Protein AF-0000000077786193 (afdb_homodimer)

Structure (mmCIF, N/CA/C/O backbone):
data_AF-0000000077786193-model_v1
#
loop_
_entity.id
_entity.type
_entity.pdbx_description
1 polymer 'glyceraldehyde-3-phosphate dehydrogenase (NADP(+)) (phosphorylating)'
#
loop_
_atom_site.group_PDB
_atom_site.id
_atom_site.type_symbol
_atom_site.label_atom_id
_atom_site.label_alt_id
_atom_site.label_comp_id
_atom_site.label_asym_id
_atom_site.label_entity_id
_atom_site.label_seq_id
_atom_site.pdbx_PDB_ins_code
_atom_site.Cartn_x
_atom_site.Cartn_y
_atom_site.Cartn_z
_atom_site.occupancy
_atom_site.B_iso_or_equiv
_atom_site.auth_seq_id
_atom_site.auth_comp_id
_atom_site.auth_asym_id
_atom_site.auth_atom_id
_atom_site.pdbx_PDB_model_num
ATOM 1 N N . MET A 1 1 ? -7.762 42.438 14.891 1 61.34 1 MET A N 1
ATOM 2 C CA . MET A 1 1 ? -6.582 42.688 14.055 1 61.34 1 MET A CA 1
ATOM 3 C C . MET A 1 1 ? -6.527 41.688 12.906 1 61.34 1 MET A C 1
ATOM 5 O O . MET A 1 1 ? -6.766 40.5 13.094 1 61.34 1 MET A O 1
ATOM 9 N N . VAL A 1 2 ? -6.52 42.219 11.656 1 67.75 2 VAL A N 1
ATOM 10 C CA . VAL A 1 2 ? -6.324 41.375 10.477 1 67.75 2 VAL A CA 1
ATOM 11 C C . VAL A 1 2 ? -4.836 41.094 10.297 1 67.75 2 VAL A C 1
ATOM 13 O O . VAL A 1 2 ? -4.004 42 10.344 1 67.75 2 VAL A O 1
ATOM 16 N N . VAL A 1 3 ? -4.496 39.75 10.344 1 61.44 3 VAL A N 1
ATOM 17 C CA . VAL A 1 3 ? -3.111 39.312 10.211 1 61.44 3 VAL A CA 1
ATOM 18 C C . VAL A 1 3 ? -2.709 39.312 8.742 1 61.44 3 VAL A C 1
ATOM 20 O O . VAL A 1 3 ? -3.314 38.594 7.926 1 61.44 3 VAL A O 1
ATOM 23 N N . LYS A 1 4 ? -1.713 40.156 8.414 1 70.25 4 LYS A N 1
ATOM 24 C CA . LYS A 1 4 ? -1.199 40.219 7.051 1 70.25 4 LYS A CA 1
ATOM 25 C C . LYS A 1 4 ? -0.324 39 6.758 1 70.25 4 LYS A C 1
ATOM 27 O O . LYS A 1 4 ? 0.705 38.781 7.406 1 70.25 4 LYS A O 1
ATOM 32 N N . THR A 1 5 ? -0.752 38.188 5.84 1 58.91 5 THR A N 1
ATOM 33 C CA . THR A 1 5 ? -0.134 36.875 5.598 1 58.91 5 THR A CA 1
ATOM 34 C C . THR A 1 5 ? 0.539 36.844 4.227 1 58.91 5 THR A C 1
ATOM 36 O O . THR A 1 5 ? -0.023 37.312 3.242 1 58.91 5 THR A O 1
ATOM 39 N N . LEU A 1 6 ? 1.821 36.375 4.191 1 56.53 6 LEU A N 1
ATOM 40 C CA . LEU A 1 6 ? 2.564 36.188 2.951 1 56.53 6 LEU A CA 1
ATOM 41 C C . LEU A 1 6 ? 2.729 34.719 2.646 1 56.53 6 LEU A C 1
ATOM 43 O O . LEU A 1 6 ? 3.168 33.938 3.504 1 56.53 6 LEU A O 1
ATOM 47 N N . LEU A 1 7 ? 2.256 34.312 1.458 1 56.75 7 LEU A N 1
ATOM 48 C CA . LEU A 1 7 ? 2.439 32.969 0.981 1 56.75 7 LEU A CA 1
ATOM 49 C C . LEU A 1 7 ? 3.688 32.844 0.111 1 56.75 7 LEU A C 1
ATOM 51 O O . LEU A 1 7 ? 3.812 33.562 -0.893 1 56.75 7 LEU A O 1
ATOM 55 N N . LEU A 1 8 ? 4.695 32.094 0.519 1 52.78 8 LEU A N 1
ATOM 56 C CA . LEU A 1 8 ? 5.91 31.844 -0.251 1 52.78 8 LEU A CA 1
ATOM 57 C C . LEU A 1 8 ? 5.879 30.453 -0.895 1 52.78 8 LEU A C 1
ATOM 59 O O . LEU A 1 8 ? 5.738 29.453 -0.2 1 52.78 8 LEU A O 1
ATOM 63 N N . MET A 1 9 ? 5.766 30.391 -2.193 1 52.62 9 MET A N 1
ATOM 64 C CA . MET A 1 9 ? 5.797 29.125 -2.914 1 52.62 9 MET A CA 1
ATOM 65 C C . MET A 1 9 ? 6.988 29.062 -3.861 1 52.62 9 MET A C 1
ATOM 67 O O . MET A 1 9 ? 7.52 30.094 -4.262 1 52.62 9 MET A O 1
ATOM 71 N N . SER A 1 10 ? 7.668 27.844 -3.941 1 47.09 10 SER A N 1
ATOM 72 C CA . SER A 1 10 ? 8.711 27.734 -4.961 1 47.09 10 SER A CA 1
ATOM 73 C C . SER A 1 10 ? 8.148 28.016 -6.352 1 47.09 10 SER A C 1
ATOM 75 O O . SER A 1 10 ? 6.988 27.703 -6.633 1 47.09 10 SER A O 1
ATOM 77 N N . LEU A 1 11 ? 8.727 28.906 -7.082 1 42.03 11 LEU A N 1
ATOM 78 C CA . LEU A 1 11 ? 8.312 29.312 -8.422 1 42.03 11 LEU A CA 1
ATOM 79 C C . LEU A 1 11 ? 8.078 28.094 -9.305 1 42.03 11 LEU A C 1
ATOM 81 O O . LEU A 1 11 ? 8.992 27.297 -9.523 1 42.03 11 LEU A O 1
ATOM 85 N N . PRO A 1 12 ? 6.957 27.406 -9.297 1 40.5 12 PRO A N 1
ATOM 86 C CA . PRO A 1 12 ? 6.922 26.688 -10.57 1 40.5 12 PRO A CA 1
ATOM 87 C C . PRO A 1 12 ? 6.938 27.625 -11.773 1 40.5 12 PRO A C 1
ATOM 89 O O . PRO A 1 12 ? 6.477 28.766 -11.68 1 40.5 12 PRO A O 1
ATOM 92 N N . LEU A 1 13 ? 7.91 27.531 -12.555 1 32.41 13 LEU A N 1
ATOM 93 C CA . LEU A 1 13 ? 7.891 28.234 -13.828 1 32.41 13 LEU A CA 1
ATOM 94 C C . LEU A 1 13 ? 6.5 28.188 -14.461 1 32.41 13 LEU A C 1
ATOM 96 O O . LEU A 1 13 ? 6.242 28.859 -15.461 1 32.41 13 LEU A O 1
ATOM 100 N N . THR A 1 14 ? 5.777 27 -14.445 1 29.75 14 THR A N 1
ATOM 101 C CA . THR A 1 14 ? 4.832 26.828 -15.547 1 29.75 14 THR A CA 1
ATOM 102 C C . THR A 1 14 ? 3.467 27.391 -15.172 1 29.75 14 THR A C 1
ATOM 104 O O . THR A 1 14 ? 3.027 27.266 -14.023 1 29.75 14 THR A O 1
ATOM 107 N N . THR A 1 15 ? 2.979 28.25 -15.906 1 28.58 15 THR A N 1
ATOM 108 C CA . THR A 1 15 ? 1.612 28.75 -16.047 1 28.58 15 THR A CA 1
ATOM 109 C C . THR A 1 15 ? 0.626 27.578 -16.125 1 28.58 15 THR A C 1
ATOM 111 O O . THR A 1 15 ? 0.711 26.75 -17.031 1 28.58 15 THR A O 1
ATOM 114 N N . LEU A 1 16 ? 0.224 27.078 -15.086 1 30.89 16 LEU A N 1
ATOM 115 C CA . LEU A 1 16 ? -0.858 26.109 -15.18 1 30.89 16 LEU A CA 1
ATOM 116 C C . LEU A 1 16 ? -2.162 26.781 -15.594 1 30.89 16 LEU A C 1
ATOM 118 O O . LEU A 1 16 ? -2.572 27.766 -14.977 1 30.89 16 LEU A O 1
ATOM 122 N N . ALA A 1 17 ? -2.662 26.578 -16.844 1 28.27 17 ALA A N 1
ATOM 123 C CA . ALA A 1 17 ? -3.979 26.938 -17.344 1 28.27 17 ALA A CA 1
ATOM 124 C C . ALA A 1 17 ? -5.062 26.016 -16.797 1 28.27 17 ALA A C 1
ATOM 126 O O . ALA A 1 17 ? -4.996 24.797 -16.984 1 28.27 17 ALA A O 1
ATOM 127 N N . VAL A 1 18 ? -5.582 26.109 -15.648 1 28.95 18 VAL A N 1
ATOM 128 C CA . VAL A 1 18 ? -6.699 25.297 -15.172 1 28.95 18 VAL A CA 1
ATOM 129 C C . VAL A 1 18 ? -8.016 25.875 -15.688 1 28.95 18 VAL A C 1
ATOM 131 O O . VAL A 1 18 ? -8.289 27.062 -15.492 1 28.95 18 VAL A O 1
ATOM 134 N N . SER A 1 19 ? -8.648 25.219 -16.766 1 29.12 19 SER A N 1
ATOM 135 C CA . SER A 1 19 ? -9.984 25.594 -17.234 1 29.12 19 SER A CA 1
ATOM 136 C C . SER A 1 19 ? -11.055 25.141 -16.25 1 29.12 19 SER A C 1
ATOM 138 O O . SER A 1 19 ? -11.18 23.953 -15.961 1 29.12 19 SER A O 1
ATOM 140 N N . ASN A 1 20 ? -11.336 25.672 -15.086 1 28.95 20 ASN A N 1
ATOM 141 C CA . ASN A 1 20 ? -12.438 25.453 -14.156 1 28.95 20 ASN A CA 1
ATOM 142 C C . ASN A 1 20 ? -13.789 25.734 -14.805 1 28.95 20 ASN A C 1
ATOM 144 O O . ASN A 1 20 ? -14.188 26.906 -14.922 1 28.95 20 ASN A O 1
ATOM 148 N N . LYS A 1 21 ? -14.32 25.078 -15.734 1 30.77 21 LYS A N 1
ATOM 149 C CA . LYS A 1 21 ? -15.695 25.438 -16.094 1 30.77 21 LYS A CA 1
ATOM 150 C C . LYS A 1 21 ? -16.672 25.047 -14.977 1 30.77 21 LYS A C 1
ATOM 152 O O . LYS A 1 21 ? -17.875 25.016 -15.195 1 30.77 21 LYS A O 1
ATOM 157 N N . ARG A 1 22 ? -16.625 24.266 -13.875 1 31.78 22 ARG A N 1
ATOM 158 C CA . ARG A 1 22 ? -17.953 24.078 -13.281 1 31.78 22 ARG A CA 1
ATOM 159 C C . ARG A 1 22 ? -18.5 25.391 -12.75 1 31.78 22 ARG A C 1
ATOM 161 O O . ARG A 1 22 ? -17.734 26.297 -12.398 1 31.78 22 ARG A O 1
ATOM 168 N N . ARG A 1 23 ? -19.938 25.562 -12.695 1 29.33 23 ARG A N 1
ATOM 169 C CA . ARG A 1 23 ? -20.969 26.422 -12.133 1 29.33 23 ARG A CA 1
ATOM 170 C C . ARG A 1 23 ? -20.797 26.562 -10.625 1 29.33 23 ARG A C 1
ATOM 172 O O . ARG A 1 23 ? -21.016 25.609 -9.875 1 29.33 23 ARG A O 1
ATOM 179 N N . ILE A 1 24 ? -19.812 27.281 -10 1 29.08 24 ILE A N 1
ATOM 180 C CA . ILE A 1 24 ? -19.922 27.922 -8.695 1 29.08 24 ILE A CA 1
ATOM 181 C C . ILE A 1 24 ? -21.281 28.594 -8.555 1 29.08 24 ILE A C 1
ATOM 183 O O . ILE A 1 24 ? -21.797 29.156 -9.523 1 29.08 24 ILE A O 1
ATOM 187 N N . SER A 1 25 ? -22.172 28.359 -7.633 1 28.38 25 SER A N 1
ATOM 188 C CA . SER A 1 25 ? -23.234 29.359 -7.586 1 28.38 25 SER A CA 1
ATOM 189 C C . SER A 1 25 ? -22.734 30.734 -7.973 1 28.38 25 SER A C 1
ATOM 191 O O . SER A 1 25 ? -21.516 30.953 -8.047 1 28.38 25 SER A O 1
ATOM 193 N N . SER A 1 26 ? -23.562 32 -7.727 1 28.2 26 SER A N 1
ATOM 194 C CA . SER A 1 26 ? -23.375 33.344 -8.25 1 28.2 26 SER A CA 1
ATOM 195 C C . SER A 1 26 ? -21.906 33.75 -8.172 1 28.2 26 SER A C 1
ATOM 197 O O . SER A 1 26 ? -21.312 34.156 -9.18 1 28.2 26 SER A O 1
ATOM 199 N N . ASN A 1 27 ? -21.469 34.688 -7.016 1 26.52 27 ASN A N 1
ATOM 200 C CA . ASN A 1 27 ? -20.5 35.781 -7.074 1 26.52 27 ASN A CA 1
ATOM 201 C C . ASN A 1 27 ? -19.078 35.25 -7.27 1 26.52 27 ASN A C 1
ATOM 203 O O . ASN A 1 27 ? -18.234 35.969 -7.816 1 26.52 27 ASN A O 1
ATOM 207 N N . THR A 1 28 ? -18.531 34.406 -6.445 1 25.38 28 THR A N 1
ATOM 208 C CA . THR A 1 28 ? -17.062 34.344 -6.406 1 25.38 28 THR A CA 1
ATOM 209 C C . THR A 1 28 ? -16.531 33.531 -7.582 1 25.38 28 THR A C 1
ATOM 211 O O . THR A 1 28 ? -15.375 33.094 -7.574 1 25.38 28 THR A O 1
ATOM 214 N N . THR A 1 29 ? -17.328 33 -8.531 1 29.2 29 THR A N 1
ATOM 215 C CA . THR A 1 29 ? -16.969 32.25 -9.719 1 29.2 29 THR A CA 1
ATOM 216 C C . THR A 1 29 ? -15.969 33.031 -10.578 1 29.2 29 THR A C 1
ATOM 218 O O . THR A 1 29 ? -15.375 32.469 -11.5 1 29.2 29 THR A O 1
ATOM 221 N N . GLN A 1 30 ? -16.156 34.375 -10.68 1 28.8 30 GLN A N 1
ATOM 222 C CA . GLN A 1 30 ? -15.547 35.156 -11.758 1 28.8 30 GLN A CA 1
ATOM 223 C C . GLN A 1 30 ? -14.039 34.969 -11.797 1 28.8 30 GLN A C 1
ATOM 225 O O . GLN A 1 30 ? -13.375 35.375 -12.758 1 28.8 30 GLN A O 1
ATOM 230 N N . LEU A 1 31 ? -13.414 34.812 -10.625 1 28.05 31 LEU A N 1
ATOM 231 C CA . LEU A 1 31 ? -12.047 35.312 -10.625 1 28.05 31 LEU A CA 1
ATOM 232 C C . LEU A 1 31 ? -11.109 34.375 -11.367 1 28.05 31 LEU A C 1
ATOM 234 O O . LEU A 1 31 ? -9.898 34.594 -11.422 1 28.05 31 LEU A O 1
ATOM 238 N N . LEU A 1 32 ? -11.539 33.031 -11.617 1 31.41 32 LEU A N 1
ATOM 239 C CA . LEU A 1 32 ? -10.406 32.344 -12.227 1 31.41 32 LEU A CA 1
ATOM 240 C C . LEU A 1 32 ? -10.242 32.719 -13.688 1 31.41 32 LEU A C 1
ATOM 242 O O . LEU A 1 32 ? -10.969 32.219 -14.555 1 31.41 32 LEU A O 1
ATOM 246 N N . GLU A 1 33 ? -10.289 34 -14.039 1 27.81 33 GLU A N 1
ATOM 247 C CA . GLU A 1 33 ? -9.883 34.438 -15.367 1 27.81 33 GLU A CA 1
ATOM 248 C C . GLU A 1 33 ? -8.625 33.719 -15.836 1 27.81 33 GLU A C 1
ATOM 250 O O . GLU A 1 33 ? -7.848 33.219 -15.016 1 27.81 33 GLU A O 1
ATOM 255 N N . SER A 1 34 ? -8.375 33.594 -17.219 1 29.61 34 SER A N 1
ATOM 256 C CA . SER A 1 34 ? -7.277 33.156 -18.062 1 29.61 34 SER A CA 1
ATOM 257 C C . SER A 1 34 ? -5.922 33.5 -17.453 1 29.61 34 SER A C 1
ATOM 259 O O . SER A 1 34 ? -4.891 33.406 -18.125 1 29.61 34 SER A O 1
ATOM 261 N N . SER A 1 35 ? -5.828 34.156 -16.344 1 29.86 35 SER A N 1
ATOM 262 C CA . SER A 1 35 ? -4.48 34.656 -16.094 1 29.86 35 SER A CA 1
ATOM 263 C C . SER A 1 35 ? -3.488 33.5 -15.953 1 29.86 35 SER A C 1
ATOM 265 O O . SER A 1 35 ? -3.871 32.375 -15.609 1 29.86 35 SER A O 1
ATOM 267 N N . THR A 1 36 ? -2.342 33.562 -16.672 1 31.05 36 THR A N 1
ATOM 268 C CA . THR A 1 36 ? -1.097 32.812 -16.578 1 31.05 36 THR A CA 1
ATOM 269 C C . THR A 1 36 ? -0.877 32.344 -15.148 1 31.05 36 THR A C 1
ATOM 271 O O . THR A 1 36 ? -0.634 33.125 -14.242 1 31.05 36 THR A O 1
ATOM 274 N N . LEU A 1 37 ? -1.729 31.656 -14.664 1 35.41 37 LEU A N 1
ATOM 275 C CA . LEU A 1 37 ? -1.637 31.188 -13.281 1 35.41 37 LEU A CA 1
ATOM 276 C C . LEU A 1 37 ? -0.262 30.594 -13.008 1 35.41 37 LEU A C 1
ATOM 278 O O . LEU A 1 37 ? 0.05 29.5 -13.484 1 35.41 37 LEU A O 1
ATOM 282 N N . THR A 1 38 ? 0.75 31.469 -13.109 1 36.56 38 THR A N 1
ATOM 283 C CA . THR A 1 38 ? 2.1 31.172 -12.641 1 36.56 38 THR A CA 1
ATOM 284 C C . THR A 1 38 ? 2.068 30.641 -11.211 1 36.56 38 THR A C 1
ATOM 286 O O . THR A 1 38 ? 3.119 30.406 -10.609 1 36.56 38 THR A O 1
ATOM 289 N N . SER A 1 39 ? 0.924 30.641 -10.633 1 41.56 39 SER A N 1
ATOM 290 C CA . SER A 1 39 ? 0.949 30.219 -9.242 1 41.56 39 SER A CA 1
ATOM 291 C C . SER A 1 39 ? 0.804 28.703 -9.125 1 41.56 39 SER A C 1
ATOM 293 O O . SER A 1 39 ? 0.225 28.062 -10.008 1 41.56 39 SER A O 1
ATOM 295 N N . SER A 1 40 ? 1.7 28.219 -8.352 1 50.31 40 SER A N 1
ATOM 296 C CA . SER A 1 40 ? 1.528 26.797 -8.023 1 50.31 40 SER A CA 1
ATOM 297 C C . SER A 1 40 ? 0.102 26.516 -7.562 1 50.31 40 SER A C 1
ATOM 299 O O . SER A 1 40 ? -0.617 27.422 -7.141 1 50.31 40 SER A O 1
ATOM 301 N N . LEU A 1 41 ? -0.466 25.5 -8.047 1 50.88 41 LEU A N 1
ATOM 302 C CA . LEU A 1 41 ? -1.785 25.047 -7.625 1 50.88 41 LEU A CA 1
ATOM 303 C C . LEU A 1 41 ? -1.991 25.297 -6.133 1 50.88 41 LEU A C 1
ATOM 305 O O . LEU A 1 41 ? -3.068 25.734 -5.715 1 50.88 41 LEU A O 1
ATOM 309 N N . GLN A 1 42 ? -0.966 25.188 -5.465 1 58.72 42 GLN A N 1
ATOM 310 C CA . GLN A 1 42 ? -1.092 25.375 -4.02 1 58.72 42 GLN A CA 1
ATOM 311 C C . GLN A 1 42 ? -1.345 26.828 -3.67 1 58.72 42 GLN A C 1
ATOM 313 O O . GLN A 1 42 ? -2.123 27.141 -2.762 1 58.72 42 GLN A O 1
ATOM 318 N N . GLU A 1 43 ? -0.703 27.688 -4.363 1 58.06 43 GLU A N 1
ATOM 319 C CA . GLU A 1 43 ? -0.912 29.125 -4.137 1 58.06 43 GLU A CA 1
ATOM 320 C C . GLU A 1 43 ? -2.359 29.516 -4.414 1 58.06 43 GLU A C 1
ATOM 322 O O . GLU A 1 43 ? -2.961 30.266 -3.643 1 58.06 43 GLU A O 1
ATOM 327 N N . THR A 1 44 ? -2.775 28.938 -5.488 1 56.22 44 THR A N 1
ATOM 328 C CA . THR A 1 44 ? -4.152 29.234 -5.855 1 56.22 44 THR A CA 1
ATOM 329 C C . THR A 1 44 ? -5.125 28.688 -4.816 1 56.22 44 THR A C 1
ATOM 331 O O . THR A 1 44 ? -6.062 29.375 -4.41 1 56.22 44 THR A O 1
ATOM 334 N N . LEU A 1 45 ? -4.777 27.609 -4.324 1 61.84 45 LEU A N 1
ATOM 335 C CA . LEU A 1 45 ? -5.652 26.953 -3.354 1 61.84 45 LEU A CA 1
ATOM 336 C C . LEU A 1 45 ? -5.641 27.703 -2.025 1 61.84 45 LEU A C 1
ATOM 338 O O . LEU A 1 45 ? -6.699 27.984 -1.457 1 61.84 45 LEU A O 1
ATOM 342 N N . LEU A 1 46 ? -4.523 28.109 -1.666 1 66.81 46 LEU A N 1
ATOM 343 C CA . LEU A 1 46 ? -4.402 28.797 -0.382 1 66.81 46 LEU A CA 1
ATOM 344 C C . LEU A 1 46 ? -5.031 30.188 -0.44 1 66.81 46 LEU A C 1
ATOM 346 O O . LEU A 1 46 ? -5.664 30.625 0.521 1 66.81 46 LEU A O 1
ATOM 350 N N . SER A 1 47 ? -4.867 30.812 -1.583 1 62.78 47 SER A N 1
ATOM 351 C CA . SER A 1 47 ? -5.461 32.156 -1.745 1 62.78 47 SER A CA 1
ATOM 352 C C . SER A 1 47 ? -6.98 32.094 -1.651 1 62.78 47 SER A C 1
ATOM 354 O O . SER A 1 47 ? -7.602 32.906 -0.982 1 62.78 47 SER A O 1
ATOM 356 N N . LEU A 1 48 ? -7.477 31.031 -2.193 1 59.22 48 LEU A N 1
ATOM 357 C CA . LEU A 1 48 ? -8.922 30.859 -2.186 1 59.22 48 LEU A CA 1
ATOM 358 C C . LEU A 1 48 ? -9.422 30.531 -0.783 1 59.22 48 LEU A C 1
ATOM 360 O O . LEU A 1 48 ? -10.43 31.078 -0.332 1 59.22 48 LEU A O 1
ATOM 364 N N . LEU A 1 49 ? -8.664 29.828 -0.114 1 66.5 49 LEU A N 1
ATOM 365 C CA . LEU A 1 49 ? -9.086 29.359 1.201 1 66.5 49 LEU A CA 1
ATOM 366 C C . LEU A 1 49 ? -8.922 30.453 2.248 1 66.5 49 LEU A C 1
ATOM 368 O O . LEU A 1 49 ? -9.727 30.562 3.176 1 66.5 49 LEU A O 1
ATOM 372 N N . MET A 1 50 ? -7.969 31.266 2.004 1 68.19 50 MET A N 1
ATOM 373 C CA . MET A 1 50 ? -7.688 32.312 2.975 1 68.19 50 MET A CA 1
ATOM 374 C C . MET A 1 50 ? -8.758 33.406 2.918 1 68.19 50 MET A C 1
ATOM 376 O O . MET A 1 50 ? -8.984 34.094 3.904 1 68.19 50 MET A O 1
ATOM 380 N N . GLU A 1 51 ? -9.391 33.438 1.8 1 64.38 51 GLU A N 1
ATOM 381 C CA . GLU A 1 51 ? -10.477 34.406 1.671 1 64.38 51 GLU A CA 1
ATOM 382 C C . GLU A 1 51 ? -11.641 34.062 2.596 1 64.38 51 GLU A C 1
ATOM 384 O O . GLU A 1 51 ? -12.438 34.938 2.951 1 64.38 51 GLU A O 1
ATOM 389 N N . ARG A 1 52 ? -11.523 32.875 3.008 1 66.5 52 ARG A N 1
ATOM 390 C CA . ARG A 1 52 ? -12.609 32.438 3.879 1 66.5 52 ARG A CA 1
ATOM 391 C C . ARG A 1 52 ? -12.406 32.938 5.305 1 66.5 52 ARG A C 1
ATOM 393 O O . ARG A 1 52 ? -13.344 32.969 6.105 1 66.5 52 ARG A O 1
ATOM 400 N N . SER A 1 53 ? -11.219 33.406 5.496 1 70.81 53 SER A N 1
ATOM 401 C CA . SER A 1 53 ? -10.922 33.875 6.844 1 70.81 53 SER A CA 1
ATOM 402 C C . SER A 1 53 ? -11.07 35.375 6.941 1 70.81 53 SER A C 1
ATOM 404 O O . SER A 1 53 ? -10.633 36.125 6.047 1 70.81 53 SER A O 1
ATOM 406 N N . SER A 1 54 ? -11.766 35.875 7.965 1 70.19 54 SER A N 1
ATOM 407 C CA . SER A 1 54 ? -11.875 37.312 8.203 1 70.19 54 SER A CA 1
ATOM 408 C C . SER A 1 54 ? -10.656 37.844 8.938 1 70.19 54 SER A C 1
ATOM 410 O O . SER A 1 54 ? -10.492 39.062 9.078 1 70.19 54 SER A O 1
ATOM 412 N N . ARG A 1 55 ? -9.781 36.969 9.25 1 71.88 55 ARG A N 1
ATOM 413 C CA . ARG A 1 55 ? -8.664 37.406 10.086 1 71.88 55 ARG A CA 1
ATOM 414 C C . ARG A 1 55 ? -7.359 37.406 9.297 1 71.88 55 ARG A C 1
ATOM 416 O O . ARG A 1 55 ? -6.312 37.781 9.812 1 71.88 55 ARG A O 1
ATOM 423 N N . LEU A 1 56 ? -7.414 36.969 8.078 1 72.25 56 LEU A N 1
ATOM 424 C CA . LEU A 1 56 ? -6.195 36.844 7.289 1 72.25 56 LEU A CA 1
ATOM 425 C C . LEU A 1 56 ? -6.301 37.656 6 1 72.25 56 LEU A C 1
ATOM 427 O O . LEU A 1 56 ? -7.359 37.688 5.371 1 72.25 56 LEU A O 1
ATOM 431 N N . SER A 1 57 ? -5.293 38.344 5.723 1 70.12 57 SER A N 1
ATOM 432 C CA . SER A 1 57 ? -5.16 38.969 4.414 1 70.12 57 SER A CA 1
ATOM 433 C C . SER A 1 57 ? -3.949 38.438 3.66 1 70.12 57 SER A C 1
ATOM 435 O O . SER A 1 57 ? -2.875 38.281 4.242 1 70.12 57 SER A O 1
ATOM 437 N N . LEU A 1 58 ? -4.152 38.125 2.447 1 67.5 58 LEU A N 1
ATOM 438 C CA . LEU A 1 58 ? -3.115 37.375 1.748 1 67.5 58 LEU A CA 1
ATOM 439 C C . LEU A 1 58 ? -2.428 38.219 0.702 1 67.5 58 LEU A C 1
ATOM 441 O O . LEU A 1 58 ? -3.09 38.969 -0.019 1 67.5 58 LEU A O 1
ATOM 445 N N . THR A 1 59 ? -1.084 38.281 0.789 1 64.25 59 THR A N 1
ATOM 446 C CA . THR A 1 59 ? -0.234 38.688 -0.319 1 64.25 59 THR A CA 1
ATOM 447 C C . THR A 1 59 ? 0.679 37.562 -0.767 1 64.25 59 THR A C 1
ATOM 449 O O . THR A 1 59 ? 1.3 36.906 0.063 1 64.25 59 THR A O 1
ATOM 452 N N . ALA A 1 60 ? 0.6 37.094 -2.033 1 61.22 60 ALA A N 1
ATOM 453 C CA . ALA A 1 60 ? 1.437 36 -2.535 1 61.22 60 ALA A CA 1
ATOM 454 C C . ALA A 1 60 ? 2.67 36.562 -3.252 1 61.22 60 ALA A C 1
ATOM 456 O O . ALA A 1 60 ? 2.586 37.562 -3.977 1 61.22 60 ALA A O 1
ATOM 457 N N . THR A 1 61 ? 3.9 36.188 -2.814 1 59.75 61 THR A N 1
ATOM 458 C CA . THR A 1 61 ? 5.117 36.562 -3.527 1 59.75 61 THR A CA 1
ATOM 459 C C . THR A 1 61 ? 5.934 35.344 -3.885 1 59.75 61 THR A C 1
ATOM 461 O O . THR A 1 61 ? 5.672 34.25 -3.375 1 59.75 61 THR A O 1
ATOM 464 N N . HIS A 1 62 ? 6.707 35.344 -4.988 1 53.72 62 HIS A N 1
ATOM 465 C CA . HIS A 1 62 ? 7.578 34.25 -5.438 1 53.72 62 HIS A CA 1
ATOM 466 C C . HIS A 1 62 ? 9.047 34.625 -5.266 1 53.72 62 HIS A C 1
ATOM 468 O O . HIS A 1 62 ? 9.758 34.844 -6.25 1 53.72 62 HIS A O 1
ATOM 474 N N . PRO A 1 63 ? 9.43 34.844 -3.998 1 54.47 63 PRO A N 1
ATOM 475 C CA . PRO A 1 63 ? 10.859 35.156 -3.887 1 54.47 63 PRO A CA 1
ATOM 476 C C . PRO A 1 63 ? 11.727 33.906 -3.857 1 54.47 63 PRO A C 1
ATOM 478 O O . PRO A 1 63 ? 11.273 32.844 -3.414 1 54.47 63 PRO A O 1
ATOM 481 N N . THR A 1 64 ? 12.852 33.781 -4.617 1 52.44 64 THR A N 1
ATOM 482 C CA . THR A 1 64 ? 13.781 32.688 -4.625 1 52.44 64 THR A CA 1
ATOM 483 C C . THR A 1 64 ? 14.508 32.562 -3.287 1 52.44 64 THR A C 1
ATOM 485 O O . THR A 1 64 ? 15.086 31.531 -2.975 1 52.44 64 THR A O 1
ATOM 488 N N . SER A 1 65 ? 14.602 33.625 -2.555 1 57.53 65 SER A N 1
ATOM 489 C CA . SER A 1 65 ? 15.336 33.594 -1.297 1 57.53 65 SER A CA 1
ATOM 490 C C . SER A 1 65 ? 14.578 34.281 -0.182 1 57.53 65 SER A C 1
ATOM 492 O O . SER A 1 65 ? 13.875 35.281 -0.431 1 57.53 65 SER A O 1
ATOM 494 N N . PRO A 1 66 ? 14.656 33.688 0.959 1 60.31 66 PRO A N 1
ATOM 495 C CA . PRO A 1 66 ? 14.109 34.406 2.105 1 60.31 66 PRO A CA 1
ATOM 496 C C . PRO A 1 66 ? 14.766 35.781 2.314 1 60.31 66 PRO A C 1
ATOM 498 O O . PRO A 1 66 ? 15.969 35.906 2.076 1 60.31 66 PRO A O 1
ATOM 501 N N . GLY A 1 67 ? 14.078 36.844 2.482 1 55 67 GLY A N 1
ATOM 502 C CA . GLY A 1 67 ? 14.68 38.125 2.805 1 55 67 GLY A CA 1
ATOM 503 C C . GLY A 1 67 ? 14.656 39.125 1.646 1 55 67 GLY A C 1
ATOM 504 O O . GLY A 1 67 ? 15.188 40.219 1.751 1 55 67 GLY A O 1
ATOM 505 N N . GLY A 1 68 ? 14.43 38.562 0.479 1 51.84 68 GLY A N 1
ATOM 506 C CA . GLY A 1 68 ? 14.555 39.531 -0.61 1 51.84 68 GLY A CA 1
ATOM 507 C C . GLY A 1 68 ? 13.734 40.781 -0.4 1 51.84 68 GLY A C 1
ATOM 508 O O . GLY A 1 68 ? 14.281 41.844 -0.096 1 51.84 68 GLY A O 1
ATOM 509 N N . LYS A 1 69 ? 12.469 40.875 -0.934 1 56.31 69 LYS A N 1
ATOM 510 C CA . LYS A 1 69 ? 11.742 42.125 -0.699 1 56.31 69 LYS A CA 1
ATOM 511 C C . LYS A 1 69 ? 11.328 42.25 0.764 1 56.31 69 LYS A C 1
ATOM 513 O O . LYS A 1 69 ? 11 41.25 1.411 1 56.31 69 LYS A O 1
ATOM 518 N N . ASN A 1 70 ? 11.656 43.344 1.508 1 61.12 70 ASN A N 1
ATOM 519 C CA . ASN A 1 70 ? 11.633 43.656 2.934 1 61.12 70 ASN A CA 1
ATOM 520 C C . ASN A 1 70 ? 10.234 43.5 3.52 1 61.12 70 ASN A C 1
ATOM 522 O O . ASN A 1 70 ? 9.32 44.25 3.195 1 61.12 70 ASN A O 1
ATOM 526 N N . ASN A 1 71 ? 9.984 42.219 4.109 1 66.5 71 ASN A N 1
ATOM 527 C CA . ASN A 1 71 ? 8.758 41.906 4.855 1 66.5 71 ASN A CA 1
ATOM 528 C C . ASN A 1 71 ? 8.367 43.094 5.762 1 66.5 71 ASN A C 1
ATOM 530 O O . ASN A 1 71 ? 7.188 43.312 6.016 1 66.5 71 ASN A O 1
ATOM 534 N N . LEU A 1 72 ? 9.406 43.688 6.109 1 69 72 LEU A N 1
ATOM 535 C CA . LEU A 1 72 ? 9.164 44.844 6.977 1 69 72 LEU A CA 1
ATOM 536 C C . LEU A 1 72 ? 8.406 45.938 6.234 1 69 72 LEU A C 1
ATOM 538 O O . LEU A 1 72 ? 7.438 46.5 6.758 1 69 72 LEU A O 1
ATOM 542 N N . GLU A 1 73 ? 8.906 46.156 5.074 1 69.5 73 GLU A N 1
ATOM 543 C CA . GLU A 1 73 ? 8.273 47.188 4.281 1 69.5 73 GLU A CA 1
ATOM 544 C C . GLU A 1 73 ? 6.84 46.812 3.914 1 69.5 73 GLU A C 1
ATOM 546 O O . GLU A 1 73 ? 5.965 47.688 3.852 1 69.5 73 GLU A O 1
ATOM 551 N N . LEU A 1 74 ? 6.68 45.562 3.891 1 71.5 74 LEU A N 1
ATOM 552 C CA . LEU A 1 74 ? 5.359 45.062 3.488 1 71.5 74 LEU A CA 1
ATOM 553 C C . LEU A 1 74 ? 4.453 44.875 4.703 1 71.5 74 LEU A C 1
ATOM 555 O O . LEU A 1 74 ? 3.238 44.75 4.559 1 71.5 74 LEU A O 1
ATOM 559 N N . GLY A 1 75 ? 5.059 45.031 5.914 1 77.06 75 GLY A N 1
ATOM 560 C CA . GLY A 1 75 ? 4.285 44.844 7.133 1 77.06 75 GLY A CA 1
ATOM 561 C C . GLY A 1 75 ? 3.721 43.469 7.297 1 77.06 75 GLY A C 1
ATOM 562 O O . GLY A 1 75 ? 2.576 43.281 7.719 1 77.06 75 GLY A O 1
ATOM 563 N N . ILE A 1 76 ? 4.457 42.5 6.961 1 82 76 ILE A N 1
ATOM 564 C CA . ILE A 1 76 ? 3.996 41.094 6.988 1 82 76 ILE A CA 1
ATOM 565 C C . ILE A 1 76 ? 4.016 40.594 8.422 1 82 76 ILE A C 1
ATOM 567 O O . ILE A 1 76 ? 5.027 40.688 9.117 1 82 76 ILE A O 1
ATOM 571 N N . ASP A 1 77 ? 2.877 40.062 8.883 1 86.94 77 ASP A N 1
ATOM 572 C CA . ASP A 1 77 ? 2.773 39.469 10.219 1 86.94 77 ASP A CA 1
ATOM 573 C C . ASP A 1 77 ? 3.117 38 10.203 1 86.94 77 ASP A C 1
ATOM 575 O O . ASP A 1 77 ? 3.924 37.531 11.008 1 86.94 77 ASP A O 1
ATOM 579 N N . LEU A 1 78 ? 2.582 37.281 9.234 1 87.81 78 LEU A N 1
ATOM 580 C CA . LEU A 1 78 ? 2.709 35.844 9.164 1 87.81 78 LEU A CA 1
ATOM 581 C C . LEU A 1 78 ? 3.16 35.406 7.777 1 87.81 78 LEU A C 1
ATOM 583 O O . LEU A 1 78 ? 2.539 35.75 6.773 1 87.81 78 LEU A O 1
ATOM 587 N N . VAL A 1 79 ? 4.273 34.688 7.75 1 86.31 79 VAL A N 1
ATOM 588 C CA . VAL A 1 79 ? 4.73 34.094 6.496 1 86.31 79 VAL A CA 1
ATOM 589 C C . VAL A 1 79 ? 4.34 32.625 6.453 1 86.31 79 VAL A C 1
ATOM 591 O O . VAL A 1 79 ? 4.59 31.875 7.402 1 86.31 79 VAL A O 1
ATOM 594 N N . ILE A 1 80 ? 3.67 32.219 5.434 1 86.88 80 ILE A N 1
ATOM 595 C CA . ILE A 1 80 ? 3.451 30.797 5.148 1 86.88 80 ILE A CA 1
ATOM 596 C C . ILE A 1 80 ? 4.562 30.281 4.242 1 86.88 80 ILE A C 1
ATOM 598 O O . ILE A 1 80 ? 4.609 30.609 3.055 1 86.88 80 ILE A O 1
ATOM 602 N N . GLU A 1 81 ? 5.449 29.547 4.816 1 85.81 81 GLU A N 1
ATOM 603 C CA . GLU A 1 81 ? 6.605 29 4.113 1 85.81 81 GLU A CA 1
ATOM 604 C C . GLU A 1 81 ? 6.254 27.703 3.4 1 85.81 81 GLU A C 1
ATOM 606 O O . GLU A 1 81 ? 6.234 26.641 4.02 1 85.81 81 GLU A O 1
ATOM 611 N N . GLY A 1 82 ? 6.059 27.688 2.049 1 81.88 82 GLY A N 1
ATOM 612 C CA . GLY A 1 82 ? 5.602 26.547 1.275 1 81.88 82 GLY A CA 1
ATOM 613 C C . GLY A 1 82 ? 6.629 26.062 0.274 1 81.88 82 GLY A C 1
ATOM 614 O O . GLY A 1 82 ? 6.293 25.328 -0.664 1 81.88 82 GLY A O 1
ATOM 615 N N . THR A 1 83 ? 7.883 26.453 0.444 1 74.75 83 THR A N 1
ATOM 616 C CA . THR A 1 83 ? 8.906 26.062 -0.521 1 74.75 83 THR A CA 1
ATOM 617 C C . THR A 1 83 ? 9.422 24.656 -0.212 1 74.75 83 THR A C 1
ATOM 619 O O . THR A 1 83 ? 9.969 23.984 -1.09 1 74.75 83 THR A O 1
ATOM 622 N N . GLY A 1 84 ? 9.305 24.312 1.042 1 77.81 84 GLY A N 1
ATOM 623 C CA . GLY A 1 84 ? 9.859 23.031 1.464 1 77.81 84 GLY A CA 1
ATOM 624 C C . GLY A 1 84 ? 11.352 23.078 1.71 1 77.81 84 GLY A C 1
ATOM 625 O O . GLY A 1 84 ? 11.961 22.078 2.094 1 77.81 84 GLY A O 1
ATOM 626 N N . VAL A 1 85 ? 11.93 24.203 1.636 1 78.56 85 VAL A N 1
ATOM 627 C CA . VAL A 1 85 ? 13.383 24.344 1.729 1 78.56 85 VAL A CA 1
ATOM 628 C C . VAL A 1 85 ? 13.758 24.891 3.105 1 78.56 85 VAL A C 1
ATOM 630 O O . VAL A 1 85 ? 14.68 24.375 3.75 1 78.56 85 VAL A O 1
ATOM 633 N N . PHE A 1 86 ? 13.094 25.875 3.564 1 86 86 PHE A N 1
ATOM 634 C CA . PHE A 1 86 ? 13.422 26.562 4.812 1 86 86 PHE A CA 1
ATOM 635 C C . PHE A 1 86 ? 12.562 26.031 5.957 1 86 86 PHE A C 1
ATOM 637 O O . PHE A 1 86 ? 11.719 26.75 6.488 1 86 86 PHE A O 1
ATOM 644 N N . VAL A 1 87 ? 12.93 24.797 6.367 1 91 87 VAL A N 1
ATOM 645 C CA . VAL A 1 87 ? 11.984 24.109 7.234 1 91 87 VAL A CA 1
ATOM 646 C C . VAL A 1 87 ? 12.594 23.938 8.625 1 91 87 VAL A C 1
ATOM 648 O O . VAL A 1 87 ? 12.094 23.141 9.43 1 91 87 VAL A O 1
ATOM 651 N N . ASP A 1 88 ? 13.688 24.641 8.891 1 94.5 88 ASP A N 1
ATOM 652 C CA . ASP A 1 88 ? 14.281 24.656 10.227 1 94.5 88 ASP A CA 1
ATOM 653 C C . ASP A 1 88 ? 14.367 26.078 10.766 1 94.5 88 ASP A C 1
ATOM 655 O O . ASP A 1 88 ? 13.977 27.031 10.094 1 94.5 88 ASP A O 1
ATOM 659 N N . ARG A 1 89 ? 14.852 26.156 12.016 1 94.94 89 ARG A N 1
ATOM 660 C CA . ARG A 1 89 ? 14.883 27.469 12.672 1 94.94 89 ARG A CA 1
ATOM 661 C C . ARG A 1 89 ? 15.773 28.438 11.914 1 94.94 89 ARG A C 1
ATOM 663 O O . ARG A 1 89 ? 15.445 29.625 11.805 1 94.94 89 ARG A O 1
ATOM 670 N N . GLU A 1 90 ? 16.891 27.938 11.43 1 93.44 90 GLU A N 1
ATOM 671 C CA . GLU A 1 90 ? 17.812 28.797 10.695 1 93.44 90 GLU A CA 1
ATOM 672 C C . GLU A 1 90 ? 17.188 29.281 9.391 1 93.44 90 GLU A C 1
ATOM 674 O O . GLU A 1 90 ? 17.188 30.484 9.109 1 93.44 90 GLU A O 1
ATOM 679 N N . GLY A 1 91 ? 16.703 28.406 8.633 1 89.94 91 GLY A N 1
ATOM 680 C CA . GLY A 1 91 ? 16.109 28.766 7.355 1 89.94 91 GLY A CA 1
ATOM 681 C C . GLY A 1 91 ? 14.875 29.625 7.488 1 89.94 91 GLY A C 1
ATOM 682 O O . GLY A 1 91 ? 14.812 30.719 6.93 1 89.94 91 GLY A O 1
ATOM 683 N N . ALA A 1 92 ? 13.938 29.188 8.289 1 91 92 ALA A N 1
ATOM 684 C CA . ALA A 1 92 ? 12.68 29.922 8.477 1 91 92 ALA A CA 1
ATOM 685 C C . ALA A 1 92 ? 12.906 31.219 9.25 1 91 92 ALA A C 1
ATOM 687 O O . ALA A 1 92 ? 12.156 32.188 9.078 1 91 92 ALA A O 1
ATOM 688 N N . GLY A 1 93 ? 13.891 31.219 10.062 1 92.19 93 GLY A N 1
ATOM 689 C CA . GLY A 1 93 ? 14.227 32.406 10.836 1 92.19 93 GLY A CA 1
ATOM 690 C C . GLY A 1 93 ? 14.609 33.594 9.961 1 92.19 93 GLY A C 1
ATOM 691 O O . GLY A 1 93 ? 14.484 34.75 10.383 1 92.19 93 GLY A O 1
ATOM 692 N N . LYS A 1 94 ? 15.055 33.281 8.789 1 88.31 94 LYS A N 1
ATOM 693 C CA . LYS A 1 94 ? 15.414 34.375 7.852 1 88.31 94 LYS A CA 1
ATOM 694 C C . LYS A 1 94 ? 14.203 35.219 7.531 1 88.31 94 LYS A C 1
ATOM 696 O O . LYS A 1 94 ? 14.344 36.438 7.289 1 88.31 94 LYS A O 1
ATOM 701 N N . HIS A 1 95 ? 13.023 34.625 7.555 1 87.06 95 HIS A N 1
ATOM 702 C CA . HIS A 1 95 ? 11.805 35.406 7.348 1 87.06 95 HIS A CA 1
ATOM 703 C C . HIS A 1 95 ? 11.57 36.406 8.5 1 87.06 95 HIS A C 1
ATOM 705 O O . HIS A 1 95 ? 11.117 37.531 8.281 1 87.06 95 HIS A O 1
ATOM 711 N N . ILE A 1 96 ? 11.844 35.938 9.656 1 89.88 96 ILE A N 1
ATOM 712 C CA . ILE A 1 96 ? 11.703 36.781 10.844 1 89.88 96 ILE A CA 1
ATOM 713 C C . ILE A 1 96 ? 12.711 37.938 10.797 1 89.88 96 ILE A C 1
ATOM 715 O O . ILE A 1 96 ? 12.367 39.062 11.062 1 89.88 96 ILE A O 1
ATOM 719 N N . GLN A 1 97 ? 13.898 37.531 10.43 1 89.06 97 GLN A N 1
ATOM 720 C CA . GLN A 1 97 ? 14.938 38.531 10.305 1 89.06 97 GLN A CA 1
ATOM 721 C C . GLN A 1 97 ? 14.57 39.594 9.25 1 89.06 97 GLN A C 1
ATOM 723 O O . GLN A 1 97 ? 14.93 40.75 9.383 1 89.06 97 GLN A O 1
ATOM 728 N N . ALA A 1 98 ? 13.852 39.156 8.32 1 84 98 ALA A N 1
ATOM 729 C CA . ALA A 1 98 ? 13.461 40.031 7.227 1 84 98 ALA A CA 1
ATOM 730 C C . ALA A 1 98 ? 12.25 40.875 7.613 1 84 98 ALA A C 1
ATOM 732 O O . ALA A 1 98 ? 11.789 41.719 6.828 1 84 98 ALA A O 1
ATOM 733 N N . GLY A 1 99 ? 11.695 40.625 8.875 1 84.75 99 GLY A N 1
ATOM 734 C CA . GLY A 1 99 ? 10.68 41.562 9.359 1 84.75 99 GLY A CA 1
ATOM 735 C C . GLY A 1 99 ? 9.375 40.875 9.719 1 84.75 99 GLY A C 1
ATOM 736 O O . GLY A 1 99 ? 8.5 41.469 10.344 1 84.75 99 GLY A O 1
ATOM 737 N N . ALA A 1 100 ? 9.211 39.594 9.32 1 87.06 100 ALA A N 1
ATOM 738 C CA . ALA A 1 100 ? 7.984 38.906 9.664 1 87.06 100 ALA A CA 1
ATOM 739 C C . ALA A 1 100 ? 7.934 38.594 11.164 1 87.06 100 ALA A C 1
ATOM 741 O O . ALA A 1 100 ? 8.969 38.406 11.805 1 87.06 100 ALA A O 1
ATOM 742 N N . LYS A 1 101 ? 6.762 38.594 11.672 1 89.69 101 LYS A N 1
ATOM 743 C CA . LYS A 1 101 ? 6.625 38.312 13.102 1 89.69 101 LYS A CA 1
ATOM 744 C C . LYS A 1 101 ? 6.555 36.812 13.367 1 89.69 101 LYS A C 1
ATOM 746 O O . LYS A 1 101 ? 7.07 36.344 14.375 1 89.69 101 LYS A O 1
ATOM 751 N N . LYS A 1 102 ? 5.895 36.094 12.477 1 93.06 102 LYS A N 1
ATOM 752 C CA . LYS A 1 102 ? 5.738 34.656 12.641 1 93.06 102 LYS A CA 1
ATOM 753 C C . LYS A 1 102 ? 5.852 33.938 11.297 1 93.06 102 LYS A C 1
ATOM 755 O O . LYS A 1 102 ? 5.66 34.531 10.242 1 93.06 102 LYS A O 1
ATOM 760 N N . VAL A 1 103 ? 6.199 32.594 11.422 1 92.75 103 VAL A N 1
ATOM 761 C CA . VAL A 1 103 ? 6.336 31.75 10.234 1 92.75 103 VAL A CA 1
ATOM 762 C C . VAL A 1 103 ? 5.582 30.438 10.438 1 92.75 103 VAL A C 1
ATOM 764 O O . VAL A 1 103 ? 5.695 29.812 11.492 1 92.75 103 VAL A O 1
ATOM 767 N N . LEU A 1 104 ? 4.773 30.078 9.453 1 92.62 104 LEU A N 1
ATOM 768 C CA . LEU A 1 104 ? 4.105 28.781 9.383 1 92.62 104 LEU A CA 1
ATOM 769 C C . LEU A 1 104 ? 4.672 27.938 8.25 1 92.62 104 LEU A C 1
ATOM 771 O O . LEU A 1 104 ? 4.465 28.25 7.074 1 92.62 104 LEU A O 1
ATOM 775 N N . ILE A 1 105 ? 5.359 26.906 8.633 1 91.81 105 ILE A N 1
ATOM 776 C CA . ILE A 1 105 ? 5.984 26 7.664 1 91.81 105 ILE A CA 1
ATOM 777 C C . ILE A 1 105 ? 4.969 24.969 7.188 1 91.81 105 ILE A C 1
ATOM 779 O O . ILE A 1 105 ? 4.285 24.344 8 1 91.81 105 ILE A O 1
ATOM 783 N N . THR A 1 106 ? 4.832 24.75 5.844 1 90.12 106 THR A N 1
ATOM 784 C CA . THR A 1 106 ? 3.873 23.797 5.289 1 90.12 106 THR A CA 1
ATOM 785 C C . THR A 1 106 ? 4.543 22.469 4.977 1 90.12 106 THR A C 1
ATOM 787 O O . THR A 1 106 ? 4.355 21.906 3.895 1 90.12 106 THR A O 1
ATOM 790 N N . ALA A 1 107 ? 5.391 21.953 5.812 1 89.5 107 ALA A N 1
ATOM 791 C CA . ALA A 1 107 ? 6.121 20.688 5.777 1 89.5 107 ALA A CA 1
ATOM 792 C C . ALA A 1 107 ? 6.547 20.266 7.18 1 89.5 107 ALA A C 1
ATOM 794 O O . ALA A 1 107 ? 6.414 21.031 8.133 1 89.5 107 ALA A O 1
ATOM 795 N N . PRO A 1 108 ? 6.934 19.016 7.238 1 92.44 108 PRO A N 1
ATOM 796 C CA . PRO A 1 108 ? 7.5 18.656 8.539 1 92.44 108 PRO A CA 1
ATOM 797 C C . PRO A 1 108 ? 8.672 19.562 8.945 1 92.44 108 PRO A C 1
ATOM 799 O O . PRO A 1 108 ? 9.625 19.719 8.172 1 92.44 108 PRO A O 1
ATOM 802 N N . GLY A 1 109 ? 8.562 20.125 10.125 1 93.44 109 GLY A N 1
ATOM 803 C CA . GLY A 1 109 ? 9.656 20.922 10.641 1 93.44 109 GLY A CA 1
ATOM 804 C C . GLY A 1 109 ? 10.875 20.109 11.031 1 93.44 109 GLY A C 1
ATOM 805 O O . GLY A 1 109 ? 10.742 18.953 11.43 1 93.44 109 GLY A O 1
ATOM 806 N N . LYS A 1 110 ? 11.992 20.688 10.906 1 92.94 110 LYS A N 1
ATOM 807 C CA . LYS A 1 110 ? 13.227 20.031 11.336 1 92.94 110 LYS A CA 1
ATOM 808 C C . LYS A 1 110 ? 13.711 20.609 12.664 1 92.94 110 LYS A C 1
ATOM 810 O O . LYS A 1 110 ? 13.609 21.812 12.906 1 92.94 110 LYS A O 1
ATOM 815 N N . GLY A 1 111 ? 14.219 19.688 13.453 1 91.5 111 GLY A N 1
ATOM 816 C CA . GLY A 1 111 ? 14.703 20.125 14.75 1 91.5 111 GLY A CA 1
ATOM 817 C C . GLY A 1 111 ? 13.602 20.281 15.781 1 91.5 111 GLY A C 1
ATOM 818 O O . GLY A 1 111 ? 12.75 19.391 15.93 1 91.5 111 GLY A O 1
ATOM 819 N N . ASP A 1 112 ? 13.633 21.438 16.484 1 92.38 112 ASP A N 1
ATOM 820 C CA . ASP A 1 112 ? 12.719 21.625 17.609 1 92.38 112 ASP A CA 1
ATOM 821 C C . ASP A 1 112 ? 11.547 22.516 17.219 1 92.38 112 ASP A C 1
ATOM 823 O O . ASP A 1 112 ? 10.984 23.219 18.062 1 92.38 112 ASP A O 1
ATOM 827 N N . ILE A 1 113 ? 11.156 22.516 16.031 1 95.69 113 ILE A N 1
ATOM 828 C CA . ILE A 1 113 ? 10.039 23.344 15.57 1 95.69 113 ILE A CA 1
ATOM 829 C C . ILE A 1 113 ? 8.727 22.75 16.078 1 95.69 113 ILE A C 1
ATOM 831 O O . ILE A 1 113 ? 8.383 21.609 15.734 1 95.69 113 ILE A O 1
ATOM 835 N N . PRO A 1 114 ? 7.992 23.531 16.922 1 97.25 114 PRO A N 1
ATOM 836 C CA . PRO A 1 114 ? 6.688 23.031 17.359 1 97.25 114 PRO A CA 1
ATOM 837 C C . PRO A 1 114 ? 5.77 22.688 16.172 1 97.25 114 PRO A C 1
ATOM 839 O O . PRO A 1 114 ? 5.684 23.453 15.211 1 97.25 114 PRO A O 1
ATOM 842 N N . THR A 1 115 ? 5.141 21.562 16.266 1 97.69 115 THR A N 1
ATOM 843 C CA . THR A 1 115 ? 4.277 21.047 15.211 1 97.69 115 THR A CA 1
ATOM 844 C C . THR A 1 115 ? 2.844 20.891 15.719 1 97.69 115 THR A C 1
ATOM 846 O O . THR A 1 115 ? 2.617 20.375 16.812 1 97.69 115 THR A O 1
ATOM 849 N N . TYR A 1 116 ? 1.933 21.375 14.898 1 98 116 TYR A N 1
ATOM 850 C CA . TYR A 1 116 ? 0.525 21.312 15.266 1 98 116 TYR A CA 1
ATOM 851 C C . TYR A 1 116 ? -0.309 20.703 14.141 1 98 116 TYR A C 1
ATOM 853 O O . TYR A 1 116 ? -0.085 21.016 12.969 1 98 116 TYR A O 1
ATOM 861 N N . VAL A 1 117 ? -1.208 19.844 14.492 1 98.31 117 VAL A N 1
ATOM 862 C CA . VAL A 1 117 ? -2.215 19.281 13.594 1 98.31 117 VAL A CA 1
ATOM 863 C C . VAL A 1 117 ? -3.611 19.641 14.102 1 98.31 117 VAL A C 1
ATOM 865 O O . VAL A 1 117 ? -3.971 19.297 15.227 1 98.31 117 VAL A O 1
ATOM 868 N N . VAL A 1 118 ? -4.383 20.328 13.25 1 97.56 118 VAL A N 1
ATOM 869 C CA . VAL A 1 118 ? -5.73 20.75 13.625 1 97.56 118 VAL A CA 1
ATOM 870 C C . VAL A 1 118 ? -6.598 19.516 13.883 1 97.56 118 VAL A C 1
ATOM 872 O O . VAL A 1 118 ? -6.613 18.578 13.086 1 97.56 118 VAL A O 1
ATOM 875 N N . GLY A 1 119 ? -7.32 19.469 14.992 1 97.62 119 GLY A N 1
ATOM 876 C CA . GLY A 1 119 ? -8.133 18.344 15.398 1 97.62 119 GLY A CA 1
ATOM 877 C C . GLY A 1 119 ? -7.391 17.375 16.312 1 97.62 119 GLY A C 1
ATOM 878 O O . GLY A 1 119 ? -7.996 16.469 16.891 1 97.62 119 GLY A O 1
ATOM 879 N N . VAL A 1 120 ? -6.098 17.609 16.5 1 98.38 120 VAL A N 1
ATOM 880 C CA . VAL A 1 120 ? -5.301 16.672 17.281 1 98.38 120 VAL A CA 1
ATOM 881 C C . VAL A 1 120 ? -4.652 17.391 18.453 1 98.38 120 VAL A C 1
ATOM 883 O O . VAL A 1 120 ? -4.992 17.141 19.609 1 98.38 120 VAL A O 1
ATOM 886 N N . ASN A 1 121 ? -3.826 18.453 18.125 1 98.06 121 ASN A N 1
ATOM 887 C CA . ASN A 1 121 ? -3.146 19.125 19.219 1 98.06 121 ASN A CA 1
ATOM 888 C C . ASN A 1 121 ? -3.088 20.625 19 1 98.06 121 ASN A C 1
ATOM 890 O O . ASN A 1 121 ? -2.408 21.344 19.75 1 98.06 121 ASN A O 1
ATOM 894 N N . ALA A 1 122 ? -3.766 21.141 18.047 1 96.81 122 ALA A N 1
ATOM 895 C CA . ALA A 1 122 ? -3.65 22.562 17.703 1 96.81 122 ALA A CA 1
ATOM 896 C C . ALA A 1 122 ? -4.16 23.438 18.844 1 96.81 122 ALA A C 1
ATOM 898 O O . ALA A 1 122 ? -3.824 24.625 18.906 1 96.81 122 ALA A O 1
ATOM 899 N N . GLU A 1 123 ? -4.969 22.922 19.719 1 95.12 123 GLU A N 1
ATOM 900 C CA . GLU A 1 123 ? -5.453 23.672 20.875 1 95.12 123 GLU A CA 1
ATOM 901 C C . GLU A 1 123 ? -4.309 24.031 21.812 1 95.12 123 GLU A C 1
ATOM 903 O O . GLU A 1 123 ? -4.445 24.922 22.656 1 95.12 123 GLU A O 1
ATOM 908 N N . LEU A 1 124 ? -3.209 23.406 21.641 1 95.94 124 LEU A N 1
ATOM 909 C CA . LEU A 1 124 ? -2.057 23.641 22.5 1 95.94 124 LEU A CA 1
ATOM 910 C C . LEU A 1 124 ? -1.179 24.766 21.953 1 95.94 124 LEU A C 1
ATOM 912 O O . LEU A 1 124 ? -0.168 25.109 22.562 1 95.94 124 LEU A O 1
ATOM 916 N N . TYR A 1 125 ? -1.549 25.375 20.844 1 96.81 125 TYR A N 1
ATOM 917 C CA . TYR A 1 125 ? -0.765 26.453 20.25 1 96.81 125 TYR A CA 1
ATOM 918 C C . TYR A 1 125 ? -0.606 27.609 21.234 1 96.81 125 TYR A C 1
ATOM 920 O O . TYR A 1 125 ? -1.561 27.984 21.922 1 96.81 125 TYR A O 1
ATOM 928 N N . SER A 1 126 ? 0.64 28.109 21.234 1 94.75 126 SER A N 1
ATOM 929 C CA . SER A 1 126 ? 0.951 29.281 22.031 1 94.75 126 SER A CA 1
ATOM 930 C C . SER A 1 126 ? 1.451 30.422 21.156 1 94.75 126 SER A C 1
ATOM 932 O O . SER A 1 126 ? 2.268 30.219 20.25 1 94.75 126 SER A O 1
ATOM 934 N N . HIS A 1 127 ? 1.033 31.656 21.484 1 93.94 127 HIS A N 1
ATOM 935 C CA . HIS A 1 127 ? 1.457 32.844 20.734 1 93.94 127 HIS A CA 1
ATOM 936 C C . HIS A 1 127 ? 2.969 33.031 20.797 1 93.94 127 HIS A C 1
ATOM 938 O O . HIS A 1 127 ? 3.559 33.688 19.938 1 93.94 127 HIS A O 1
ATOM 944 N N . GLU A 1 128 ? 3.574 32.438 21.766 1 94.38 128 GLU A N 1
ATOM 945 C CA . GLU A 1 128 ? 5.02 32.562 21.953 1 94.38 128 GLU A CA 1
ATOM 946 C C . GLU A 1 128 ? 5.77 31.797 20.875 1 94.38 128 GLU A C 1
ATOM 948 O O . GLU A 1 128 ? 6.949 32.031 20.625 1 94.38 128 GLU A O 1
ATOM 953 N N . ASP A 1 129 ? 5.098 30.859 20.25 1 94.38 129 ASP A N 1
ATOM 954 C CA . ASP A 1 129 ? 5.711 30.109 19.156 1 94.38 129 ASP A CA 1
ATOM 955 C C . ASP A 1 129 ? 5.773 30.969 17.891 1 94.38 129 ASP A C 1
ATOM 957 O O . ASP A 1 129 ? 4.746 31.25 17.281 1 94.38 129 ASP A O 1
ATOM 961 N N . THR A 1 130 ? 6.961 31.312 17.5 1 95.12 130 THR A N 1
ATOM 962 C CA . THR A 1 130 ? 7.113 32.219 16.375 1 95.12 130 THR A CA 1
ATOM 963 C C . THR A 1 130 ? 7.258 31.469 15.062 1 95.12 130 THR A C 1
ATOM 965 O O . THR A 1 130 ? 6.906 31.984 14 1 95.12 130 THR A O 1
ATOM 968 N N . ILE A 1 131 ? 7.875 30.297 15.117 1 96.44 131 ILE A N 1
ATOM 969 C CA . ILE A 1 131 ? 8.008 29.406 13.969 1 96.44 131 ILE A CA 1
ATOM 970 C C . ILE A 1 131 ? 7.348 28.062 14.273 1 96.44 131 ILE A C 1
ATOM 972 O O . ILE A 1 131 ? 7.723 27.375 15.234 1 96.44 131 ILE A O 1
ATOM 976 N N . ILE A 1 132 ? 6.316 27.719 13.477 1 97.38 132 ILE A N 1
ATOM 977 C CA . ILE A 1 132 ? 5.59 26.484 13.727 1 97.38 132 ILE A CA 1
ATOM 978 C C . ILE A 1 132 ? 5.441 25.703 12.43 1 97.38 132 ILE A C 1
ATOM 980 O O . ILE A 1 132 ? 5.684 26.234 11.344 1 97.38 132 ILE A O 1
ATOM 984 N N . SER A 1 133 ? 5.125 24.422 12.555 1 97 133 SER A N 1
ATOM 985 C CA . SER A 1 133 ? 4.941 23.547 11.398 1 97 133 SER A CA 1
ATOM 986 C C . SER A 1 133 ? 3.531 22.953 11.367 1 97 133 SER A C 1
ATOM 988 O O . SER A 1 133 ? 2.98 22.594 12.406 1 97 133 SER A O 1
ATOM 990 N N . ASN A 1 134 ? 2.98 22.922 10.164 1 95.56 134 ASN A N 1
ATOM 991 C CA . ASN A 1 134 ? 1.714 22.234 9.914 1 95.56 134 ASN A CA 1
ATOM 992 C C . ASN A 1 134 ? 1.925 20.766 9.555 1 95.56 134 ASN A C 1
ATOM 994 O O . ASN A 1 134 ? 1.061 20.141 8.938 1 95.56 134 ASN A O 1
ATOM 998 N N . ALA A 1 135 ? 3.035 20.203 9.922 1 95.69 135 ALA A N 1
ATOM 999 C CA . ALA A 1 135 ? 3.363 18.812 9.602 1 95.69 135 ALA A CA 1
ATOM 1000 C C . ALA A 1 135 ? 3.154 18.516 8.117 1 95.69 135 ALA A C 1
ATOM 1002 O O . ALA A 1 135 ? 3.082 19.453 7.305 1 95.69 135 ALA A O 1
ATOM 1003 N N . SER A 1 136 ? 3.193 17.25 7.711 1 94 136 SER A N 1
ATOM 1004 C CA . SER A 1 136 ? 3 16.844 6.324 1 94 136 SER A CA 1
ATOM 1005 C C . SER A 1 136 ? 1.534 16.516 6.043 1 94 136 SER A C 1
ATOM 1007 O O . SER A 1 136 ? 0.736 16.375 6.969 1 94 136 SER A O 1
ATOM 1009 N N . CYS A 1 137 ? 1.246 16.469 4.746 1 93.12 137 CYS A N 1
ATOM 1010 C CA . CYS A 1 137 ? -0.095 16.047 4.344 1 93.12 137 CYS A CA 1
ATOM 1011 C C . CYS A 1 137 ? -0.431 14.672 4.883 1 93.12 137 CYS A C 1
ATOM 1013 O O . CYS A 1 137 ? -1.557 14.422 5.32 1 93.12 137 CYS A O 1
ATOM 1015 N N . THR A 1 138 ? 0.483 13.719 4.871 1 96.62 138 THR A N 1
ATOM 1016 C CA . THR A 1 138 ? 0.263 12.367 5.375 1 96.62 138 THR A CA 1
ATOM 1017 C C . THR A 1 138 ? 0.032 12.391 6.883 1 96.62 138 THR A C 1
ATOM 1019 O O . THR A 1 138 ? -0.818 11.656 7.395 1 96.62 138 THR A O 1
ATOM 1022 N N . THR A 1 139 ? 0.812 13.203 7.578 1 97.31 139 THR A N 1
ATOM 1023 C CA . THR A 1 139 ? 0.631 13.305 9.023 1 97.31 139 THR A CA 1
ATOM 1024 C C . THR A 1 139 ? -0.751 13.859 9.359 1 97.31 139 THR A C 1
ATOM 1026 O O . THR A 1 139 ? -1.398 13.398 10.297 1 97.31 139 THR A O 1
ATOM 1029 N N . ASN A 1 140 ? -1.187 14.836 8.578 1 97.31 140 ASN A N 1
ATOM 1030 C CA . ASN A 1 140 ? -2.51 15.414 8.805 1 97.31 140 ASN A CA 1
ATOM 1031 C C . ASN A 1 140 ? -3.613 14.391 8.539 1 97.31 140 ASN A C 1
ATOM 1033 O O . ASN A 1 140 ? -4.684 14.453 9.148 1 97.31 140 ASN A O 1
ATOM 1037 N N . CYS A 1 141 ? -3.367 13.492 7.656 1 97.81 141 CYS A N 1
ATOM 1038 C CA . CYS A 1 141 ? -4.312 12.406 7.418 1 97.81 141 CYS A CA 1
ATOM 1039 C C . CYS A 1 141 ? -4.285 11.398 8.562 1 97.81 141 CYS A C 1
ATOM 1041 O O . CYS A 1 141 ? -5.336 10.992 9.062 1 97.81 141 CYS A O 1
ATOM 1043 N N . LEU A 1 142 ? -3.139 10.977 8.984 1 98.44 142 LEU A N 1
ATOM 1044 C CA . LEU A 1 142 ? -2.904 9.852 9.883 1 98.44 142 LEU A CA 1
ATOM 1045 C C . LEU A 1 142 ? -3.283 10.203 11.312 1 98.44 142 LEU A C 1
ATOM 1047 O O . LEU A 1 142 ? -3.953 9.422 11.992 1 98.44 142 LEU A O 1
ATOM 1051 N N . ALA A 1 143 ? -2.902 11.359 11.812 1 98.56 143 ALA A N 1
ATOM 1052 C CA . ALA A 1 143 ? -2.941 11.719 13.227 1 98.56 143 ALA A CA 1
ATOM 1053 C C . ALA A 1 143 ? -4.375 11.719 13.758 1 98.56 143 ALA A C 1
ATOM 1055 O O . ALA A 1 143 ? -4.645 11.188 14.836 1 98.56 143 ALA A O 1
ATOM 1056 N N . PRO A 1 144 ? -5.328 12.281 13 1 98.56 144 PRO A N 1
ATOM 1057 C CA . PRO A 1 144 ? -6.684 12.336 13.547 1 98.56 144 PRO A CA 1
ATOM 1058 C C . PRO A 1 144 ? -7.258 10.953 13.852 1 98.56 144 PRO A C 1
ATOM 1060 O O . PRO A 1 144 ? -7.766 10.719 14.953 1 98.56 144 PRO A O 1
ATOM 1063 N N . PHE A 1 145 ? -7.145 10 12.914 1 98.5 145 PHE A N 1
ATOM 1064 C CA . PHE A 1 145 ? -7.809 8.734 13.18 1 98.5 145 PHE A CA 1
ATOM 1065 C C . PHE A 1 145 ? -6.934 7.844 14.062 1 98.5 145 PHE A C 1
ATOM 1067 O O . PHE A 1 145 ? -7.438 6.949 14.742 1 98.5 145 PHE A O 1
ATOM 1074 N N . VAL A 1 146 ? -5.695 8.047 14.086 1 98.75 146 VAL A N 1
ATOM 1075 C CA . VAL A 1 146 ? -4.832 7.363 15.047 1 98.75 146 VAL A CA 1
ATOM 1076 C C . VAL A 1 146 ? -5.191 7.797 16.469 1 98.75 146 VAL A C 1
ATOM 1078 O O . VAL A 1 146 ? -5.199 6.98 17.391 1 98.75 146 VAL A O 1
ATOM 1081 N N . LYS A 1 147 ? -5.41 9.086 16.641 1 98.69 147 LYS A N 1
ATOM 1082 C CA . LYS A 1 147 ? -5.871 9.586 17.938 1 98.69 147 LYS A CA 1
ATOM 1083 C C . LYS A 1 147 ? -7.117 8.844 18.406 1 98.69 147 LYS A C 1
ATOM 1085 O O . LYS A 1 147 ? -7.191 8.414 19.562 1 98.69 147 LYS A O 1
ATOM 1090 N N . VAL A 1 148 ? -8.07 8.648 17.547 1 98.81 148 VAL A N 1
ATOM 1091 C CA . VAL A 1 148 ? -9.312 7.953 17.859 1 98.81 148 VAL A CA 1
ATOM 1092 C C . VAL A 1 148 ? -9.016 6.508 18.25 1 98.81 148 VAL A C 1
ATOM 1094 O O . VAL A 1 148 ? -9.516 6.016 19.266 1 98.81 148 VAL A O 1
ATOM 1097 N N . LEU A 1 149 ? -8.195 5.789 17.453 1 98.81 149 LEU A N 1
ATOM 1098 C CA . LEU A 1 149 ? -7.84 4.398 17.703 1 98.81 149 LEU A CA 1
ATOM 1099 C C . LEU A 1 149 ? -7.168 4.258 19.062 1 98.81 149 LEU A C 1
ATOM 1101 O O . LEU A 1 149 ? -7.469 3.326 19.828 1 98.81 149 LEU A O 1
ATOM 1105 N N . ASP A 1 150 ? -6.262 5.156 19.328 1 98.69 150 ASP A N 1
ATOM 1106 C 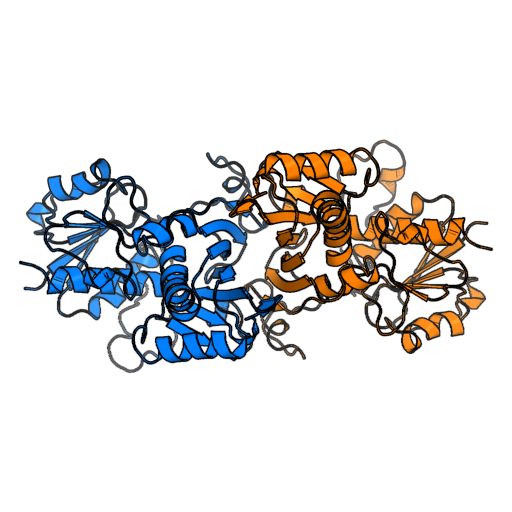CA . ASP A 1 150 ? -5.512 5.062 20.578 1 98.69 150 ASP A CA 1
ATOM 1107 C C . ASP A 1 150 ? -6.414 5.316 21.781 1 98.69 150 ASP A C 1
ATOM 1109 O O . ASP A 1 150 ? -6.336 4.605 22.781 1 98.69 150 ASP A O 1
ATOM 1113 N N . GLN A 1 151 ? -7.215 6.332 21.703 1 98.38 151 GLN A N 1
ATOM 1114 C CA . GLN A 1 151 ? -8.102 6.699 22.812 1 98.38 151 GLN A CA 1
ATOM 1115 C C . GLN A 1 151 ? -9.125 5.602 23.078 1 98.38 151 GLN A C 1
ATOM 1117 O O . GLN A 1 151 ? -9.445 5.32 24.234 1 98.38 151 GLN A O 1
ATOM 1122 N N . LYS A 1 152 ? -9.633 4.977 22.031 1 98.69 152 LYS A N 1
ATOM 1123 C CA . LYS A 1 152 ? -10.75 4.043 22.188 1 98.69 152 LYS A CA 1
ATOM 1124 C C . LYS A 1 152 ? -10.242 2.619 22.406 1 98.69 152 LYS A C 1
ATOM 1126 O O . LYS A 1 152 ? -10.875 1.832 23.125 1 98.69 152 LYS A O 1
ATOM 1131 N N . PHE A 1 153 ? -9.086 2.283 21.781 1 98.69 153 PHE A N 1
ATOM 1132 C CA . PHE A 1 153 ? -8.703 0.876 21.781 1 98.69 153 PHE A CA 1
ATOM 1133 C C . PHE A 1 153 ? -7.285 0.698 22.312 1 98.69 153 PHE A C 1
ATOM 1135 O O . PHE A 1 153 ? -6.879 -0.415 22.656 1 98.69 153 PHE A O 1
ATOM 1142 N N . GLY A 1 154 ? -6.492 1.709 22.438 1 98.69 154 GLY A N 1
ATOM 1143 C CA . GLY A 1 154 ? -5.129 1.629 22.938 1 98.69 154 GLY A CA 1
ATOM 1144 C C . GLY A 1 154 ? -4.16 1.025 21.938 1 98.69 154 GLY A C 1
ATOM 1145 O O . GLY A 1 154 ? -4.09 -0.197 21.797 1 98.69 154 GLY A O 1
ATOM 1146 N N . ILE A 1 155 ? -3.299 1.807 21.344 1 98.62 155 ILE A N 1
ATOM 1147 C CA . ILE A 1 155 ? -2.334 1.321 20.359 1 98.62 155 ILE A CA 1
ATOM 1148 C C . ILE A 1 155 ? -1.077 0.828 21.078 1 98.62 155 ILE A C 1
ATOM 1150 O O . ILE A 1 155 ? -0.498 1.546 21.891 1 98.62 155 ILE A O 1
ATOM 1154 N N . ILE A 1 156 ? -0.665 -0.373 20.766 1 98.56 156 ILE A N 1
ATOM 1155 C CA . ILE A 1 156 ? 0.563 -0.944 21.312 1 98.56 156 ILE A CA 1
ATOM 1156 C C . ILE A 1 156 ? 1.72 -0.69 20.344 1 98.56 156 ILE A C 1
ATOM 1158 O O . ILE A 1 156 ? 2.783 -0.217 20.75 1 98.56 156 ILE A O 1
ATOM 1162 N N . LYS A 1 157 ? 1.568 -0.995 19.141 1 98.44 157 LYS A N 1
ATOM 1163 C CA . LYS A 1 157 ? 2.523 -0.826 18.047 1 98.44 157 LYS A CA 1
ATOM 1164 C C . LYS A 1 157 ? 1.829 -0.902 16.688 1 98.44 157 LYS A C 1
ATOM 1166 O O . LYS A 1 157 ? 0.706 -1.398 16.594 1 98.44 157 LYS A O 1
ATOM 1171 N N . GLY A 1 158 ? 2.457 -0.396 15.703 1 98.12 158 GLY A N 1
ATOM 1172 C CA . GLY A 1 158 ? 1.868 -0.471 14.375 1 98.12 158 GLY A CA 1
ATOM 1173 C C . GLY A 1 158 ? 2.779 0.063 13.289 1 98.12 158 GLY A C 1
ATOM 1174 O O . GLY A 1 158 ? 3.855 0.593 13.578 1 98.12 158 GLY A O 1
ATOM 1175 N N . THR A 1 159 ? 2.4 -0.122 12.07 1 98.12 159 THR A N 1
ATOM 1176 C CA . THR A 1 159 ? 3.107 0.369 10.891 1 98.12 159 THR A CA 1
ATOM 1177 C C . THR A 1 159 ? 2.123 0.79 9.805 1 98.12 159 THR A C 1
ATOM 1179 O O . THR A 1 159 ? 0.976 0.336 9.789 1 98.12 159 THR A O 1
ATOM 1182 N N . MET A 1 160 ? 2.6 1.728 9.023 1 97.44 160 MET A N 1
ATOM 1183 C CA . MET A 1 160 ? 1.711 2.189 7.965 1 97.44 160 MET A CA 1
ATOM 1184 C C . MET A 1 160 ? 2.449 2.27 6.633 1 97.44 160 MET A C 1
ATOM 1186 O O . MET A 1 160 ? 3.678 2.355 6.602 1 97.44 160 MET A O 1
ATOM 1190 N N . THR A 1 161 ? 1.751 2.127 5.555 1 98.25 161 THR A N 1
ATOM 1191 C CA . THR A 1 161 ? 2.203 2.404 4.195 1 98.25 161 THR A CA 1
ATOM 1192 C C . THR A 1 161 ? 1.247 3.361 3.49 1 98.25 161 THR A C 1
ATOM 1194 O O . THR A 1 161 ? 0.042 3.107 3.426 1 98.25 161 THR A O 1
ATOM 1197 N N . THR A 1 162 ? 1.744 4.43 3.074 1 97.94 162 THR A N 1
ATOM 1198 C CA . THR A 1 162 ? 0.918 5.289 2.232 1 97.94 162 THR A CA 1
ATOM 1199 C C . THR A 1 162 ? 1.219 5.051 0.756 1 97.94 162 THR A C 1
ATOM 1201 O O . THR A 1 162 ? 2.379 5.074 0.341 1 97.94 162 THR A O 1
ATOM 1204 N N . THR A 1 163 ? 0.234 4.574 0.066 1 98.12 163 THR A N 1
ATOM 1205 C CA . THR A 1 163 ? 0.298 4.684 -1.388 1 98.12 163 THR A CA 1
ATOM 1206 C C . THR A 1 163 ? -0.009 6.109 -1.839 1 98.12 163 THR A C 1
ATOM 1208 O O . THR A 1 163 ? -1.161 6.543 -1.798 1 98.12 163 THR A O 1
ATOM 1211 N N . HIS A 1 164 ? 1.027 6.762 -2.172 1 96.75 164 HIS A N 1
ATOM 1212 C CA . HIS A 1 164 ? 1.002 8.211 -2.326 1 96.75 164 HIS A CA 1
ATOM 1213 C C . HIS A 1 164 ? 1.116 8.609 -3.793 1 96.75 164 HIS A C 1
ATOM 1215 O O . HIS A 1 164 ? 1.929 8.055 -4.531 1 96.75 164 HIS A O 1
ATOM 1221 N N . SER A 1 165 ? 0.33 9.562 -4.184 1 94.25 165 SER A N 1
ATOM 1222 C CA . SER A 1 165 ? 0.504 10.156 -5.508 1 94.25 165 SER A CA 1
ATOM 1223 C C . SER A 1 165 ? 1.903 10.734 -5.672 1 94.25 165 SER A C 1
ATOM 1225 O O . SER A 1 165 ? 2.559 11.078 -4.688 1 94.25 165 SER A O 1
ATOM 1227 N N . TYR A 1 166 ? 2.377 10.734 -6.898 1 90.38 166 TYR A N 1
ATOM 1228 C CA . TYR A 1 166 ? 3.729 11.234 -7.109 1 90.38 166 TYR A CA 1
ATOM 1229 C C . TYR A 1 166 ? 3.824 12.711 -6.734 1 90.38 166 TYR A C 1
ATOM 1231 O O . TYR A 1 166 ? 2.807 13.398 -6.617 1 90.38 166 TYR A O 1
ATOM 1239 N N . THR A 1 167 ? 4.961 13.172 -6.453 1 84 167 THR A N 1
ATOM 1240 C CA . THR A 1 167 ? 5.207 14.547 -6.016 1 84 167 THR A CA 1
ATOM 1241 C C . THR A 1 167 ? 6.109 15.273 -7.008 1 84 167 THR A C 1
ATOM 1243 O O . THR A 1 167 ? 6.734 14.648 -7.863 1 84 167 THR A O 1
ATOM 1246 N N . GLY A 1 168 ? 6.168 16.547 -6.809 1 80.06 168 GLY A N 1
ATOM 1247 C CA . GLY A 1 168 ? 6.984 17.375 -7.68 1 80.06 168 GLY A CA 1
ATOM 1248 C C . GLY A 1 168 ? 8.469 17.125 -7.523 1 80.06 168 GLY A C 1
ATOM 1249 O O . GLY A 1 168 ? 9.266 17.5 -8.391 1 80.06 168 GLY A O 1
ATOM 1250 N N . ASP A 1 169 ? 8.836 16.422 -6.453 1 83.06 169 ASP A N 1
ATOM 1251 C CA . ASP A 1 169 ? 10.242 16.141 -6.184 1 83.06 169 ASP A CA 1
ATOM 1252 C C . ASP A 1 169 ? 10.688 14.867 -6.891 1 83.06 169 ASP A C 1
ATOM 1254 O O . ASP A 1 169 ? 11.82 14.414 -6.703 1 83.06 169 ASP A O 1
ATOM 1258 N N . GLN A 1 170 ? 9.898 14.234 -7.637 1 90.38 170 GLN A N 1
ATOM 1259 C CA . GLN A 1 170 ? 10.258 13.055 -8.422 1 90.38 170 GLN A CA 1
ATOM 1260 C C . GLN A 1 170 ? 10.531 13.43 -9.875 1 90.38 170 GLN A C 1
ATOM 1262 O O . GLN A 1 170 ? 10.391 14.586 -10.266 1 90.38 170 GLN A O 1
ATOM 1267 N N . ARG A 1 171 ? 11.07 12.438 -10.648 1 84.31 171 ARG A N 1
ATOM 1268 C CA . ARG A 1 171 ? 11.469 12.703 -12.023 1 84.31 171 ARG A CA 1
ATOM 1269 C C . ARG A 1 171 ? 10.492 12.078 -13.008 1 84.31 171 ARG A C 1
ATOM 1271 O O . ARG A 1 171 ? 10.023 10.953 -12.797 1 84.31 171 ARG A O 1
ATOM 1278 N N . LEU A 1 172 ? 10.234 12.773 -14.086 1 82.88 172 LEU A N 1
ATOM 1279 C CA . LEU A 1 172 ? 9.375 12.234 -15.133 1 82.88 172 LEU A CA 1
ATOM 1280 C C . LEU A 1 172 ? 10.086 11.133 -15.914 1 82.88 172 LEU A C 1
ATOM 1282 O O . LEU A 1 172 ? 9.477 10.133 -16.281 1 82.88 172 LEU A O 1
ATOM 1286 N N . LEU A 1 173 ? 11.375 11.391 -16.219 1 85.12 173 LEU A N 1
ATOM 1287 C CA . LEU A 1 173 ? 12.273 10.414 -16.812 1 85.12 173 LEU A CA 1
ATOM 1288 C C . LEU A 1 173 ? 13.43 10.094 -15.867 1 85.12 173 LEU A C 1
ATOM 1290 O O . LEU A 1 173 ? 13.695 10.836 -14.922 1 85.12 173 LEU A O 1
ATOM 1294 N N . ASP A 1 174 ? 13.992 8.945 -16.047 1 86.81 174 ASP A N 1
ATOM 1295 C CA . ASP A 1 174 ? 15.172 8.672 -15.242 1 86.81 174 ASP A CA 1
ATOM 1296 C C . ASP A 1 174 ? 16.172 9.82 -15.312 1 86.81 174 ASP A C 1
ATOM 1298 O O . ASP A 1 174 ? 16.547 10.266 -16.406 1 86.81 174 ASP A O 1
ATOM 1302 N N . ALA A 1 175 ? 16.5 10.367 -14.195 1 88.38 175 ALA A N 1
ATOM 1303 C CA . ALA A 1 175 ? 17.391 11.531 -14.109 1 88.38 175 ALA A CA 1
ATOM 1304 C C . ALA A 1 175 ? 18.078 11.594 -12.75 1 88.38 175 ALA A C 1
ATOM 1306 O O . ALA A 1 175 ? 17.828 10.75 -11.883 1 88.38 175 ALA A O 1
ATOM 1307 N N . SER A 1 176 ? 18.984 12.461 -12.617 1 86.25 176 SER A N 1
ATOM 1308 C CA . SER A 1 176 ? 19.781 12.562 -11.406 1 86.25 176 SER A CA 1
ATOM 1309 C C . SER A 1 176 ? 18.922 13 -10.219 1 86.25 176 SER A C 1
ATOM 1311 O O . SER A 1 176 ? 18.016 13.812 -10.367 1 86.25 176 SER A O 1
ATOM 1313 N N . HIS A 1 177 ? 19.203 12.391 -9.062 1 88 177 HIS A N 1
ATOM 1314 C CA . HIS A 1 177 ? 18.578 12.688 -7.773 1 88 177 HIS A CA 1
ATOM 1315 C C . HIS A 1 177 ? 19.391 12.094 -6.625 1 88 177 HIS A C 1
ATOM 1317 O O . HIS A 1 177 ? 20.047 11.062 -6.789 1 88 177 HIS A O 1
ATOM 1323 N N . ARG A 1 178 ? 19.359 12.828 -5.547 1 86.5 178 ARG A N 1
ATOM 1324 C CA . ARG A 1 178 ? 20.078 12.312 -4.391 1 86.5 178 ARG A CA 1
ATOM 1325 C C . ARG A 1 178 ? 19.5 10.984 -3.93 1 86.5 178 ARG A C 1
ATOM 1327 O O . ARG A 1 178 ? 20.234 10.102 -3.475 1 86.5 178 ARG A O 1
ATOM 1334 N N . ASP A 1 179 ? 18.266 10.906 -4.004 1 88.81 179 ASP A N 1
ATOM 1335 C CA . ASP A 1 179 ? 17.578 9.641 -3.748 1 88.81 179 ASP A CA 1
ATOM 1336 C C . ASP A 1 179 ? 17.469 8.812 -5.027 1 88.81 179 ASP A C 1
ATOM 1338 O O . ASP A 1 179 ? 16.734 9.172 -5.945 1 88.81 179 ASP A O 1
ATOM 1342 N N . LEU A 1 180 ? 18.109 7.676 -5.027 1 88.88 180 LEU A N 1
ATOM 1343 C CA . LEU A 1 180 ? 18.234 6.891 -6.254 1 88.88 180 LEU A CA 1
ATOM 1344 C C . LEU A 1 180 ? 16.875 6.375 -6.707 1 88.88 180 LEU A C 1
ATOM 1346 O O . LEU A 1 180 ? 16.641 6.191 -7.902 1 88.88 180 LEU A O 1
ATOM 1350 N N . ARG A 1 181 ? 15.992 6.102 -5.848 1 91.12 181 ARG A N 1
ATOM 1351 C CA . ARG A 1 181 ? 14.664 5.637 -6.234 1 91.12 181 ARG A CA 1
ATOM 1352 C C . ARG A 1 181 ? 13.836 6.777 -6.816 1 91.12 181 ARG A C 1
ATOM 1354 O O . ARG A 1 181 ? 13.125 6.59 -7.809 1 91.12 181 ARG A O 1
ATOM 1361 N N . ARG A 1 182 ? 13.977 7.949 -6.207 1 88.56 182 ARG A N 1
ATOM 1362 C CA . ARG A 1 182 ? 13.227 9.109 -6.688 1 88.56 182 ARG A CA 1
ATOM 1363 C C . ARG A 1 182 ? 13.773 9.594 -8.031 1 88.56 182 ARG A C 1
ATOM 1365 O O . ARG A 1 182 ? 13.133 10.391 -8.719 1 88.56 182 ARG A O 1
ATOM 1372 N N . ALA A 1 183 ? 14.961 9.094 -8.32 1 88.56 183 ALA A N 1
ATOM 1373 C CA . ALA A 1 183 ? 15.602 9.445 -9.586 1 88.56 183 ALA 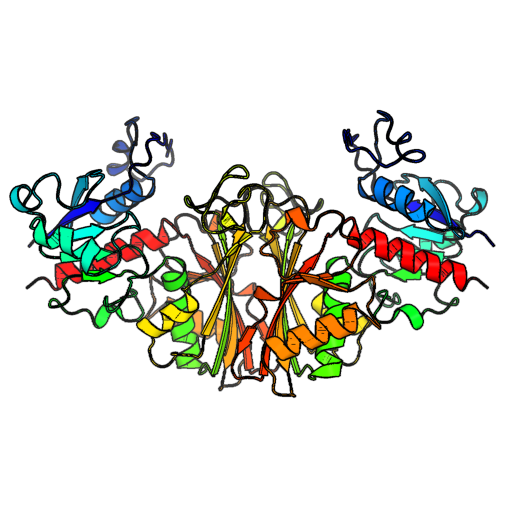A CA 1
ATOM 1374 C C . ALA A 1 183 ? 14.906 8.75 -10.758 1 88.56 183 ALA A C 1
ATOM 1376 O O . ALA A 1 183 ? 15.117 9.117 -11.922 1 88.56 183 ALA A O 1
ATOM 1377 N N . ARG A 1 184 ? 14.094 7.793 -10.445 1 88.81 184 ARG A N 1
ATOM 1378 C CA . ARG A 1 184 ? 13.516 6.961 -11.5 1 88.81 184 ARG A CA 1
ATOM 1379 C C . ARG A 1 184 ? 12.188 7.531 -11.984 1 88.81 184 ARG A C 1
ATOM 1381 O O . ARG A 1 184 ? 11.523 8.273 -11.258 1 88.81 184 ARG A O 1
ATOM 1388 N N . ALA A 1 185 ? 11.766 7.168 -13.188 1 89.81 185 ALA A N 1
ATOM 1389 C CA . ALA A 1 185 ? 10.594 7.727 -13.859 1 89.81 185 ALA A CA 1
ATOM 1390 C C . ALA A 1 185 ? 9.336 7.527 -13.016 1 89.81 185 ALA A C 1
ATOM 1392 O O . ALA A 1 185 ? 8.836 6.406 -12.898 1 89.81 185 ALA A O 1
ATOM 1393 N N . ALA A 1 186 ? 8.742 8.602 -12.555 1 91.5 186 ALA A N 1
ATOM 1394 C CA . ALA A 1 186 ? 7.625 8.586 -11.609 1 91.5 186 ALA A CA 1
ATOM 1395 C C . ALA A 1 186 ? 6.355 8.062 -12.281 1 91.5 186 ALA A C 1
ATOM 1397 O O . ALA A 1 186 ? 5.535 7.395 -11.648 1 91.5 186 ALA A O 1
ATOM 1398 N N . ALA A 1 187 ? 6.234 8.281 -13.547 1 91.81 187 ALA A N 1
ATOM 1399 C CA . ALA A 1 187 ? 4.973 7.992 -14.227 1 91.81 187 ALA A CA 1
ATOM 1400 C C . ALA A 1 187 ? 4.906 6.531 -14.664 1 91.81 187 ALA A C 1
ATOM 1402 O O . ALA A 1 187 ? 3.891 6.082 -15.195 1 91.81 187 ALA A O 1
ATOM 1403 N N . LEU A 1 188 ? 5.961 5.781 -14.312 1 91.25 188 LEU A N 1
ATOM 1404 C CA . LEU A 1 188 ? 5.988 4.41 -14.812 1 91.25 188 LEU A CA 1
ATOM 1405 C C . LEU A 1 188 ? 6.203 3.424 -13.672 1 91.25 188 LEU A C 1
ATOM 1407 O O . LEU A 1 188 ? 6.195 2.209 -13.891 1 91.25 188 LEU A O 1
ATOM 1411 N N . ASN A 1 189 ? 6.418 4.016 -12.445 1 95.19 189 ASN A N 1
ATOM 1412 C CA . ASN A 1 189 ? 6.922 3.119 -11.414 1 95.19 189 ASN A CA 1
ATOM 1413 C C . ASN A 1 189 ? 6.141 3.271 -10.109 1 95.19 189 ASN A C 1
ATOM 1415 O O . ASN A 1 189 ? 5.566 4.328 -9.844 1 95.19 189 ASN A O 1
ATOM 1419 N N . ILE A 1 190 ? 6.039 2.18 -9.391 1 97.44 190 ILE A N 1
ATOM 1420 C CA . ILE A 1 190 ? 5.875 2.244 -7.945 1 97.44 190 ILE A CA 1
ATOM 1421 C C . ILE A 1 190 ? 7.223 2.518 -7.285 1 97.44 190 ILE A C 1
ATOM 1423 O O . ILE A 1 190 ? 8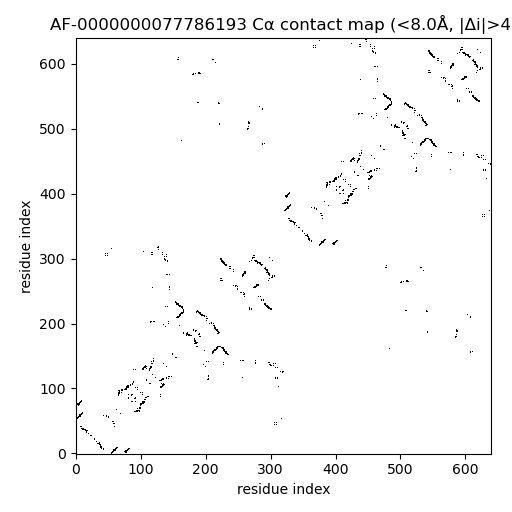.164 1.735 -7.43 1 97.44 190 ILE A O 1
ATOM 1427 N N . VAL A 1 191 ? 7.336 3.588 -6.562 1 96.44 191 VAL A N 1
ATOM 1428 C CA . VAL A 1 191 ? 8.617 4.047 -6.039 1 96.44 191 VAL A CA 1
ATOM 1429 C C . VAL A 1 191 ? 8.57 4.078 -4.512 1 96.44 191 VAL A C 1
ATOM 1431 O O . VAL A 1 191 ? 7.93 4.949 -3.922 1 96.44 191 VAL A O 1
ATOM 1434 N N . PRO A 1 192 ? 9.289 3.119 -3.887 1 96.62 192 PRO A N 1
ATOM 1435 C CA . PRO A 1 192 ? 9.383 3.207 -2.426 1 96.62 192 PRO A CA 1
ATOM 1436 C C . PRO A 1 192 ? 10.156 4.434 -1.955 1 96.62 192 PRO A C 1
ATOM 1438 O O . PRO A 1 192 ? 11.188 4.777 -2.541 1 96.62 192 PRO A O 1
ATOM 1441 N N . THR A 1 193 ? 9.633 5.09 -1.02 1 92.44 193 THR A N 1
ATOM 1442 C CA . THR A 1 193 ? 10.32 6.211 -0.386 1 92.44 193 THR A CA 1
ATOM 1443 C C . THR A 1 193 ? 10.078 6.211 1.121 1 92.44 193 THR A C 1
ATOM 1445 O O . THR A 1 193 ? 9.195 5.508 1.613 1 92.44 193 THR A O 1
ATOM 1448 N N . SER A 1 194 ? 10.961 6.879 1.736 1 88.31 194 SER A N 1
ATOM 1449 C CA . SER A 1 194 ? 10.781 7.051 3.174 1 88.31 194 SER A CA 1
ATOM 1450 C C . SER A 1 194 ? 9.742 8.125 3.473 1 88.31 194 SER A C 1
ATOM 1452 O O . SER A 1 194 ? 9.539 9.047 2.674 1 88.31 194 SER A O 1
ATOM 1454 N N . THR A 1 195 ? 9.055 7.805 4.516 1 86.69 195 THR A N 1
ATOM 1455 C CA . THR A 1 195 ? 8.164 8.828 5.047 1 86.69 195 THR A CA 1
ATOM 1456 C C . THR A 1 195 ? 8.406 9.031 6.539 1 86.69 195 THR A C 1
ATOM 1458 O O . THR A 1 195 ? 8.688 8.078 7.266 1 86.69 195 THR A O 1
ATOM 1461 N N . GLY A 1 196 ? 8.422 10.359 6.934 1 87.31 196 GLY A N 1
ATOM 1462 C CA . GLY A 1 196 ? 8.531 10.664 8.352 1 87.31 196 GLY A CA 1
ATOM 1463 C C . GLY A 1 196 ? 7.184 10.812 9.031 1 87.31 196 GLY A C 1
ATOM 1464 O O . GLY A 1 196 ? 7.117 11.102 10.234 1 87.31 196 GLY A O 1
ATOM 1465 N N . ALA A 1 197 ? 6.141 10.477 8.359 1 87.12 197 ALA A N 1
ATOM 1466 C CA . ALA A 1 197 ? 4.797 10.797 8.836 1 87.12 197 ALA A CA 1
ATOM 1467 C C . ALA A 1 197 ? 4.453 9.992 10.086 1 87.12 197 ALA A C 1
ATOM 1469 O O . ALA A 1 197 ? 3.891 10.531 11.039 1 87.12 197 ALA A O 1
ATOM 1470 N N . ALA A 1 198 ? 4.77 8.711 10.055 1 87.88 198 ALA A N 1
ATOM 1471 C CA . ALA A 1 198 ? 4.434 7.859 11.188 1 87.88 198 ALA A CA 1
ATOM 1472 C C . ALA A 1 198 ? 5.172 8.297 12.445 1 87.88 198 ALA A C 1
ATOM 1474 O O . ALA A 1 198 ? 4.578 8.391 13.523 1 87.88 198 ALA A O 1
ATOM 1475 N N . LYS A 1 199 ? 6.363 8.648 12.273 1 88.19 199 LYS A N 1
ATOM 1476 C CA . LYS A 1 199 ? 7.145 9.125 13.406 1 88.19 199 LYS A CA 1
ATOM 1477 C C . LYS A 1 199 ? 6.688 10.523 13.836 1 88.19 199 LYS A C 1
ATOM 1479 O O . LYS A 1 199 ? 6.711 10.852 15.023 1 88.19 199 LYS A O 1
ATOM 1484 N N . ALA A 1 200 ? 6.285 11.273 12.891 1 91.69 200 ALA A N 1
ATOM 1485 C CA . ALA A 1 200 ? 5.852 12.641 13.148 1 91.69 200 ALA A CA 1
ATOM 1486 C C . ALA A 1 200 ? 4.574 12.664 13.984 1 91.69 200 ALA A C 1
ATOM 1488 O O . ALA A 1 200 ? 4.273 13.656 14.648 1 91.69 200 ALA A O 1
ATOM 1489 N N . VAL A 1 201 ? 3.85 11.547 13.898 1 95 201 VAL A N 1
ATOM 1490 C CA . VAL A 1 201 ? 2.639 11.461 14.703 1 95 201 VAL A CA 1
ATOM 1491 C C . VAL A 1 201 ? 2.99 11.617 16.188 1 95 201 VAL A C 1
ATOM 1493 O O . VAL A 1 201 ? 2.211 12.172 16.953 1 95 201 VAL A O 1
ATOM 1496 N N . ALA A 1 202 ? 4.168 11.227 16.578 1 94.5 202 ALA A N 1
ATOM 1497 C CA . ALA A 1 202 ? 4.605 11.305 17.969 1 94.5 202 ALA A CA 1
ATOM 1498 C C . ALA A 1 202 ? 4.781 12.75 18.422 1 94.5 202 ALA A C 1
ATOM 1500 O O . ALA A 1 202 ? 4.691 13.055 19.609 1 94.5 202 ALA A O 1
ATOM 1501 N N . LEU A 1 203 ? 5.051 13.648 17.469 1 94.81 203 LEU A N 1
ATOM 1502 C CA . LEU A 1 203 ? 5.207 15.062 17.797 1 94.81 203 LEU A CA 1
ATOM 1503 C C . LEU A 1 203 ? 3.887 15.664 18.266 1 94.81 203 LEU A C 1
ATOM 1505 O O . LEU A 1 203 ? 3.877 16.594 19.078 1 94.81 203 LEU A O 1
ATOM 1509 N N . VAL A 1 204 ? 2.793 15.078 17.797 1 97.06 204 VAL A N 1
ATOM 1510 C CA . VAL A 1 204 ? 1.496 15.664 18.109 1 97.06 204 VAL A CA 1
ATOM 1511 C C . VAL A 1 204 ? 0.716 14.742 19.047 1 97.06 204 VAL A C 1
ATOM 1513 O O . VAL A 1 204 ? -0.251 15.164 19.688 1 97.06 204 VAL A O 1
ATOM 1516 N N . LEU A 1 205 ? 1.046 13.508 19.078 1 97.75 205 LEU A N 1
ATOM 1517 C CA . LEU A 1 205 ? 0.575 12.516 20.047 1 97.75 205 LEU A CA 1
ATOM 1518 C C . LEU A 1 205 ? 1.748 11.844 20.75 1 97.75 205 LEU A C 1
ATOM 1520 O O . LEU A 1 205 ? 2.061 10.68 20.469 1 97.75 205 LEU A O 1
ATOM 1524 N N . PRO A 1 206 ? 2.291 12.469 21.734 1 96.75 206 PRO A N 1
ATOM 1525 C CA . PRO A 1 206 ? 3.561 12.039 22.328 1 96.75 206 PRO A CA 1
ATOM 1526 C C . PRO A 1 206 ? 3.469 10.648 22.969 1 96.75 206 PRO A C 1
ATOM 1528 O O . PRO A 1 206 ? 4.48 9.953 23.094 1 96.75 206 PRO A O 1
ATOM 1531 N N . ASN A 1 207 ? 2.328 10.258 23.453 1 96.56 207 ASN A N 1
ATOM 1532 C CA . ASN A 1 207 ? 2.164 8.945 24.047 1 96.56 207 ASN A CA 1
ATOM 1533 C C . ASN A 1 207 ? 2.424 7.824 23.047 1 96.56 207 ASN A C 1
ATOM 1535 O O . ASN A 1 207 ? 2.576 6.664 23.422 1 96.56 207 ASN A O 1
ATOM 1539 N N . LEU A 1 208 ? 2.52 8.125 21.75 1 97.56 208 LEU A N 1
ATOM 1540 C CA . LEU A 1 208 ? 2.729 7.121 20.719 1 97.56 208 LEU A CA 1
ATOM 1541 C C . LEU A 1 208 ? 4.18 7.121 20.25 1 97.56 208 LEU A C 1
ATOM 1543 O O . LEU A 1 208 ? 4.512 6.488 19.234 1 97.56 208 LEU A O 1
ATOM 1547 N N . LYS A 1 209 ? 5.039 7.84 20.953 1 96.56 209 LYS A N 1
ATOM 1548 C CA . LYS A 1 209 ? 6.457 7.859 20.609 1 96.56 209 LYS A CA 1
ATOM 1549 C C . LYS A 1 209 ? 7.031 6.445 20.547 1 96.56 209 LYS A C 1
ATOM 1551 O O . LYS A 1 209 ? 6.906 5.688 21.516 1 96.56 209 LYS A O 1
ATOM 1556 N N . GLY A 1 210 ? 7.594 6.113 19.406 1 95.31 210 GLY A N 1
ATOM 1557 C CA . GLY A 1 210 ? 8.258 4.828 19.25 1 95.31 210 GLY A CA 1
ATOM 1558 C C . GLY A 1 210 ? 7.301 3.709 18.875 1 95.31 210 GLY A C 1
ATOM 1559 O O . GLY A 1 210 ? 7.727 2.57 18.672 1 95.31 210 GLY A O 1
ATOM 1560 N N . LYS A 1 211 ? 6.059 3.975 18.688 1 97.38 211 LYS A N 1
ATOM 1561 C CA . LYS A 1 211 ? 5.07 2.918 18.5 1 97.38 211 LYS A CA 1
ATOM 1562 C C . LYS A 1 211 ? 4.688 2.773 17.031 1 97.38 211 LYS A C 1
ATOM 1564 O O . LYS A 1 211 ? 4.156 1.739 16.625 1 97.38 211 LYS A O 1
ATOM 1569 N N . LEU A 1 212 ? 4.941 3.785 16.266 1 97.62 212 LEU A N 1
ATOM 1570 C CA . LEU A 1 212 ? 4.52 3.752 14.875 1 97.62 212 LEU A CA 1
ATOM 1571 C C . LEU A 1 212 ? 5.691 4.039 13.945 1 97.62 212 LEU A C 1
ATOM 1573 O O . LEU A 1 212 ? 6.555 4.859 14.266 1 97.62 212 LEU A O 1
ATOM 1577 N N . ASN A 1 213 ? 5.766 3.385 12.844 1 96.88 213 ASN A N 1
ATOM 1578 C CA . ASN A 1 213 ? 6.676 3.605 11.727 1 96.88 213 ASN A CA 1
ATOM 1579 C C . ASN A 1 213 ? 6.016 3.277 10.391 1 96.88 213 ASN A C 1
ATOM 1581 O O . ASN A 1 213 ? 4.875 2.814 10.359 1 96.88 213 ASN A O 1
ATOM 1585 N N . GLY A 1 214 ? 6.672 3.676 9.344 1 95.81 214 GLY A N 1
ATOM 1586 C CA . GLY A 1 214 ? 6.023 3.375 8.078 1 95.81 214 GLY A CA 1
ATOM 1587 C C . GLY A 1 214 ? 6.848 3.783 6.871 1 95.81 214 GLY A C 1
ATOM 1588 O O . GLY A 1 214 ? 7.965 4.285 7.02 1 95.81 214 GLY A O 1
ATOM 1589 N N . ILE A 1 215 ? 6.281 3.473 5.691 1 96.44 215 ILE A N 1
ATOM 1590 C CA . ILE A 1 215 ? 6.926 3.787 4.422 1 96.44 215 ILE A CA 1
ATOM 1591 C C . ILE A 1 215 ? 5.902 4.383 3.459 1 96.44 215 ILE A C 1
ATOM 1593 O O . ILE A 1 215 ? 4.711 4.438 3.766 1 96.44 215 ILE A O 1
ATOM 1597 N N . ALA A 1 216 ? 6.434 4.871 2.383 1 96.88 216 ALA A N 1
ATOM 1598 C CA . ALA A 1 216 ? 5.586 5.383 1.311 1 96.88 216 ALA A CA 1
ATOM 1599 C C . ALA A 1 216 ? 5.887 4.68 -0.01 1 96.88 216 ALA A C 1
ATOM 1601 O O . ALA A 1 216 ? 7.047 4.383 -0.311 1 96.88 216 ALA A O 1
ATOM 1602 N N . LEU A 1 217 ? 4.859 4.363 -0.73 1 97.94 217 LEU A N 1
ATOM 1603 C CA . LEU A 1 217 ? 4.934 3.93 -2.121 1 97.94 217 LEU A CA 1
ATOM 1604 C C . LEU A 1 217 ? 4.328 4.977 -3.049 1 97.94 217 LEU A C 1
ATOM 1606 O O . LEU A 1 217 ? 3.107 5.152 -3.082 1 97.94 217 LEU A O 1
ATOM 1610 N N . ARG A 1 218 ? 5.219 5.629 -3.785 1 97.25 218 ARG A N 1
ATOM 1611 C CA . ARG A 1 218 ? 4.715 6.625 -4.727 1 97.25 218 ARG A CA 1
ATOM 1612 C C . ARG A 1 218 ? 4.254 5.965 -6.023 1 97.25 218 ARG A C 1
ATOM 1614 O O . ARG A 1 218 ? 4.922 5.066 -6.539 1 97.25 218 ARG A O 1
ATOM 1621 N N . VAL A 1 219 ? 3.09 6.371 -6.473 1 97.62 219 VAL A N 1
ATOM 1622 C CA . VAL A 1 219 ? 2.5 5.742 -7.648 1 97.62 219 VAL A CA 1
ATOM 1623 C C . VAL A 1 219 ? 2.078 6.816 -8.648 1 97.62 219 VAL A C 1
ATOM 1625 O O . VAL A 1 219 ? 1.979 7.996 -8.305 1 97.62 219 VAL A O 1
ATOM 1628 N N . PRO A 1 220 ? 1.789 6.418 -9.914 1 95.62 220 PRO A N 1
ATOM 1629 C CA . PRO A 1 220 ? 1.545 7.398 -10.977 1 95.62 220 PRO A CA 1
ATOM 1630 C C . PRO A 1 220 ? 0.113 7.926 -10.977 1 95.62 220 PRO A C 1
ATOM 1632 O O . PRO A 1 220 ? -0.582 7.848 -11.992 1 95.62 220 PRO A O 1
ATOM 1635 N N . THR A 1 221 ? -0.361 8.445 -9.93 1 94.31 221 THR A N 1
ATOM 1636 C CA . THR A 1 221 ? -1.6 9.211 -9.867 1 94.31 221 THR A CA 1
ATOM 1637 C C . THR A 1 221 ? -1.315 10.664 -9.508 1 94.31 221 THR A C 1
ATOM 1639 O O . THR A 1 221 ? -0.339 10.969 -8.82 1 94.31 221 THR A O 1
ATOM 1642 N N . PRO A 1 222 ? -2.189 11.562 -9.961 1 88.38 222 PRO A N 1
ATOM 1643 C CA . PRO A 1 222 ? -1.855 12.977 -9.805 1 88.38 222 PRO A CA 1
ATOM 1644 C C . PRO A 1 222 ? -2.166 13.516 -8.414 1 88.38 222 PRO A C 1
ATOM 1646 O O . PRO A 1 222 ? -1.541 14.477 -7.961 1 88.38 222 PRO A O 1
ATOM 1649 N N . ASN A 1 223 ? -3.242 12.984 -7.867 1 90 223 ASN A N 1
ATOM 1650 C CA . ASN A 1 223 ? -3.668 13.469 -6.559 1 90 223 ASN A CA 1
ATOM 1651 C C . ASN A 1 223 ? -4.449 12.406 -5.793 1 90 223 ASN A C 1
ATOM 1653 O O . ASN A 1 223 ? -4.859 11.398 -6.371 1 90 223 ASN A O 1
ATOM 1657 N N . VAL A 1 224 ? -4.605 12.672 -4.48 1 94.69 224 VAL A N 1
ATOM 1658 C CA . VAL A 1 224 ? -5.289 11.805 -3.52 1 94.69 224 VAL A CA 1
ATOM 1659 C C . VAL A 1 224 ? -4.434 10.578 -3.23 1 94.69 224 VAL A C 1
ATOM 1661 O O . VAL A 1 224 ? -3.998 9.883 -4.152 1 94.69 224 VAL A O 1
ATOM 1664 N N . SER A 1 225 ? -4.129 10.438 -2.104 1 97.19 225 SER A N 1
ATOM 1665 C CA . SER A 1 225 ? -3.34 9.32 -1.598 1 97.19 225 SER A CA 1
ATOM 1666 C C . SER A 1 225 ? -4.109 8.531 -0.544 1 97.19 225 SER A C 1
ATOM 1668 O O . SER A 1 225 ? -5.188 8.945 -0.118 1 97.19 225 SER A O 1
ATOM 1670 N N . VAL A 1 226 ? -3.549 7.367 -0.25 1 98.31 226 VAL A N 1
ATOM 1671 C CA . VAL A 1 226 ? -4.234 6.496 0.698 1 98.31 226 VAL A CA 1
ATOM 1672 C C . VAL A 1 226 ? -3.238 5.961 1.726 1 98.31 226 VAL A C 1
ATOM 1674 O O . VAL A 1 226 ? -2.105 5.621 1.381 1 98.31 226 VAL A O 1
ATOM 1677 N N . VAL A 1 227 ? -3.645 6.051 3.031 1 98.38 227 VAL A N 1
ATOM 1678 C CA . VAL A 1 227 ? -2.854 5.473 4.113 1 98.38 227 VAL A CA 1
ATOM 1679 C C . VAL A 1 227 ? -3.424 4.109 4.496 1 98.38 227 VAL A C 1
ATOM 1681 O O . VAL A 1 227 ? -4.637 3.959 4.656 1 98.38 227 VAL A O 1
ATOM 1684 N N . ASP A 1 228 ? -2.596 3.137 4.512 1 98.56 228 ASP A N 1
ATOM 1685 C CA . ASP A 1 228 ? -2.857 1.799 5.035 1 98.56 228 ASP A CA 1
ATOM 1686 C C . ASP A 1 228 ? -2.156 1.588 6.375 1 98.56 228 ASP A C 1
ATOM 1688 O O . ASP A 1 228 ? -0.94 1.383 6.422 1 98.56 228 ASP A O 1
ATOM 1692 N N . LEU A 1 229 ? -2.934 1.655 7.445 1 98.75 229 LEU A N 1
ATOM 1693 C CA . LEU A 1 229 ? -2.385 1.505 8.789 1 98.75 229 LEU A CA 1
ATOM 1694 C C . LEU A 1 229 ? -2.73 0.137 9.367 1 98.75 229 LEU A C 1
ATOM 1696 O O . LEU A 1 229 ? -3.873 -0.318 9.258 1 98.75 229 LEU A O 1
ATOM 1700 N N . VAL A 1 230 ? -1.772 -0.524 9.938 1 98.75 230 VAL A N 1
ATOM 1701 C CA . VAL A 1 230 ? -1.975 -1.753 10.695 1 98.75 230 VAL A CA 1
ATOM 1702 C C . VAL A 1 230 ? -1.431 -1.578 12.117 1 98.75 230 VAL A C 1
ATOM 1704 O O . VAL A 1 230 ? -0.25 -1.275 12.297 1 98.75 230 VAL A O 1
ATOM 1707 N N . VAL A 1 231 ? -2.283 -1.789 13.141 1 98.75 231 VAL A N 1
ATOM 1708 C CA . VAL A 1 231 ? -1.846 -1.596 14.516 1 98.75 231 VAL A CA 1
ATOM 1709 C C . VAL A 1 231 ? -2.312 -2.768 15.383 1 98.75 231 VAL A C 1
ATOM 1711 O O . VAL A 1 231 ? -3.344 -3.383 15.094 1 98.75 231 VAL A O 1
ATOM 1714 N N . GLN A 1 232 ? -1.532 -3.08 16.344 1 98.69 232 GLN A N 1
ATOM 1715 C CA . GLN A 1 232 ? -1.977 -3.902 17.469 1 98.69 232 GLN A CA 1
ATOM 1716 C C . GLN A 1 232 ? -2.582 -3.045 18.562 1 98.69 232 GLN A C 1
ATOM 1718 O O . GLN A 1 232 ? -2.004 -2.029 18.953 1 98.69 232 GLN A O 1
ATOM 1723 N N . VAL A 1 233 ? -3.723 -3.445 19.062 1 98.69 233 VAL A N 1
ATOM 1724 C CA . VAL A 1 233 ? -4.383 -2.658 20.094 1 98.69 233 VAL A CA 1
ATOM 1725 C C . VAL A 1 233 ? -4.547 -3.5 21.359 1 98.69 233 VAL A C 1
ATOM 1727 O O . VAL A 1 233 ? -4.516 -4.73 21.297 1 98.69 233 VAL A O 1
ATOM 1730 N N . SER A 1 234 ? -4.703 -2.855 22.469 1 98.62 234 SER A N 1
ATOM 1731 C CA . SER A 1 234 ? -4.82 -3.533 23.75 1 98.62 234 SER A CA 1
ATOM 1732 C C . SER A 1 234 ? -6.25 -3.998 24 1 98.62 234 SER A C 1
ATOM 1734 O O . SER A 1 234 ? -6.469 -5.055 24.594 1 98.62 234 SER A O 1
ATOM 1736 N N . LYS A 1 235 ? -7.219 -3.236 23.562 1 98.56 235 LYS A N 1
ATOM 1737 C CA . LYS A 1 235 ? -8.625 -3.607 23.719 1 98.56 235 LYS A CA 1
ATOM 1738 C C . LYS A 1 235 ? -9.125 -4.383 22.5 1 98.56 235 LYS A C 1
ATOM 1740 O O . LYS A 1 235 ? -9.086 -3.885 21.375 1 98.56 235 LYS A O 1
ATOM 1745 N N . LYS A 1 236 ? -9.625 -5.586 22.812 1 98.5 236 LYS A N 1
ATOM 1746 C CA . LYS A 1 236 ? -10.195 -6.391 21.734 1 98.5 236 LYS A CA 1
ATOM 1747 C C . LYS A 1 236 ? -11.359 -5.668 21.078 1 98.5 236 LYS A C 1
ATOM 1749 O O . LYS A 1 236 ? -12.125 -4.969 21.734 1 98.5 236 LYS A O 1
ATOM 1754 N N . THR A 1 237 ? -11.414 -5.922 19.734 1 98.5 237 THR A N 1
ATOM 1755 C CA . THR A 1 237 ? -12.438 -5.207 18.969 1 98.5 237 THR A CA 1
ATOM 1756 C C . THR A 1 237 ? -12.781 -5.949 17.688 1 98.5 237 THR A C 1
ATOM 1758 O O . THR A 1 237 ? -12.359 -7.094 17.5 1 98.5 237 THR A O 1
ATOM 1761 N N . PHE A 1 238 ? -13.695 -5.445 16.922 1 98.19 238 PHE A N 1
ATOM 1762 C CA . PHE A 1 238 ? -14.07 -5.926 15.602 1 98.19 238 PHE A CA 1
ATOM 1763 C C . PHE A 1 238 ? -14.344 -4.758 14.664 1 98.19 238 PHE A C 1
ATOM 1765 O O . PHE A 1 238 ? -14.43 -3.607 15.094 1 98.19 238 PHE A O 1
ATOM 1772 N N . ALA A 1 239 ? -14.422 -4.969 13.461 1 98.44 239 ALA A N 1
ATOM 1773 C CA . ALA A 1 239 ? -14.414 -3.945 12.414 1 98.44 239 ALA A CA 1
ATOM 1774 C C . ALA A 1 239 ? -15.555 -2.953 12.609 1 98.44 239 ALA A C 1
ATOM 1776 O O . ALA A 1 239 ? -15.359 -1.741 12.484 1 98.44 239 ALA A O 1
ATOM 1777 N N . GLU A 1 240 ? -16.719 -3.432 12.875 1 98.38 240 GLU A N 1
ATOM 1778 C CA . GLU A 1 240 ? -17.875 -2.572 13.047 1 98.38 240 GLU A CA 1
ATOM 1779 C C . GLU A 1 240 ? -17.688 -1.612 14.219 1 98.38 240 GLU A C 1
ATOM 1781 O O . GLU A 1 240 ? -18.078 -0.445 14.141 1 98.38 240 GLU A O 1
ATOM 1786 N N . GLU A 1 241 ? -17.094 -2.084 15.242 1 98.69 241 GLU A N 1
ATOM 1787 C CA . GLU A 1 241 ? -16.828 -1.237 16.406 1 98.69 241 GLU A CA 1
ATOM 1788 C C . GLU A 1 241 ? -15.812 -0.151 16.078 1 98.69 241 GLU A C 1
ATOM 1790 O O . GLU A 1 241 ? -15.953 0.993 16.516 1 98.69 241 GLU A O 1
ATOM 1795 N N . VAL A 1 242 ? -14.82 -0.478 15.352 1 98.88 242 VAL A N 1
ATOM 1796 C CA . VAL A 1 242 ? -13.797 0.473 14.93 1 98.88 242 VAL A CA 1
ATOM 1797 C C . VAL A 1 242 ? -14.43 1.567 14.07 1 98.88 242 VAL A C 1
ATOM 1799 O O . VAL A 1 242 ? -14.219 2.758 14.312 1 98.88 242 VAL A O 1
ATOM 1802 N N . ASN A 1 243 ? -15.266 1.153 13.141 1 98.81 243 ASN A N 1
ATOM 1803 C CA . ASN A 1 243 ? -15.922 2.119 12.266 1 98.81 243 ASN A CA 1
ATOM 1804 C C . ASN A 1 243 ? -16.891 3.014 13.047 1 98.81 243 ASN A C 1
ATOM 1806 O O . ASN A 1 243 ? -17.016 4.203 12.75 1 98.81 243 ASN A O 1
ATOM 1810 N N . ALA A 1 244 ? -17.516 2.41 13.969 1 98.81 244 ALA A N 1
ATOM 1811 C CA . ALA A 1 244 ? -18.422 3.191 14.805 1 98.81 244 ALA A CA 1
ATOM 1812 C C . ALA A 1 244 ? -17.672 4.27 15.578 1 98.81 244 ALA A C 1
ATOM 1814 O O . ALA A 1 244 ? -18.172 5.387 15.75 1 98.81 244 ALA A O 1
ATOM 1815 N N . ALA A 1 245 ? -16.531 3.941 16.078 1 98.81 245 ALA A N 1
ATOM 1816 C CA . ALA A 1 245 ? -15.711 4.914 16.781 1 98.81 245 ALA A CA 1
ATOM 1817 C C . ALA A 1 245 ? -15.328 6.078 15.883 1 98.81 245 ALA A C 1
ATOM 1819 O O . ALA A 1 245 ? -15.344 7.234 16.312 1 98.81 245 ALA A O 1
ATOM 1820 N N . PHE A 1 246 ? -14.977 5.766 14.656 1 98.88 246 PHE A N 1
ATOM 1821 C CA . PHE A 1 246 ? -14.609 6.816 13.711 1 98.88 246 PHE A CA 1
ATOM 1822 C C . PHE A 1 246 ? -15.812 7.699 13.398 1 98.88 246 PHE A C 1
ATOM 1824 O O . PHE A 1 246 ? -15.688 8.922 13.297 1 98.88 246 PHE A O 1
ATOM 1831 N N . ARG A 1 247 ? -16.984 7.078 13.211 1 98.75 247 ARG A N 1
ATOM 1832 C CA . ARG A 1 247 ? -18.188 7.836 12.922 1 98.75 247 ARG A CA 1
ATOM 1833 C C . ARG A 1 247 ? -18.547 8.773 14.07 1 98.75 247 ARG A C 1
ATOM 1835 O O . ARG A 1 247 ? -18.906 9.93 13.844 1 98.75 247 ARG A O 1
ATOM 1842 N N . ASP A 1 248 ? -18.422 8.25 15.211 1 98.75 248 ASP A N 1
ATOM 1843 C CA . ASP A 1 248 ? -18.703 9.062 16.391 1 98.75 248 ASP A CA 1
ATOM 1844 C C . ASP A 1 248 ? -17.766 10.266 16.469 1 98.75 248 ASP A C 1
ATOM 1846 O O . ASP A 1 248 ? -18.203 11.391 16.703 1 98.75 248 ASP A O 1
ATOM 1850 N N . ALA A 1 249 ? -16.484 10.094 16.266 1 98.69 249 ALA A N 1
ATOM 1851 C CA . ALA A 1 249 ? -15.5 11.172 16.312 1 98.69 249 ALA A CA 1
ATOM 1852 C C . ALA A 1 249 ? -15.734 12.172 15.18 1 98.69 249 ALA A C 1
ATOM 1854 O O . ALA A 1 249 ? -15.594 13.383 15.383 1 98.69 249 ALA A O 1
ATOM 1855 N N . ALA A 1 250 ? -16.109 11.68 14.016 1 98.62 250 ALA A N 1
ATOM 1856 C CA . ALA A 1 250 ? -16.328 12.516 12.836 1 98.62 250 ALA A CA 1
ATOM 1857 C C . ALA A 1 250 ? -17.516 13.453 13.039 1 98.62 250 ALA A C 1
ATOM 1859 O O . ALA A 1 250 ? -17.578 14.531 12.445 1 98.62 250 ALA A O 1
ATOM 1860 N N . GLU A 1 251 ? -18.453 13.016 13.883 1 98 251 GLU A N 1
ATOM 1861 C CA . GLU A 1 251 ? -19.641 13.812 14.148 1 98 251 GLU A CA 1
ATOM 1862 C C . GLU A 1 251 ? -19.438 14.758 15.328 1 98 251 GLU A C 1
ATOM 1864 O O . GLU A 1 251 ? -20.219 15.695 15.523 1 98 251 GLU A O 1
ATOM 1869 N N . LYS A 1 252 ? -18.391 14.531 16.078 1 97.81 252 LYS A N 1
ATOM 1870 C CA . LYS A 1 252 ? -18.172 15.289 17.312 1 97.81 252 LYS A CA 1
ATOM 1871 C C . LYS A 1 252 ? -16.828 16 17.281 1 97.81 252 LYS A C 1
ATOM 1873 O O . LYS A 1 252 ? -16.641 16.969 16.531 1 97.81 252 LYS A O 1
ATOM 1878 N N . GLU A 1 253 ? -15.852 15.484 17.922 1 97.06 253 GLU A N 1
ATOM 1879 C CA . GLU A 1 253 ? -14.609 16.219 18.188 1 97.06 253 GLU A CA 1
ATOM 1880 C C . GLU A 1 253 ? -13.797 16.406 16.922 1 97.06 253 GLU A C 1
ATOM 1882 O O . GLU A 1 253 ? -12.953 17.297 16.844 1 97.06 253 GLU A O 1
ATOM 1887 N N . LEU A 1 254 ? -14.047 15.586 15.883 1 98.5 254 LEU A N 1
ATOM 1888 C CA . LEU A 1 254 ? -13.266 15.695 14.656 1 98.5 254 LEU A CA 1
ATOM 1889 C C . LEU A 1 254 ? -14.148 16.078 13.484 1 98.5 254 LEU A C 1
ATOM 1891 O O . LEU A 1 254 ? -13.844 15.75 12.336 1 98.5 254 LEU A O 1
ATOM 1895 N N . LYS A 1 255 ? -15.305 16.703 13.812 1 97.81 255 LYS A N 1
ATOM 1896 C CA . LYS A 1 255 ? -16.172 17.219 12.758 1 97.81 255 LYS A CA 1
ATOM 1897 C C . LYS A 1 255 ? -15.406 18.188 11.852 1 97.81 255 LYS A C 1
ATOM 1899 O O . LYS A 1 255 ? -14.727 19.094 12.336 1 97.81 255 LYS A O 1
ATOM 1904 N N . GLY A 1 256 ? -15.484 17.953 10.531 1 96.75 256 GLY A N 1
ATOM 1905 C CA . GLY A 1 256 ? -14.797 18.797 9.57 1 96.75 256 GLY A CA 1
ATOM 1906 C C . GLY A 1 256 ? -13.359 18.375 9.328 1 96.75 256 GLY A C 1
ATOM 1907 O O . GLY A 1 256 ? -12.68 18.938 8.461 1 96.75 256 GLY A O 1
ATOM 1908 N N . ILE A 1 257 ? -12.844 17.391 10.094 1 98.19 257 ILE A N 1
ATOM 1909 C CA . ILE A 1 257 ? -11.469 16.938 9.992 1 98.19 257 ILE A CA 1
ATOM 1910 C C . ILE A 1 257 ? -11.438 15.484 9.508 1 98.19 257 ILE A C 1
ATOM 1912 O O . ILE A 1 257 ? -10.609 15.125 8.672 1 98.19 257 ILE A O 1
ATOM 1916 N N . LEU A 1 258 ? -12.32 14.688 10.07 1 98.69 258 LEU A N 1
ATOM 1917 C CA . LEU A 1 258 ? -12.414 13.258 9.773 1 98.69 258 LEU A CA 1
ATOM 1918 C C . LEU A 1 258 ? -13.766 12.922 9.164 1 98.69 258 LEU A C 1
ATOM 1920 O O . LEU A 1 258 ? -14.789 13.484 9.555 1 98.69 258 LEU A O 1
ATOM 1924 N N . ASP A 1 259 ? -13.734 12.07 8.156 1 98.5 259 ASP A N 1
ATOM 1925 C CA . ASP A 1 259 ? -14.969 11.555 7.562 1 98.5 259 ASP A CA 1
ATOM 1926 C C . ASP A 1 259 ? -14.891 10.039 7.383 1 98.5 259 ASP A C 1
ATOM 1928 O O . ASP A 1 259 ? -13.82 9.445 7.504 1 98.5 259 ASP A O 1
ATOM 1932 N N . VAL A 1 260 ? -16.094 9.406 7.27 1 98.69 260 VAL A N 1
ATOM 1933 C CA . VAL A 1 260 ? -16.203 7.977 7.008 1 98.69 260 VAL A CA 1
ATOM 1934 C C . VAL A 1 260 ? -17 7.738 5.734 1 98.69 260 VAL A C 1
ATOM 1936 O O . VAL A 1 260 ? -18.109 8.281 5.578 1 98.69 260 VAL A O 1
ATOM 1939 N N . CYS A 1 261 ? -16.406 7.016 4.809 1 97.94 261 CYS A N 1
ATOM 1940 C CA . CYS A 1 261 ? -17.047 6.719 3.533 1 97.94 261 CYS A CA 1
ATOM 1941 C C . CYS A 1 261 ? -17.453 5.254 3.451 1 97.94 261 CYS A C 1
ATOM 1943 O O . CYS A 1 261 ? -16.625 4.367 3.662 1 97.94 261 CYS A O 1
ATOM 1945 N N . ASP A 1 262 ? -18.719 5 3.041 1 95.75 262 ASP A N 1
ATOM 1946 C CA . ASP A 1 262 ? -19.234 3.639 2.889 1 95.75 262 ASP A CA 1
ATOM 1947 C C . ASP A 1 262 ? -19.312 3.242 1.416 1 95.75 262 ASP A C 1
ATOM 1949 O O . ASP A 1 262 ? -19.438 2.061 1.092 1 95.75 262 ASP A O 1
ATOM 1953 N N . GLU A 1 263 ? -19.25 4.195 0.525 1 93.69 263 GLU A N 1
ATOM 1954 C CA . GLU A 1 263 ? -19.391 3.943 -0.906 1 93.69 263 GLU A CA 1
ATOM 1955 C C . GLU A 1 263 ? -18.078 3.412 -1.501 1 93.69 263 GLU A C 1
ATOM 1957 O O . GLU A 1 263 ? -17 3.797 -1.069 1 93.69 263 GLU A O 1
ATOM 1962 N N . PRO A 1 264 ? -18.203 2.561 -2.482 1 94.12 264 PRO A N 1
ATOM 1963 C CA . PRO A 1 264 ? -17 2.012 -3.135 1 94.12 264 PRO A CA 1
ATOM 1964 C C . PRO A 1 264 ? -16.344 3.006 -4.086 1 94.12 264 PRO A C 1
ATOM 1966 O O . PRO A 1 264 ? -16.297 2.771 -5.293 1 94.12 264 PRO A O 1
ATOM 1969 N N . LEU A 1 265 ? -15.695 4.016 -3.531 1 95.25 265 LEU A N 1
ATOM 1970 C CA . LEU A 1 265 ? -15.078 5.086 -4.309 1 95.25 265 LEU A CA 1
ATOM 1971 C C . LEU A 1 265 ? -13.602 4.793 -4.555 1 95.25 265 LEU A C 1
ATOM 1973 O O . LEU A 1 265 ? -13.062 3.811 -4.035 1 95.25 265 LEU A O 1
ATOM 1977 N N . VAL A 1 266 ? -13.07 5.523 -5.465 1 96.12 266 VAL A N 1
ATOM 1978 C CA . VAL A 1 266 ? -11.656 5.426 -5.809 1 96.12 266 VAL A CA 1
ATOM 1979 C C . VAL A 1 266 ? -10.969 6.766 -5.562 1 96.12 266 VAL A C 1
ATOM 1981 O O . VAL A 1 266 ? -11.602 7.715 -5.094 1 96.12 266 VAL A O 1
ATOM 1984 N N . SER A 1 267 ? -9.672 6.855 -5.773 1 96.19 267 SER A N 1
ATOM 1985 C CA . SER A 1 267 ? -8.844 7.977 -5.332 1 96.19 267 SER A CA 1
ATOM 1986 C C . SER A 1 267 ? -9.398 9.305 -5.84 1 96.19 267 SER A C 1
ATOM 1988 O O . SER A 1 267 ? -9.586 10.242 -5.062 1 96.19 267 SER A O 1
ATOM 1990 N N . VAL A 1 268 ? -9.781 9.383 -7.094 1 91.75 268 VAL A N 1
ATOM 1991 C CA . VAL A 1 268 ? -10.133 10.656 -7.711 1 91.75 268 VAL A CA 1
ATOM 1992 C C . VAL A 1 268 ? -11.406 11.203 -7.066 1 91.75 268 VAL A C 1
ATOM 1994 O O . VAL A 1 268 ? -11.633 12.414 -7.062 1 91.75 268 VAL A O 1
ATOM 1997 N N . ASP A 1 269 ? -12.219 10.391 -6.512 1 94.38 269 ASP A N 1
ATOM 1998 C CA . ASP A 1 269 ? -13.484 10.805 -5.922 1 94.38 269 ASP A CA 1
ATOM 1999 C C . ASP A 1 269 ? -13.258 11.625 -4.66 1 94.38 269 ASP A C 1
ATOM 2001 O O . ASP A 1 269 ? -14.18 12.305 -4.18 1 94.38 269 ASP A O 1
ATOM 2005 N N . PHE A 1 270 ? -12.102 11.594 -4.129 1 94.5 270 PHE A N 1
ATOM 2006 C CA . PHE A 1 270 ? -11.828 12.281 -2.871 1 94.5 270 PHE A CA 1
ATOM 2007 C C . PHE A 1 270 ? -11.07 13.586 -3.119 1 94.5 270 PHE A C 1
ATOM 2009 O O . PHE A 1 270 ? -10.656 14.25 -2.172 1 94.5 270 PHE A O 1
ATOM 2016 N N . ARG A 1 271 ? -10.867 13.898 -4.32 1 89.94 271 ARG A N 1
ATOM 2017 C CA . ARG A 1 271 ? -10.25 15.18 -4.656 1 89.94 271 ARG A CA 1
ATOM 2018 C C . ARG A 1 271 ? -11.094 16.344 -4.133 1 89.94 271 ARG A C 1
ATOM 2020 O O . ARG A 1 271 ? -12.32 16.312 -4.203 1 89.94 271 ARG A O 1
ATOM 2027 N N . CYS A 1 272 ? -10.445 17.312 -3.6 1 86.06 272 CYS A N 1
ATOM 2028 C CA . CYS A 1 272 ? -11.055 18.547 -3.109 1 86.06 272 CYS A CA 1
ATOM 2029 C C . CYS A 1 272 ? -11.922 18.281 -1.889 1 86.06 272 CYS A C 1
ATOM 2031 O O . CYS A 1 272 ? -12.891 19 -1.639 1 86.06 272 CYS A O 1
ATOM 2033 N N . SER A 1 273 ? -11.648 17.172 -1.249 1 90.44 273 SER A N 1
ATOM 2034 C CA . SER A 1 273 ? -12.266 16.969 0.052 1 90.44 273 SER A CA 1
ATOM 2035 C C . SER A 1 273 ? -11.719 17.938 1.095 1 90.44 273 SER A C 1
ATOM 2037 O O . SER A 1 273 ? -10.508 18.109 1.209 1 90.44 273 SER A O 1
ATOM 2039 N N . ASP A 1 274 ? -12.586 18.469 1.926 1 90.19 274 ASP A N 1
ATOM 2040 C CA . ASP A 1 274 ? -12.188 19.453 2.918 1 90.19 274 ASP A CA 1
ATOM 2041 C C . ASP A 1 274 ? -11.539 18.797 4.129 1 90.19 274 ASP A C 1
ATOM 2043 O O . ASP A 1 274 ? -10.742 19.422 4.836 1 90.19 274 ASP A O 1
ATOM 2047 N N . VAL A 1 275 ? -11.906 17.578 4.332 1 96.5 275 VAL A N 1
ATOM 2048 C CA . VAL A 1 275 ? -11.438 16.906 5.543 1 96.5 275 VAL A CA 1
ATOM 2049 C C . VAL A 1 275 ? -10.008 16.406 5.34 1 96.5 275 VAL A C 1
ATOM 2051 O O . VAL A 1 275 ? -9.555 16.266 4.203 1 96.5 275 VAL A O 1
ATOM 2054 N N . SER A 1 276 ? -9.305 16.188 6.453 1 97.31 276 SER A N 1
ATOM 2055 C CA . SER A 1 276 ? -7.93 15.703 6.422 1 97.31 276 SER A CA 1
ATOM 2056 C C . SER A 1 276 ? -7.871 14.219 6.066 1 97.31 276 SER A C 1
ATOM 2058 O O . SER A 1 276 ? -6.887 13.758 5.488 1 97.31 276 SER A O 1
ATOM 2060 N N . SER A 1 277 ? -8.875 13.523 6.488 1 97.75 277 SER A N 1
ATOM 2061 C CA . SER A 1 277 ? -8.867 12.078 6.32 1 97.75 277 SER A CA 1
ATOM 2062 C C . SER A 1 277 ? -10.281 11.539 6.125 1 97.75 277 SER A C 1
ATOM 2064 O O . SER A 1 277 ? -11.211 11.961 6.812 1 97.75 277 SER A O 1
ATOM 2066 N N . THR A 1 278 ? -10.484 10.656 5.184 1 98.69 278 THR A N 1
ATOM 2067 C CA . THR A 1 278 ? -11.727 9.914 4.996 1 98.69 278 THR A CA 1
ATOM 2068 C C . THR A 1 278 ? -11.484 8.414 5.125 1 98.69 278 THR A C 1
ATOM 2070 O O . THR A 1 278 ? -10.836 7.809 4.27 1 98.69 278 THR A O 1
ATOM 2073 N N . ILE A 1 279 ? -12.078 7.824 6.156 1 98.88 279 ILE A N 1
ATOM 2074 C CA . ILE A 1 279 ? -11.945 6.391 6.391 1 98.88 279 ILE A CA 1
ATOM 2075 C C . ILE A 1 279 ? -12.773 5.621 5.367 1 98.88 279 ILE A C 1
ATOM 2077 O O . ILE A 1 279 ? -13.945 5.934 5.145 1 98.88 279 ILE A O 1
ATOM 2081 N N . ASP A 1 280 ? -12.156 4.699 4.66 1 98.56 280 ASP A N 1
ATOM 2082 C CA . ASP A 1 280 ? -12.906 3.73 3.875 1 98.56 280 ASP A CA 1
ATOM 2083 C C . ASP A 1 280 ? -13.422 2.594 4.754 1 98.56 280 ASP A C 1
ATOM 2085 O O . ASP A 1 280 ? -12.703 1.628 5.016 1 98.56 280 ASP A O 1
ATOM 2089 N N . SER A 1 281 ? -14.656 2.652 5.145 1 98.19 281 SER A N 1
ATOM 2090 C CA . SER A 1 281 ? -15.188 1.753 6.164 1 98.19 281 SER A CA 1
ATOM 2091 C C . SER A 1 281 ? -15.266 0.32 5.648 1 98.19 281 SER A C 1
ATOM 2093 O O . SER A 1 281 ? -15.188 -0.631 6.426 1 98.19 281 SER A O 1
ATOM 2095 N N . SER A 1 282 ? -15.414 0.143 4.344 1 96.56 282 SER A N 1
ATOM 2096 C CA . SER A 1 282 ? -15.555 -1.188 3.764 1 96.56 282 SER A CA 1
ATOM 2097 C C . SER A 1 282 ? -14.242 -1.953 3.799 1 96.56 282 SER A C 1
ATOM 2099 O O . SER A 1 282 ? -14.219 -3.17 3.607 1 96.56 282 SER A O 1
ATOM 2101 N N . LEU A 1 283 ? -13.172 -1.273 4.102 1 97.62 283 LEU A N 1
ATOM 2102 C CA . LEU A 1 283 ? -11.867 -1.909 4.051 1 97.62 283 LEU A CA 1
ATOM 2103 C C . LEU A 1 283 ? -11.273 -2.062 5.449 1 97.62 283 LEU A C 1
ATOM 2105 O O . LEU A 1 283 ? -10.141 -2.521 5.602 1 97.62 283 LEU A O 1
ATOM 2109 N N . THR A 1 284 ? -11.992 -1.621 6.488 1 98.44 284 THR A N 1
ATOM 2110 C CA . THR A 1 284 ? -11.555 -1.854 7.859 1 98.44 284 THR A CA 1
ATOM 2111 C C . THR A 1 284 ? -11.531 -3.346 8.18 1 98.44 284 THR A C 1
ATOM 2113 O O . THR A 1 284 ? -12.492 -4.062 7.875 1 98.44 284 THR A O 1
ATOM 2116 N N . MET A 1 285 ? -10.414 -3.787 8.695 1 97.75 285 MET A N 1
ATOM 2117 C CA . MET A 1 285 ? -10.266 -5.195 9.047 1 97.75 285 MET A CA 1
ATOM 2118 C C . MET A 1 285 ? -9.719 -5.348 10.461 1 97.75 285 MET A C 1
ATOM 2120 O O . MET A 1 285 ? -8.945 -4.508 10.922 1 97.75 285 MET A O 1
ATOM 2124 N N . VAL A 1 286 ? -10.18 -6.41 11.109 1 98.38 286 VAL A N 1
ATOM 2125 C CA . VAL A 1 286 ? -9.617 -6.805 12.398 1 98.38 286 VAL A CA 1
ATOM 2126 C C . VAL A 1 286 ? -9.211 -8.281 12.352 1 98.38 286 VAL A C 1
ATOM 2128 O O . VAL A 1 286 ? -10.047 -9.148 12.086 1 98.38 286 VAL A O 1
ATOM 2131 N N . MET A 1 287 ? -7.902 -8.492 12.531 1 97.5 287 MET A N 1
ATOM 2132 C CA . MET A 1 287 ? -7.371 -9.852 12.602 1 97.5 287 MET A CA 1
ATOM 2133 C C . MET A 1 287 ? -7.184 -10.289 14.047 1 97.5 287 MET A C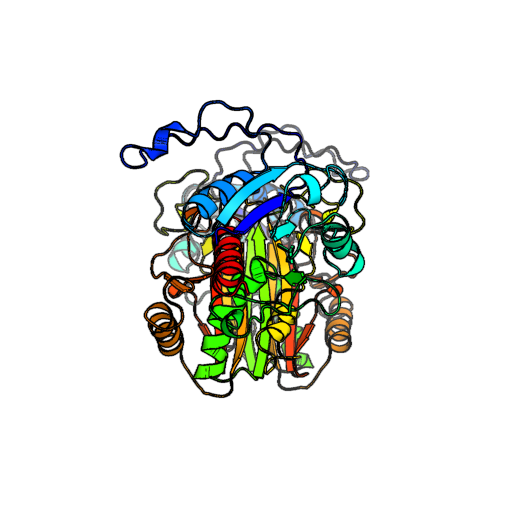 1
ATOM 2135 O O . MET A 1 287 ? -6.574 -9.578 14.844 1 97.5 287 MET A O 1
ATOM 2139 N N . GLY A 1 288 ? -7.602 -11.469 14.484 1 95.12 288 GLY A N 1
ATOM 2140 C CA . GLY A 1 288 ? -7.426 -11.984 15.828 1 95.12 288 GLY A CA 1
ATOM 2141 C C . GLY A 1 288 ? -7.977 -11.055 16.891 1 95.12 288 GLY A C 1
ATOM 2142 O O . GLY A 1 288 ? -7.387 -10.922 17.969 1 95.12 288 GLY A O 1
ATOM 2143 N N . ASP A 1 289 ? -8.836 -10.18 16.641 1 97.12 289 ASP A N 1
ATOM 2144 C CA . ASP A 1 289 ? -9.625 -9.297 17.5 1 97.12 289 ASP A CA 1
ATOM 2145 C C . ASP A 1 289 ? -8.781 -8.125 18 1 97.12 289 ASP A C 1
ATOM 2147 O O . ASP A 1 289 ? -9.266 -7.297 18.781 1 97.12 289 ASP A O 1
ATOM 2151 N N . ASP A 1 290 ? -7.457 -8.133 17.672 1 98.5 290 ASP A N 1
ATOM 2152 C CA . ASP A 1 290 ? -6.676 -7.043 18.266 1 98.5 290 ASP A CA 1
ATOM 2153 C C . ASP A 1 290 ? -5.691 -6.465 17.25 1 98.5 290 ASP A C 1
ATOM 2155 O O . ASP A 1 290 ? -4.828 -5.66 17.609 1 98.5 290 ASP A O 1
ATOM 2159 N N . MET A 1 291 ? -5.645 -6.949 16.062 1 98.69 291 MET A N 1
ATOM 2160 C CA . MET A 1 291 ? -4.898 -6.324 14.977 1 98.69 291 MET A CA 1
ATOM 2161 C C . MET A 1 291 ? -5.836 -5.598 14.023 1 98.69 291 MET A C 1
ATOM 2163 O O . MET A 1 291 ? -6.648 -6.23 13.344 1 98.69 291 MET A O 1
ATOM 2167 N N . VAL A 1 292 ? -5.695 -4.305 13.969 1 98.81 292 VAL A N 1
ATOM 2168 C CA . VAL A 1 292 ? -6.652 -3.473 13.25 1 98.81 292 VAL A CA 1
ATOM 2169 C C . VAL A 1 292 ? -5.992 -2.873 12.016 1 98.81 292 VAL A C 1
ATOM 2171 O O . VAL A 1 292 ? -4.895 -2.318 12.094 1 98.81 292 VAL A O 1
ATOM 2174 N N . LYS A 1 293 ? -6.605 -3.027 10.898 1 98.81 293 LYS A N 1
ATOM 2175 C CA . LYS A 1 293 ? -6.219 -2.383 9.648 1 98.81 293 LYS A CA 1
ATOM 2176 C C . LYS A 1 293 ? -7.215 -1.294 9.258 1 98.81 293 LYS A C 1
ATOM 2178 O O . LYS A 1 293 ? -8.422 -1.532 9.234 1 98.81 293 LYS A O 1
ATOM 2183 N N . VAL A 1 294 ? -6.723 -0.107 9 1 98.81 294 VAL A N 1
ATOM 2184 C CA . VAL A 1 294 ? -7.555 1.022 8.594 1 98.81 294 VAL A CA 1
ATOM 2185 C C . VAL A 1 294 ? -7.012 1.628 7.301 1 98.81 294 VAL A C 1
ATOM 2187 O O . VAL A 1 294 ? -5.805 1.836 7.164 1 98.81 294 VAL A O 1
ATOM 2190 N N . ILE A 1 295 ? -7.926 1.858 6.379 1 98.75 295 ILE A N 1
ATOM 2191 C CA . ILE A 1 295 ? -7.613 2.52 5.117 1 98.75 295 ILE A CA 1
ATOM 2192 C C . ILE A 1 295 ? -8.234 3.912 5.094 1 98.75 295 ILE A C 1
ATOM 2194 O O . ILE A 1 295 ? -9.453 4.055 5.254 1 98.75 295 ILE A O 1
ATOM 2198 N N . ALA A 1 296 ? -7.379 4.902 4.828 1 98.81 296 ALA A N 1
ATOM 2199 C CA . ALA A 1 296 ? -7.875 6.273 4.863 1 98.81 296 ALA A CA 1
ATOM 2200 C C . ALA A 1 296 ? -7.391 7.066 3.652 1 98.81 296 ALA A C 1
ATOM 2202 O O . ALA A 1 296 ? -6.195 7.082 3.352 1 98.81 296 ALA A O 1
ATOM 2203 N N . TRP A 1 297 ? -8.32 7.75 3.004 1 98.5 297 TRP A N 1
ATOM 2204 C CA . TRP A 1 297 ? -8.031 8.586 1.843 1 98.5 297 TRP A CA 1
ATOM 2205 C C . TRP A 1 297 ? -7.734 10.023 2.266 1 98.5 297 TRP A C 1
ATOM 2207 O O . TRP A 1 297 ? -8.297 10.516 3.246 1 98.5 297 TRP A O 1
ATOM 2217 N N . TYR A 1 298 ? -6.875 10.68 1.509 1 96.62 298 TYR A N 1
ATOM 2218 C CA . TYR A 1 298 ? -6.676 12.102 1.757 1 96.62 298 TYR A CA 1
ATOM 2219 C C . TYR A 1 298 ? -6.223 12.82 0.49 1 96.62 298 TYR A C 1
ATOM 2221 O O . TYR A 1 298 ? -5.441 12.273 -0.294 1 96.62 298 TYR A O 1
ATOM 2229 N N . ASP A 1 299 ? -6.793 13.953 0.244 1 91.31 299 ASP A N 1
ATOM 2230 C CA . ASP A 1 299 ? -6.277 14.883 -0.759 1 91.31 299 ASP A CA 1
ATOM 2231 C C . ASP A 1 299 ? -5.02 15.586 -0.26 1 91.31 299 ASP A C 1
ATOM 2233 O O . ASP A 1 299 ? -5.082 16.406 0.657 1 91.31 299 ASP A O 1
ATOM 2237 N N . ASN A 1 300 ? -3.992 15.266 -0.886 1 86.69 300 ASN A N 1
ATOM 2238 C CA . ASN A 1 300 ? -2.723 15.758 -0.36 1 86.69 300 ASN A CA 1
ATOM 2239 C C . ASN A 1 300 ? -2.469 17.203 -0.762 1 86.69 300 ASN A C 1
ATOM 2241 O O . ASN A 1 300 ? -1.416 17.766 -0.452 1 86.69 300 ASN A O 1
ATOM 2245 N N . GLU A 1 301 ? -3.418 17.844 -1.368 1 82.06 301 GLU A N 1
ATOM 2246 C CA . GLU A 1 301 ? -3.303 19.25 -1.741 1 82.06 301 GLU A CA 1
ATOM 2247 C C . GLU A 1 301 ? -4.414 20.094 -1.106 1 82.06 301 GLU A C 1
ATOM 2249 O O . GLU A 1 301 ? -4.16 20.875 -0.198 1 82.06 301 GLU A O 1
ATOM 2254 N N . TRP A 1 302 ? -5.617 19.766 -1.451 1 82.44 302 TRP A N 1
ATOM 2255 C CA . TRP A 1 302 ? -6.75 20.562 -1.014 1 82.44 302 TRP A CA 1
ATOM 2256 C C . TRP A 1 302 ? -6.98 20.422 0.486 1 82.44 302 TRP A C 1
ATOM 2258 O O . TRP A 1 302 ? -7.023 21.406 1.217 1 82.44 302 TRP A O 1
ATOM 2268 N N . GLY A 1 303 ? -7.168 19.172 0.887 1 86.75 303 GLY A N 1
ATOM 2269 C CA . GLY A 1 303 ? -7.367 18.922 2.307 1 86.75 303 GLY A CA 1
ATOM 2270 C C . GLY A 1 303 ? -6.238 19.469 3.168 1 86.75 303 GLY A C 1
ATOM 2271 O O . GLY A 1 303 ? -6.484 20.062 4.219 1 86.75 303 GLY A O 1
ATOM 2272 N N . TYR A 1 304 ? -5.09 19.344 2.652 1 90.38 304 TYR A N 1
ATOM 2273 C CA . TYR A 1 304 ? -3.922 19.844 3.363 1 90.38 304 TYR A CA 1
ATOM 2274 C C . TYR A 1 304 ? -3.947 21.375 3.439 1 90.38 304 TYR A C 1
ATOM 2276 O O . TYR A 1 304 ? -3.666 21.953 4.492 1 90.38 304 TYR A O 1
ATOM 2284 N N . SER A 1 305 ? -4.25 21.969 2.379 1 84.44 305 SER A N 1
ATOM 2285 C CA . SER A 1 305 ? -4.312 23.438 2.33 1 84.44 305 SER A CA 1
ATOM 2286 C C . SER A 1 305 ? -5.367 23.969 3.289 1 84.44 305 SER A C 1
ATOM 2288 O O . SER A 1 305 ? -5.188 25.047 3.879 1 84.44 305 SER A O 1
ATOM 2290 N N . GLN A 1 306 ? -6.434 23.203 3.43 1 86.62 306 GLN A N 1
ATOM 2291 C CA . GLN A 1 306 ? -7.441 23.594 4.402 1 86.62 306 GLN A CA 1
ATOM 2292 C C . GLN A 1 306 ? -6.852 23.688 5.809 1 86.62 306 GLN A C 1
ATOM 2294 O O . GLN A 1 306 ? -7.145 24.609 6.555 1 86.62 306 GLN A O 1
ATOM 2299 N N . ARG A 1 307 ? -6.008 22.766 6.109 1 92.88 307 ARG A N 1
ATOM 2300 C CA . ARG A 1 307 ? -5.418 22.703 7.445 1 92.88 307 ARG A CA 1
ATOM 2301 C C . ARG A 1 307 ? -4.398 23.828 7.641 1 92.88 307 ARG A C 1
ATOM 2303 O O . ARG A 1 307 ? -4.238 24.344 8.75 1 92.88 307 ARG A O 1
ATOM 2310 N N . VAL A 1 308 ? -3.684 24.172 6.594 1 88.62 308 VAL A N 1
ATOM 2311 C CA . VAL A 1 308 ? -2.756 25.281 6.676 1 88.62 308 VAL A CA 1
ATOM 2312 C C . VAL A 1 308 ? -3.516 26.562 7.031 1 88.62 308 VAL A C 1
ATOM 2314 O O . VAL A 1 308 ? -3.113 27.297 7.93 1 88.62 308 VAL A O 1
ATOM 2317 N N . VAL A 1 309 ? -4.633 26.766 6.379 1 86.06 309 VAL A N 1
ATOM 2318 C CA . VAL A 1 309 ? -5.441 27.953 6.613 1 86.06 309 VAL A CA 1
ATOM 2319 C C . VAL A 1 309 ? -6.043 27.906 8.016 1 86.06 309 VAL A C 1
ATOM 2321 O O . VAL A 1 309 ? -6.078 28.906 8.719 1 86.06 309 VAL A O 1
ATOM 2324 N N . ASP A 1 310 ? -6.531 26.75 8.398 1 91.25 310 ASP A N 1
ATOM 2325 C CA . ASP A 1 310 ? -7.09 26.594 9.734 1 91.25 310 ASP A CA 1
ATOM 2326 C C . ASP A 1 310 ? -6.062 26.953 10.805 1 91.25 310 ASP A C 1
ATOM 2328 O O . ASP A 1 310 ? -6.387 27.625 11.789 1 91.25 310 ASP A O 1
ATOM 2332 N N . LEU A 1 311 ? -4.848 26.469 10.617 1 93.19 311 LEU A N 1
ATOM 2333 C CA . LEU A 1 311 ? -3.803 26.75 11.602 1 93.19 311 LEU A CA 1
ATOM 2334 C C . LEU A 1 311 ? -3.43 28.219 11.586 1 93.19 311 LEU A C 1
ATOM 2336 O O . LEU A 1 311 ? -3.189 28.812 12.641 1 93.19 311 LEU A O 1
ATOM 2340 N N . ALA A 1 312 ? -3.367 28.797 10.414 1 88.44 312 ALA A N 1
ATOM 2341 C CA . ALA A 1 312 ? -3.125 30.219 10.312 1 88.44 3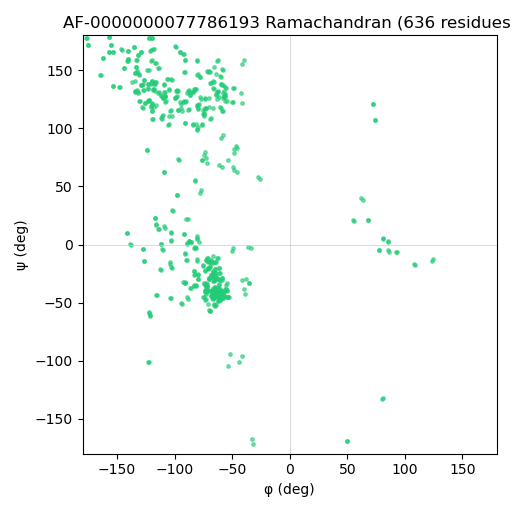12 ALA A CA 1
ATOM 2342 C C . ALA A 1 312 ? -4.199 31.016 11.055 1 88.44 312 ALA A C 1
ATOM 2344 O O . ALA A 1 312 ? -3.898 32.031 11.703 1 88.44 312 ALA A O 1
ATOM 2345 N N . ASP A 1 313 ? -5.426 30.562 10.914 1 88.31 313 ASP A N 1
ATOM 2346 C CA . ASP A 1 313 ? -6.535 31.203 11.609 1 88.31 313 ASP A CA 1
ATOM 2347 C C . ASP A 1 313 ? -6.367 31.078 13.125 1 88.31 313 ASP A C 1
ATOM 2349 O O . ASP A 1 313 ? -6.672 32.031 13.859 1 88.31 313 ASP A O 1
ATOM 2353 N N . ILE A 1 314 ? -5.941 29.969 13.555 1 92.19 314 ILE A N 1
ATOM 2354 C CA . ILE A 1 314 ? -5.691 29.766 14.984 1 92.19 314 ILE A CA 1
ATOM 2355 C C . ILE A 1 314 ? -4.602 30.719 15.453 1 92.19 314 ILE A C 1
ATOM 2357 O O . ILE A 1 314 ? -4.73 31.344 16.516 1 92.19 314 ILE A O 1
ATOM 2361 N N . VAL A 1 315 ? -3.562 30.875 14.695 1 90.81 315 VAL A N 1
ATOM 2362 C CA . VAL A 1 315 ? -2.48 31.797 15.008 1 90.81 315 VAL A CA 1
ATOM 2363 C C . VAL A 1 315 ? -3.027 33.219 15.086 1 90.81 315 VAL A C 1
ATOM 2365 O O . VAL A 1 315 ? -2.74 33.969 16.047 1 90.81 315 VAL A O 1
ATOM 2368 N N . ALA A 1 316 ? -3.838 33.594 14.125 1 87.25 316 ALA A N 1
ATOM 2369 C CA . ALA A 1 316 ? -4.402 34.938 14.055 1 87.25 316 ALA A CA 1
ATOM 2370 C C . ALA A 1 316 ? -5.324 35.219 15.234 1 87.25 316 ALA A C 1
ATOM 2372 O O . ALA A 1 316 ? -5.305 36.312 15.812 1 87.25 316 ALA A O 1
ATOM 2373 N N . ASN A 1 317 ? -6.129 34.25 15.547 1 89.62 317 ASN A N 1
ATOM 2374 C CA . ASN A 1 317 ? -7.109 34.406 16.625 1 89.62 317 ASN A CA 1
ATOM 2375 C C . ASN A 1 317 ? -6.434 34.469 17.984 1 89.62 317 ASN A C 1
ATOM 2377 O O . ASN A 1 317 ? -7.02 34.969 18.953 1 89.62 317 ASN A O 1
ATOM 2381 N N . ASN A 1 318 ? -5.242 34.031 18.078 1 90.94 318 ASN A N 1
ATOM 2382 C CA . ASN A 1 318 ? -4.508 34.031 19.344 1 90.94 318 ASN A CA 1
ATOM 2383 C C . ASN A 1 318 ? -3.396 35.062 19.328 1 90.94 318 ASN A C 1
ATOM 2385 O O . ASN A 1 318 ? -2.484 35.031 20.156 1 90.94 318 ASN A O 1
ATOM 2389 N N . TRP A 1 319 ? -3.516 36 18.312 1 89.44 319 TRP A N 1
ATOM 2390 C CA . TRP A 1 319 ? -2.484 37 18.156 1 89.44 319 TRP A CA 1
ATOM 2391 C C . TRP A 1 319 ? -2.527 38 19.312 1 89.44 319 TRP A C 1
ATOM 2393 O O . TRP A 1 319 ? -3.592 38.531 19.641 1 89.44 319 TRP A O 1
ATOM 2403 N N . LYS A 1 320 ? -1.508 38.125 20.094 1 84.94 320 LYS A N 1
ATOM 2404 C CA . LYS A 1 320 ? -1.416 39.094 21.203 1 84.94 320 LYS A CA 1
ATOM 2405 C C . LYS A 1 320 ? -0.528 40.25 20.828 1 84.94 320 LYS A C 1
ATOM 2407 O O . LYS A 1 320 ? 0.406 40.125 20.031 1 84.94 320 LYS A O 1
ATOM 2412 N N . MET B 1 1 ? 7.992 -39.5 -22.266 1 63.72 1 MET B N 1
ATOM 2413 C CA . MET B 1 1 ? 6.801 -39.062 -22.969 1 63.72 1 MET B CA 1
ATOM 2414 C C . MET B 1 1 ? 6.723 -37.531 -22.984 1 63.72 1 MET B C 1
ATOM 2416 O O . MET B 1 1 ? 6.977 -36.875 -21.969 1 63.72 1 MET B O 1
ATOM 2420 N N . VAL B 1 2 ? 6.688 -36.969 -24.219 1 70.12 2 VAL B N 1
ATOM 2421 C CA . VAL B 1 2 ? 6.473 -35.531 -24.375 1 70.12 2 VAL B CA 1
ATOM 2422 C C . VAL B 1 2 ? 4.984 -35.219 -24.25 1 70.12 2 VAL B C 1
ATOM 2424 O O . VAL B 1 2 ? 4.148 -35.844 -24.875 1 70.12 2 VAL B O 1
ATOM 2427 N N . VAL B 1 3 ? 4.637 -34.375 -23.219 1 63.75 3 VAL B N 1
ATOM 2428 C CA . VAL B 1 3 ? 3.252 -34 -22.953 1 63.75 3 VAL B CA 1
ATOM 2429 C C . VAL B 1 3 ? 2.822 -32.906 -23.922 1 63.75 3 VAL B C 1
ATOM 2431 O O . VAL B 1 3 ? 3.41 -31.812 -23.938 1 63.75 3 VAL B O 1
ATOM 2434 N N . LYS B 1 4 ? 1.826 -33.25 -24.766 1 73 4 LYS B N 1
ATOM 2435 C CA . LYS B 1 4 ? 1.286 -32.25 -25.688 1 73 4 LYS B CA 1
ATOM 2436 C C . LYS B 1 4 ? 0.414 -31.234 -24.953 1 73 4 LYS B C 1
ATOM 2438 O O . LYS B 1 4 ? -0.602 -31.594 -24.359 1 73 4 LYS B O 1
ATOM 2443 N N . THR B 1 5 ? 0.827 -30 -24.969 1 61.22 5 THR B N 1
ATOM 2444 C CA . THR B 1 5 ? 0.214 -28.969 -24.141 1 61.22 5 THR B CA 1
ATOM 2445 C C . THR B 1 5 ? -0.478 -27.922 -25 1 61.22 5 THR B C 1
ATOM 2447 O O . THR B 1 5 ? 0.067 -27.484 -26.031 1 61.22 5 THR B O 1
ATOM 2450 N N . LEU B 1 6 ? -1.755 -27.594 -24.672 1 58.09 6 LEU B N 1
ATOM 2451 C CA . LEU B 1 6 ? -2.516 -26.547 -25.328 1 58.09 6 LEU B CA 1
ATOM 2452 C C . LEU B 1 6 ? -2.672 -25.328 -24.422 1 58.09 6 LEU B C 1
ATOM 2454 O O . LEU B 1 6 ? -3.082 -25.469 -23.266 1 58.09 6 LEU B O 1
ATOM 2458 N N . LEU B 1 7 ? -2.227 -24.188 -24.922 1 58.81 7 LEU B N 1
ATOM 2459 C CA . LEU B 1 7 ? -2.404 -22.938 -24.219 1 58.81 7 LEU B CA 1
ATOM 2460 C C . LEU B 1 7 ? -3.664 -22.219 -24.688 1 58.81 7 LEU B C 1
ATOM 2462 O O . LEU B 1 7 ? -3.812 -21.922 -25.875 1 58.81 7 LEU B O 1
ATOM 2466 N N . LEU B 1 8 ? -4.652 -22 -23.812 1 54.88 8 LEU B N 1
ATOM 2467 C CA . LEU B 1 8 ? -5.879 -21.266 -24.125 1 54.88 8 LEU B CA 1
ATOM 2468 C C . LEU B 1 8 ? -5.844 -19.859 -23.516 1 54.88 8 LEU B C 1
ATOM 2470 O O . LEU B 1 8 ? -5.68 -19.719 -22.297 1 54.88 8 LEU B O 1
ATOM 2474 N N . MET B 1 9 ? -5.746 -18.844 -24.328 1 53.88 9 MET B N 1
ATOM 2475 C CA . MET B 1 9 ? -5.77 -17.453 -23.859 1 53.88 9 MET B CA 1
ATOM 2476 C C . MET B 1 9 ? -6.98 -16.719 -24.406 1 53.88 9 MET B C 1
ATOM 2478 O O . MET B 1 9 ? -7.535 -17.094 -25.438 1 53.88 9 MET B O 1
ATOM 2482 N N . SER B 1 10 ? -7.637 -15.844 -23.547 1 47.94 10 SER B N 1
ATOM 2483 C CA . SER B 1 10 ? -8.695 -15.008 -24.109 1 47.94 10 SER B CA 1
ATOM 2484 C C . SER B 1 10 ? -8.172 -14.141 -25.25 1 47.94 10 SER B C 1
ATOM 2486 O O . SER B 1 10 ? -7.004 -13.734 -25.234 1 47.94 10 SER B O 1
ATOM 2488 N N . LEU B 1 11 ? -8.758 -14.188 -26.375 1 42.62 11 LEU B N 1
ATOM 2489 C CA . LEU B 1 11 ? -8.383 -13.469 -27.594 1 42.62 11 LEU B CA 1
ATOM 2490 C C . LEU B 1 11 ? -8.141 -11.992 -27.297 1 42.62 11 LEU B C 1
ATOM 2492 O O . LEU B 1 11 ? -9.047 -11.289 -26.844 1 42.62 11 LEU B O 1
ATOM 2496 N N . PRO B 1 12 ? -7.023 -11.516 -26.75 1 40.81 12 PRO B N 1
ATOM 2497 C CA . PRO B 1 12 ? -7.012 -10.102 -27.125 1 40.81 12 PRO B CA 1
ATOM 2498 C C . PRO B 1 12 ? -7 -9.891 -28.641 1 40.81 12 PRO B C 1
ATOM 2500 O O . PRO B 1 12 ? -6.492 -10.734 -29.375 1 40.81 12 PRO B O 1
ATOM 2503 N N . LEU B 1 13 ? -7.98 -9.305 -29.156 1 32.72 13 LEU B N 1
ATOM 2504 C CA . LEU B 1 13 ? -7.957 -8.883 -30.547 1 32.72 13 LEU B CA 1
ATOM 2505 C C . LEU B 1 13 ? -6.586 -8.328 -30.922 1 32.72 13 LEU B C 1
ATOM 2507 O O . LEU B 1 13 ? -6.336 -8.023 -32.094 1 32.72 13 LEU B O 1
ATOM 2511 N N . THR B 1 14 ? -5.871 -7.559 -30.016 1 29.75 14 THR B N 1
ATOM 2512 C CA . THR B 1 14 ? -4.934 -6.617 -30.625 1 29.75 14 THR B CA 1
ATOM 2513 C C . THR B 1 14 ? -3.562 -7.258 -30.797 1 29.75 14 THR B C 1
ATOM 2515 O O . THR B 1 14 ? -3.115 -8.031 -29.953 1 29.75 14 THR B O 1
ATOM 2518 N N . THR B 1 15 ? -3.084 -7.297 -31.922 1 28.69 15 THR B N 1
ATOM 2519 C CA . THR B 1 15 ? -1.721 -7.527 -32.406 1 28.69 15 THR B CA 1
ATOM 2520 C C . THR B 1 15 ? -0.725 -6.699 -31.578 1 28.69 15 THR B C 1
ATOM 2522 O O . THR B 1 15 ? -0.798 -5.469 -31.562 1 28.69 15 THR B O 1
ATOM 2525 N N . LEU B 1 16 ? -0.34 -7.141 -30.516 1 31.34 16 LEU B N 1
ATOM 2526 C CA . LEU B 1 16 ? 0.748 -6.43 -29.859 1 31.34 16 LEU B CA 1
ATOM 2527 C C . LEU B 1 16 ? 2.049 -6.582 -30.641 1 31.34 16 LEU B C 1
ATOM 2529 O O . LEU B 1 16 ? 2.447 -7.699 -30.984 1 31.34 16 LEU B O 1
ATOM 2533 N N . ALA B 1 17 ? 2.572 -5.516 -31.312 1 28.3 17 ALA B N 1
ATOM 2534 C CA . ALA B 1 17 ? 3.891 -5.398 -31.938 1 28.3 17 ALA B CA 1
ATOM 2535 C C . ALA B 1 17 ? 4.98 -5.23 -30.875 1 28.3 17 ALA B C 1
ATOM 2537 O O . ALA B 1 17 ? 4.938 -4.297 -30.078 1 28.3 17 ALA B O 1
ATOM 2538 N N . VAL B 1 18 ? 5.449 -6.172 -30.156 1 28.94 18 VAL B N 1
ATOM 2539 C CA . VAL B 1 18 ? 6.566 -6.016 -29.234 1 28.94 18 VAL B CA 1
ATOM 2540 C C . VAL B 1 18 ? 7.883 -6.047 -30 1 28.94 18 VAL B C 1
ATOM 2542 O O . VAL B 1 18 ? 8.148 -6.984 -30.766 1 28.94 18 VAL B O 1
ATOM 2545 N N . SER B 1 19 ? 8.531 -4.836 -30.266 1 28.84 19 SER B N 1
ATOM 2546 C CA . SER B 1 19 ? 9.867 -4.762 -30.844 1 28.84 19 SER B CA 1
ATOM 2547 C C . SER B 1 19 ? 10.938 -5.195 -29.844 1 28.84 19 SER B C 1
ATOM 2549 O O . SER B 1 19 ? 11.07 -4.594 -28.781 1 28.84 19 SER B O 1
ATOM 2551 N N . ASN B 1 20 ? 11.141 -6.402 -29.406 1 28.97 20 ASN B N 1
ATOM 2552 C CA . ASN B 1 20 ? 12.242 -6.902 -28.578 1 28.97 20 ASN B CA 1
ATOM 2553 C C . ASN B 1 20 ? 13.586 -6.73 -29.281 1 28.97 20 ASN B C 1
ATOM 2555 O O . ASN B 1 20 ? 13.922 -7.5 -30.188 1 28.97 20 ASN B O 1
ATOM 2559 N N . LYS B 1 21 ? 14.156 -5.633 -29.531 1 31.17 21 LYS B N 1
ATOM 2560 C CA . LYS B 1 21 ? 15.523 -5.641 -30.047 1 31.17 21 LYS B CA 1
ATOM 2561 C C . LYS B 1 21 ? 16.5 -6.164 -29 1 31.17 21 LYS B C 1
ATOM 2563 O O . LYS B 1 21 ? 17.703 -5.984 -29.125 1 31.17 21 LYS B O 1
ATOM 2568 N N . ARG B 1 22 ? 16.438 -6.457 -27.688 1 31.61 22 ARG B N 1
ATOM 2569 C CA . ARG B 1 22 ? 17.75 -6.797 -27.172 1 31.61 22 ARG B CA 1
ATOM 2570 C C . ARG B 1 22 ? 18.297 -8.062 -27.812 1 31.61 22 ARG B C 1
ATOM 2572 O O . ARG B 1 22 ? 17.531 -8.922 -28.25 1 31.61 22 ARG B O 1
ATOM 2579 N N . ARG B 1 23 ? 19.703 -8.188 -28.016 1 29.53 23 ARG B N 1
ATOM 2580 C CA . ARG B 1 23 ? 20.734 -9.164 -28.328 1 29.53 23 ARG B CA 1
ATOM 2581 C C . ARG B 1 23 ? 20.625 -10.398 -27.438 1 29.53 23 ARG B C 1
ATOM 2583 O O . ARG B 1 23 ? 20.938 -10.336 -26.25 1 29.53 23 ARG B O 1
ATOM 2590 N N . ILE B 1 24 ? 19.609 -11.297 -27.453 1 29.34 24 ILE B N 1
ATOM 2591 C CA . ILE B 1 24 ? 19.766 -12.68 -27.031 1 29.34 24 ILE B CA 1
ATOM 2592 C C . ILE B 1 24 ? 21.078 -13.242 -27.562 1 29.34 24 ILE B C 1
ATOM 2594 O O . ILE B 1 24 ? 21.547 -12.844 -28.625 1 29.34 24 ILE B O 1
ATOM 2598 N N . SER B 1 25 ? 22 -13.883 -26.859 1 28.53 25 SER B N 1
ATOM 2599 C CA . SER B 1 25 ? 23.047 -14.539 -27.641 1 28.53 25 SER B CA 1
ATOM 2600 C C . SER B 1 25 ? 22.516 -15.016 -28.984 1 28.53 25 SER B C 1
ATOM 2602 O O . SER B 1 25 ? 21.297 -15.055 -29.203 1 28.53 25 SER B O 1
ATOM 2604 N N . SER B 1 26 ? 23.391 -15.906 -29.891 1 28.47 26 SER B N 1
ATOM 2605 C CA . SER B 1 26 ? 23.188 -16.281 -31.281 1 28.47 26 SER B CA 1
ATOM 2606 C C . SER B 1 26 ? 21.734 -16.609 -31.578 1 28.47 26 SER B C 1
ATOM 2608 O O . SER B 1 26 ? 21.125 -16.047 -32.5 1 28.47 26 SER B O 1
ATOM 2610 N N . ASN B 1 27 ? 21.328 -18.062 -31.531 1 26.55 27 ASN B N 1
ATOM 2611 C CA . ASN B 1 27 ? 20.359 -18.719 -32.406 1 26.55 27 ASN B CA 1
ATOM 2612 C C . ASN B 1 27 ? 18.938 -18.25 -32.094 1 26.55 27 ASN B C 1
ATOM 2614 O O . ASN B 1 27 ? 18.062 -18.328 -32.969 1 26.55 27 ASN B O 1
ATOM 2618 N N . THR B 1 28 ? 18.438 -18.25 -30.891 1 25.34 28 THR B N 1
ATOM 2619 C CA . THR B 1 28 ? 16.984 -18.203 -30.766 1 25.34 28 THR B CA 1
ATOM 2620 C C . THR B 1 28 ? 16.469 -16.781 -30.922 1 25.34 28 THR B C 1
ATOM 2622 O O . THR B 1 28 ? 15.344 -16.469 -30.531 1 25.34 28 THR B O 1
ATOM 2625 N N . THR B 1 29 ? 17.281 -15.758 -31.234 1 29.25 29 THR B N 1
ATOM 2626 C CA . THR B 1 29 ? 16.922 -14.367 -31.484 1 29.25 29 THR B CA 1
ATOM 2627 C C . THR B 1 29 ? 15.852 -14.281 -32.594 1 29.25 29 THR B C 1
ATOM 2629 O O . THR B 1 29 ? 15.227 -13.234 -32.781 1 29.25 29 THR B O 1
ATOM 2632 N N . GLN B 1 30 ? 16.016 -15.141 -33.656 1 28.89 30 GLN B N 1
ATOM 2633 C CA . GLN B 1 30 ? 15.312 -14.914 -34.938 1 28.89 30 GLN B CA 1
ATOM 2634 C C . GLN B 1 30 ? 13.805 -14.789 -34.719 1 28.89 30 GLN B C 1
ATOM 2636 O O . GLN B 1 30 ? 13.078 -14.383 -35.625 1 28.89 30 GLN B O 1
ATOM 2641 N N . LEU B 1 31 ? 13.273 -15.523 -33.719 1 28.11 31 LEU B N 1
ATOM 2642 C CA . LEU B 1 31 ? 11.883 -15.875 -34 1 28.11 31 LEU B CA 1
ATOM 2643 C C . LEU B 1 31 ? 10.977 -14.672 -33.781 1 28.11 31 LEU B C 1
ATOM 2645 O O . LEU B 1 31 ? 9.758 -14.773 -33.938 1 28.11 31 LEU B O 1
ATOM 2649 N N . LEU B 1 32 ? 11.438 -13.578 -33 1 31.55 32 LEU B N 1
ATOM 2650 C CA . LEU B 1 32 ? 10.328 -12.648 -32.844 1 31.55 32 LEU B CA 1
ATOM 2651 C C . LEU B 1 32 ? 10.148 -11.812 -34.125 1 31.55 32 LEU B C 1
ATOM 2653 O O . LEU B 1 32 ? 10.859 -10.828 -34.312 1 31.55 32 LEU B O 1
ATOM 2657 N N . GLU B 1 33 ? 10.203 -12.398 -35.281 1 27.95 33 GLU B N 1
ATOM 2658 C CA . GLU B 1 33 ? 9.75 -11.711 -36.5 1 27.95 33 GLU B CA 1
ATOM 2659 C C . GLU B 1 33 ? 8.484 -10.906 -36.219 1 27.95 33 GLU B C 1
ATOM 2661 O O . GLU B 1 33 ? 7.734 -11.219 -35.281 1 27.95 33 GLU B O 1
ATOM 2666 N N . SER B 1 34 ? 8.164 -9.852 -37.094 1 29.42 34 SER B N 1
ATOM 2667 C CA . SER B 1 34 ? 7.043 -8.945 -37.312 1 29.42 34 SER B CA 1
ATOM 2668 C C . SER B 1 34 ? 5.715 -9.648 -37.062 1 29.42 34 SER B C 1
ATOM 2670 O O . SER B 1 34 ? 4.652 -9.125 -37.406 1 29.42 34 SER B O 1
ATOM 2672 N N . SER B 1 35 ? 5.66 -10.898 -36.75 1 29.88 35 SER B N 1
ATOM 2673 C CA . SER B 1 35 ? 4.32 -11.453 -36.875 1 29.88 35 SER B CA 1
ATOM 2674 C C . SER B 1 35 ? 3.344 -10.758 -35.938 1 29.88 35 SER B C 1
ATOM 2676 O O . SER B 1 35 ? 3.75 -10.219 -34.906 1 29.88 35 SER B O 1
ATOM 2678 N N . THR B 1 36 ? 2.195 -10.242 -36.469 1 30.77 36 THR B N 1
ATOM 2679 C CA . THR B 1 36 ? 0.964 -9.805 -35.812 1 30.77 36 THR B CA 1
ATOM 2680 C C . THR B 1 36 ? 0.761 -10.523 -34.469 1 30.77 36 THR B C 1
ATOM 2682 O O . THR B 1 36 ? 0.526 -11.734 -34.469 1 30.77 36 THR B O 1
ATOM 2685 N N . LEU B 1 37 ? 1.636 -10.438 -33.656 1 35.72 37 LEU B N 1
ATOM 2686 C CA . LEU B 1 37 ? 1.543 -11.125 -32.375 1 35.72 37 LEU B CA 1
ATOM 2687 C C . LEU B 1 37 ? 0.169 -10.922 -31.75 1 35.72 37 LEU B C 1
ATOM 2689 O O . LEU B 1 37 ? -0.144 -9.836 -31.266 1 35.72 37 LEU B O 1
ATOM 2693 N N . THR B 1 38 ? -0.853 -11.422 -32.469 1 36.81 38 THR B N 1
ATOM 2694 C CA . THR B 1 38 ? -2.195 -11.578 -31.922 1 36.81 38 THR B CA 1
ATOM 2695 C C . THR B 1 38 ? -2.148 -12.289 -30.578 1 36.81 38 THR B C 1
ATOM 2697 O O . THR B 1 38 ? -3.189 -12.594 -29.984 1 36.81 38 THR B O 1
ATOM 2700 N N . SER B 1 39 ? -0.98 -12.688 -30.172 1 41.38 39 SER B N 1
ATOM 2701 C CA . SER B 1 39 ? -0.991 -13.445 -28.922 1 41.38 39 SER B CA 1
ATOM 2702 C C . SER B 1 39 ? -0.846 -12.516 -27.719 1 41.38 39 SER B C 1
ATOM 2704 O O . SER B 1 39 ? -0.279 -11.43 -27.828 1 41.38 39 SER B O 1
ATOM 2706 N N . SER B 1 40 ? -1.736 -12.773 -26.844 1 50.22 40 SER B N 1
ATOM 2707 C CA . SER B 1 40 ? -1.554 -12.086 -25.562 1 50.22 40 SER B CA 1
ATOM 2708 C C . SER B 1 40 ? -0.122 -12.227 -25.062 1 50.22 40 SER B C 1
ATOM 2710 O O . SER B 1 40 ? 0.596 -13.141 -25.469 1 50.22 40 SER B O 1
ATOM 2712 N N . LEU B 1 41 ? 0.44 -11.188 -24.625 1 51.03 41 LEU B N 1
ATOM 2713 C CA . LEU B 1 41 ? 1.764 -11.195 -24.016 1 51.03 41 LEU B CA 1
ATOM 2714 C C . LEU B 1 41 ? 1.982 -12.484 -23.219 1 51.03 41 LEU B C 1
ATOM 2716 O O . LEU B 1 41 ? 3.059 -13.078 -23.281 1 51.03 41 LEU B O 1
ATOM 2720 N N . GLN B 1 42 ? 0.958 -12.922 -22.688 1 58.88 42 GLN B N 1
ATOM 2721 C CA . GLN B 1 42 ? 1.097 -14.125 -21.875 1 58.88 42 GLN B CA 1
ATOM 2722 C C . GLN B 1 42 ? 1.348 -15.352 -22.75 1 58.88 42 GLN B C 1
ATOM 2724 O O . GLN B 1 42 ? 2.141 -16.219 -22.391 1 58.88 42 GLN B O 1
ATOM 2729 N N . GLU B 1 43 ? 0.699 -15.406 -23.844 1 58.5 43 GLU B N 1
ATOM 2730 C CA . GLU B 1 43 ? 0.905 -16.516 -24.766 1 58.5 43 GLU B CA 1
ATOM 2731 C C . GLU B 1 43 ? 2.346 -16.562 -25.266 1 58.5 43 GLU B C 1
ATOM 2733 O O . GLU B 1 43 ? 2.953 -17.625 -25.328 1 58.5 43 GLU B O 1
ATOM 2738 N N . THR B 1 44 ? 2.746 -15.359 -25.547 1 56.31 44 THR B N 1
ATOM 2739 C CA . THR B 1 44 ? 4.117 -15.273 -26.031 1 56.31 44 THR B CA 1
ATOM 2740 C C . THR B 1 44 ? 5.105 -15.688 -24.938 1 56.31 44 THR B C 1
ATOM 2742 O O . THR B 1 44 ? 6.043 -16.438 -25.203 1 56.31 44 THR B O 1
ATOM 2745 N N . LEU B 1 45 ? 4.766 -15.336 -23.797 1 62.16 45 LEU B N 1
ATOM 2746 C CA . LEU B 1 45 ? 5.656 -15.633 -22.688 1 62.16 45 LEU B CA 1
ATOM 2747 C C . LEU B 1 45 ? 5.656 -17.125 -22.375 1 62.16 45 LEU B C 1
ATOM 2749 O O . LEU B 1 45 ? 6.723 -17.734 -22.234 1 62.16 45 LEU B O 1
ATOM 2753 N N . LEU B 1 46 ? 4.547 -17.672 -22.438 1 66.75 46 LEU B N 1
ATOM 2754 C CA . LEU B 1 46 ? 4.434 -19.078 -22.094 1 66.75 46 LEU B CA 1
ATOM 2755 C C . LEU B 1 46 ? 5.047 -19.953 -23.188 1 66.75 46 LEU B C 1
ATOM 2757 O O . LEU B 1 46 ? 5.691 -20.969 -22.891 1 66.75 46 LEU B O 1
ATOM 2761 N N . SER B 1 47 ? 4.871 -19.516 -24.406 1 63.28 47 SER B N 1
ATOM 2762 C CA . SER B 1 47 ? 5.453 -20.266 -25.516 1 63.28 47 SER B CA 1
ATOM 2763 C C . SER B 1 47 ? 6.973 -20.281 -25.422 1 63.28 47 SER B C 1
ATOM 2765 O O . SER B 1 47 ? 7.594 -21.344 -25.609 1 63.28 47 SER B O 1
ATOM 2767 N N . LEU B 1 48 ? 7.473 -19.188 -25.016 1 59.44 48 LEU B N 1
ATOM 2768 C CA . LEU B 1 48 ? 8.922 -19.078 -24.906 1 59.44 48 LEU B CA 1
ATOM 2769 C C . LEU B 1 48 ? 9.438 -19.906 -23.734 1 59.44 48 LEU B C 1
ATOM 2771 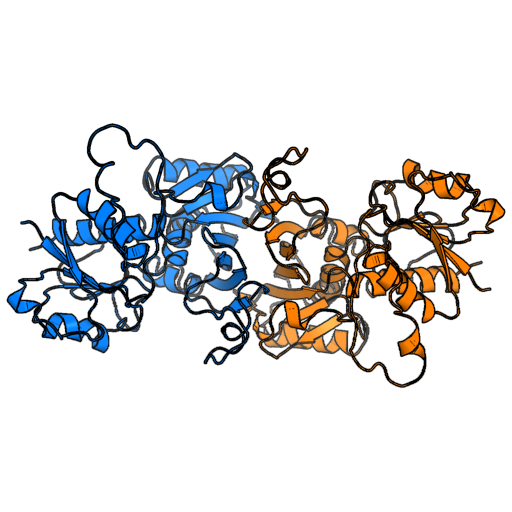O O . LEU B 1 48 ? 10.445 -20.609 -23.875 1 59.44 48 LEU B O 1
ATOM 2775 N N . LEU B 1 49 ? 8.688 -19.938 -22.75 1 67.06 49 LEU B N 1
ATOM 2776 C CA . LEU B 1 49 ? 9.141 -20.625 -21.547 1 67.06 49 LEU B CA 1
ATOM 2777 C C . LEU B 1 49 ? 8.969 -22.125 -21.672 1 67.06 49 LEU B C 1
ATOM 2779 O O . LEU B 1 49 ? 9.781 -22.891 -21.156 1 67.06 49 LEU B O 1
ATOM 2783 N N . MET B 1 50 ? 8.008 -22.469 -22.422 1 68.31 50 MET B N 1
ATOM 2784 C CA . MET B 1 50 ? 7.73 -23.891 -22.578 1 68.31 50 MET B CA 1
ATOM 2785 C C . MET B 1 50 ? 8.789 -24.562 -23.453 1 68.31 50 MET B C 1
ATOM 2787 O O . MET B 1 50 ? 9.031 -25.766 -23.328 1 68.31 50 MET B O 1
ATOM 2791 N N . GLU B 1 51 ? 9.398 -23.75 -24.234 1 64.62 51 GLU B N 1
ATOM 2792 C CA . GLU B 1 51 ? 10.469 -24.281 -25.078 1 64.62 51 GLU B CA 1
ATOM 2793 C C . GLU B 1 51 ? 11.656 -24.734 -24.234 1 64.62 51 GLU B C 1
ATOM 2795 O O . GLU B 1 51 ? 12.453 -25.578 -24.656 1 64.62 51 GLU B O 1
ATOM 2800 N N . ARG B 1 52 ? 11.586 -24.266 -23.078 1 67.12 52 ARG B N 1
ATOM 2801 C CA . ARG B 1 52 ? 12.695 -24.625 -22.188 1 67.12 52 ARG B CA 1
ATOM 2802 C C . ARG B 1 52 ? 12.516 -26.016 -21.609 1 67.12 52 ARG B C 1
ATOM 2804 O O . ARG B 1 52 ? 13.469 -26.625 -21.109 1 67.12 52 ARG B O 1
ATOM 2811 N N . SER B 1 53 ? 11.312 -26.453 -21.781 1 71.31 53 SER B N 1
ATOM 2812 C CA . SER B 1 53 ? 11.039 -27.781 -21.219 1 71.31 53 SER B CA 1
ATOM 2813 C C . SER B 1 53 ? 11.172 -28.859 -22.297 1 71.31 53 SER B C 1
ATOM 2815 O O . SER B 1 53 ? 10.711 -28.688 -23.422 1 71.31 53 SER B O 1
ATOM 2817 N N . SER B 1 54 ? 11.891 -29.938 -21.984 1 70.75 54 SER B N 1
ATOM 2818 C CA . SER B 1 54 ? 12 -31.078 -22.891 1 70.75 54 SER B CA 1
ATOM 2819 C C . SER B 1 54 ? 10.781 -31.984 -22.781 1 70.75 54 SER B C 1
ATOM 2821 O O . SER B 1 54 ? 10.617 -32.906 -23.578 1 70.75 54 SER B O 1
ATOM 2823 N N . ARG B 1 55 ? 9.93 -31.656 -21.922 1 72.56 55 ARG B N 1
ATOM 2824 C CA . ARG B 1 55 ? 8.828 -32.562 -21.641 1 72.56 55 ARG B CA 1
ATOM 2825 C C . ARG B 1 55 ? 7.504 -32 -22.141 1 72.56 55 ARG B C 1
ATOM 2827 O O . ARG B 1 55 ? 6.473 -32.656 -22.094 1 72.56 55 ARG B O 1
ATOM 2834 N N . LEU B 1 56 ? 7.539 -30.812 -22.625 1 73.12 56 LEU B N 1
ATOM 2835 C CA . LEU B 1 56 ? 6.309 -30.141 -23.031 1 73.12 56 LEU B CA 1
ATOM 2836 C C . LEU B 1 56 ? 6.387 -29.719 -24.5 1 73.12 56 LEU B C 1
ATOM 2838 O O . LEU B 1 56 ? 7.434 -29.281 -24.969 1 73.12 56 LEU B O 1
ATOM 2842 N N . SER B 1 57 ? 5.363 -30 -25.188 1 70.81 57 SER B N 1
ATOM 2843 C CA . SER B 1 57 ? 5.211 -29.438 -26.531 1 70.81 57 SER B CA 1
ATOM 2844 C C . SER B 1 57 ? 3.988 -28.531 -26.625 1 70.81 57 SER B C 1
ATOM 2846 O O . SER B 1 57 ? 2.92 -28.875 -26.109 1 70.81 57 SER B O 1
ATOM 2848 N N . LEU B 1 58 ? 4.184 -27.422 -27.172 1 67.5 58 LEU B N 1
ATOM 2849 C CA . LEU B 1 58 ? 3.145 -26.406 -27.047 1 67.5 58 LEU B CA 1
ATOM 2850 C C . LEU B 1 58 ? 2.434 -26.203 -28.391 1 67.5 58 LEU B C 1
ATOM 2852 O O . LEU B 1 58 ? 3.078 -26.156 -29.438 1 67.5 58 LEU B O 1
ATOM 2856 N N . THR B 1 59 ? 1.098 -26.297 -28.344 1 64.06 59 THR B N 1
ATOM 2857 C CA . THR B 1 59 ? 0.226 -25.75 -29.375 1 64.06 59 THR B CA 1
ATOM 2858 C C . THR B 1 59 ? -0.686 -24.672 -28.812 1 64.06 59 THR B C 1
ATOM 2860 O O . THR B 1 59 ? -1.301 -24.859 -27.75 1 64.06 59 THR B O 1
ATOM 2863 N N . ALA B 1 60 ? -0.607 -23.406 -29.297 1 61.06 60 ALA B N 1
ATOM 2864 C CA . ALA B 1 60 ? -1.445 -22.312 -28.797 1 61.06 60 ALA B CA 1
ATOM 2865 C C . ALA B 1 60 ? -2.691 -22.156 -29.656 1 61.06 60 ALA B C 1
ATOM 2867 O O . ALA B 1 60 ? -2.625 -22.266 -30.891 1 61.06 60 ALA B O 1
ATOM 2868 N N . THR B 1 61 ? -3.914 -22.266 -29.109 1 59.44 61 THR B N 1
ATOM 2869 C CA . THR B 1 61 ? -5.145 -22 -29.844 1 59.44 61 THR B CA 1
ATOM 2870 C C . THR B 1 61 ? -5.957 -20.906 -29.141 1 59.44 61 THR B C 1
ATOM 2872 O O . THR B 1 61 ? -5.684 -20.562 -27.984 1 59.44 61 THR B O 1
ATOM 2875 N N . HIS B 1 62 ? -6.746 -20.094 -29.875 1 53.72 62 HIS B N 1
ATOM 2876 C CA . HIS B 1 62 ? -7.617 -19.047 -29.344 1 53.72 62 HIS B CA 1
ATOM 2877 C C . HIS B 1 62 ? -9.086 -19.438 -29.484 1 53.72 62 HIS B C 1
ATOM 2879 O O . HIS B 1 62 ? -9.812 -18.859 -30.297 1 53.72 62 HIS B O 1
ATOM 2885 N N . PRO B 1 63 ? -9.445 -20.531 -28.812 1 54.34 63 PRO B N 1
ATOM 2886 C CA . PRO B 1 63 ? -10.875 -20.828 -28.938 1 54.34 63 PRO B CA 1
ATOM 2887 C C . PRO B 1 63 ? -11.734 -20.031 -27.969 1 54.34 63 PRO B C 1
ATOM 2889 O O . PRO B 1 63 ? -11.273 -19.672 -26.875 1 54.34 63 PRO B O 1
ATOM 2892 N N . THR B 1 64 ? -12.859 -19.375 -28.375 1 52.25 64 THR B N 1
ATOM 2893 C CA . THR B 1 64 ? -13.789 -18.641 -27.531 1 52.25 64 THR B CA 1
ATOM 2894 C C . THR B 1 64 ? -14.5 -19.562 -26.562 1 52.25 64 THR B C 1
ATOM 2896 O O . THR B 1 64 ? -15.078 -19.109 -25.562 1 52.25 64 THR B O 1
ATOM 2899 N N . SER B 1 65 ? -14.602 -20.828 -26.859 1 57.16 65 SER B N 1
ATOM 2900 C CA . SER B 1 65 ? -15.328 -21.734 -25.984 1 57.16 65 SER B CA 1
ATOM 2901 C C . SER B 1 65 ? -14.57 -23.047 -25.797 1 57.16 65 SER B C 1
ATOM 2903 O O . SER B 1 65 ? -13.883 -23.516 -26.703 1 57.16 65 SER B O 1
ATOM 2905 N N . PRO B 1 66 ? -14.617 -23.5 -24.578 1 60 66 PRO B N 1
ATOM 2906 C CA . PRO B 1 66 ? -14.07 -24.859 -24.375 1 60 66 PRO B CA 1
ATOM 2907 C C . PRO B 1 66 ? -14.766 -25.906 -25.25 1 60 66 PRO B C 1
ATOM 2909 O O . PRO B 1 66 ? -15.969 -25.812 -25.5 1 60 66 PRO B O 1
ATOM 2912 N N . GLY B 1 67 ? -14.102 -26.766 -25.953 1 54.59 67 GLY B N 1
ATOM 2913 C CA . GLY B 1 67 ? -14.742 -27.844 -26.672 1 54.59 67 GLY B CA 1
ATOM 2914 C C . GLY B 1 67 ? -14.719 -27.656 -28.172 1 54.59 67 GLY B C 1
ATOM 2915 O O . GLY B 1 67 ? -15.273 -28.469 -28.922 1 54.59 67 GLY B O 1
ATOM 2916 N N . GLY B 1 68 ? -14.469 -26.453 -28.562 1 51.06 68 GLY B N 1
ATOM 2917 C CA . GLY B 1 68 ? -14.594 -26.312 -30 1 51.06 68 GLY B CA 1
ATOM 2918 C C . GLY B 1 68 ? -13.766 -27.328 -30.766 1 51.06 68 GLY B C 1
ATOM 2919 O O . GLY B 1 68 ? -14.156 -28.5 -30.891 1 51.06 68 GLY B O 1
ATOM 2920 N N . LYS B 1 69 ? -12.555 -26.922 -31.406 1 55.91 69 LYS B N 1
ATOM 2921 C CA . LYS B 1 69 ? -11.812 -27.906 -32.156 1 55.91 69 LYS B CA 1
ATOM 2922 C C . LYS B 1 69 ? -11.312 -29.047 -31.266 1 55.91 69 LYS B C 1
ATOM 2924 O O . LYS B 1 69 ? -10.961 -28.812 -30.109 1 55.91 69 LYS B O 1
ATOM 2929 N N . ASN B 1 70 ? -11.586 -30.375 -31.531 1 60.69 70 ASN B N 1
ATOM 2930 C CA . ASN B 1 70 ? -11.562 -31.625 -30.797 1 60.69 70 ASN B CA 1
ATOM 2931 C C . ASN B 1 70 ? -10.156 -31.938 -30.266 1 60.69 70 ASN B C 1
ATOM 2933 O O . ASN B 1 70 ? -9.25 -32.219 -31.047 1 60.69 70 ASN B O 1
ATOM 2937 N N . ASN B 1 71 ? -9.922 -31.453 -28.953 1 65.88 71 ASN B N 1
ATOM 2938 C CA . ASN B 1 71 ? -8.703 -31.828 -28.234 1 65.88 71 ASN B CA 1
ATOM 2939 C C . ASN B 1 71 ? -8.312 -33.281 -28.5 1 65.88 71 ASN B C 1
ATOM 2941 O O . ASN B 1 71 ? -7.129 -33.625 -28.516 1 65.88 71 ASN B O 1
ATOM 2945 N N . LEU B 1 72 ? -9.359 -33.938 -28.734 1 68.5 72 LEU B N 1
ATOM 2946 C CA . LEU B 1 72 ? -9.109 -35.344 -29.031 1 68.5 72 LEU B CA 1
ATOM 2947 C C . LEU B 1 72 ? -8.367 -35.5 -30.344 1 68.5 72 LEU B C 1
ATOM 2949 O O . LEU B 1 72 ? -7.398 -36.25 -30.438 1 68.5 72 LEU B O 1
ATOM 2953 N N . GLU B 1 73 ? -8.898 -34.781 -31.266 1 69.69 73 GLU B N 1
ATOM 2954 C CA . GLU B 1 73 ? -8.281 -34.875 -32.594 1 69.69 73 GLU B CA 1
ATOM 2955 C C . GLU B 1 73 ? -6.848 -34.344 -32.562 1 69.69 73 GLU B C 1
ATOM 2957 O O . GLU B 1 73 ? -5.977 -34.844 -33.25 1 69.69 73 GLU B O 1
ATOM 2962 N N . LEU B 1 74 ? -6.676 -33.469 -31.641 1 71.94 74 LEU B N 1
ATOM 2963 C CA . LEU B 1 74 ? -5.355 -32.844 -31.562 1 71.94 74 LEU B CA 1
ATOM 2964 C C . LEU B 1 74 ? -4.438 -33.625 -30.625 1 71.94 74 LEU B C 1
ATOM 2966 O O . LEU B 1 74 ? -3.225 -33.406 -30.625 1 71.94 74 LEU B O 1
ATOM 2970 N N . GLY B 1 75 ? -5.02 -34.625 -29.922 1 77.25 75 GLY B N 1
ATOM 2971 C CA . GLY B 1 75 ? -4.23 -35.438 -29 1 77.25 75 GLY B CA 1
ATOM 2972 C C . GLY B 1 75 ? -3.658 -34.625 -27.844 1 77.25 75 GLY B C 1
ATOM 2973 O O . GLY B 1 75 ? -2.506 -34.812 -27.453 1 77.25 75 GLY B O 1
ATOM 2974 N N . ILE B 1 76 ? -4.395 -33.719 -27.344 1 82.44 76 ILE B N 1
ATOM 2975 C CA . ILE B 1 76 ? -3.926 -32.812 -26.297 1 82.44 76 ILE B CA 1
ATOM 2976 C C . ILE B 1 76 ? -3.916 -33.562 -24.953 1 82.44 76 ILE B C 1
ATOM 2978 O O . ILE B 1 76 ? -4.914 -34.156 -24.562 1 82.44 76 ILE B O 1
ATOM 2982 N N . ASP B 1 77 ? -2.766 -33.562 -24.281 1 87.12 77 ASP B N 1
ATOM 2983 C CA . ASP B 1 77 ? -2.633 -34.156 -22.953 1 87.12 77 ASP B CA 1
ATOM 2984 C C . ASP B 1 77 ? -2.969 -33.156 -21.859 1 87.12 77 ASP B C 1
ATOM 2986 O O . ASP B 1 77 ? -3.768 -33.469 -20.969 1 87.12 77 ASP B O 1
ATOM 2990 N N . LEU B 1 78 ? -2.439 -31.984 -21.969 1 87.88 78 LEU B N 1
ATOM 2991 C CA . LEU B 1 78 ? -2.561 -30.969 -20.922 1 87.88 78 LEU B CA 1
ATOM 2992 C C . LEU B 1 78 ? -3.029 -29.641 -21.516 1 87.88 78 LEU B C 1
ATOM 2994 O O . LEU B 1 78 ? -2.426 -29.125 -22.453 1 87.88 78 LEU B O 1
ATOM 2998 N N . VAL B 1 79 ? -4.129 -29.156 -20.984 1 86.38 79 VAL B N 1
ATOM 2999 C CA . VAL B 1 79 ? -4.605 -27.828 -21.359 1 86.38 79 VAL B CA 1
ATOM 3000 C C . VAL B 1 79 ? -4.199 -26.812 -20.297 1 86.38 79 VAL B C 1
ATOM 3002 O O . VAL B 1 79 ? -4.426 -27.031 -19.094 1 86.38 79 VAL B O 1
ATOM 3005 N N . ILE B 1 80 ? -3.549 -25.781 -20.672 1 86.88 80 ILE B N 1
ATOM 3006 C CA . ILE B 1 80 ? -3.324 -24.625 -19.797 1 86.88 80 ILE B CA 1
ATOM 3007 C C . ILE B 1 80 ? -4.449 -23.609 -19.984 1 86.88 80 ILE B C 1
ATOM 3009 O O . ILE B 1 80 ? -4.52 -22.938 -21.016 1 86.88 80 ILE B O 1
ATOM 3013 N N . GLU B 1 81 ? -5.32 -23.562 -19.047 1 85.69 81 GLU B N 1
ATOM 3014 C CA . GLU B 1 81 ? -6.488 -22.688 -19.094 1 85.69 81 GLU B CA 1
ATOM 3015 C C . GLU B 1 81 ? -6.141 -21.281 -18.594 1 85.69 81 GLU B C 1
ATOM 3017 O O . GLU B 1 81 ? -6.102 -21.047 -17.391 1 85.69 81 GLU B O 1
ATOM 3022 N N . GLY B 1 82 ? -5.969 -20.266 -19.484 1 81.75 82 GLY B N 1
ATOM 3023 C CA . GLY B 1 82 ? -5.516 -18.938 -19.141 1 81.75 82 GLY B CA 1
ATOM 3024 C C . GLY B 1 82 ? -6.559 -17.859 -19.422 1 81.75 82 GLY B C 1
ATOM 3025 O O . GLY B 1 82 ? -6.234 -16.672 -19.5 1 81.75 82 GLY B O 1
ATOM 3026 N N . THR B 1 83 ? -7.816 -18.266 -19.594 1 74.56 83 THR B N 1
ATOM 3027 C CA . THR B 1 83 ? -8.852 -17.281 -19.922 1 74.56 83 THR B CA 1
ATOM 3028 C C . THR B 1 83 ? -9.352 -16.594 -18.656 1 74.56 83 THR B C 1
ATOM 3030 O O . THR B 1 83 ? -9.906 -15.492 -18.719 1 74.56 83 THR B O 1
ATOM 3033 N N . GLY B 1 84 ? -9.211 -17.297 -17.562 1 77.5 84 GLY B N 1
ATOM 3034 C CA . GLY B 1 84 ? -9.75 -16.781 -16.312 1 77.5 84 GLY B CA 1
ATOM 3035 C C . GLY B 1 84 ? -11.242 -17.016 -16.156 1 77.5 84 GLY B C 1
ATOM 3036 O O . GLY B 1 84 ? -11.828 -16.641 -15.141 1 77.5 84 GLY B O 1
ATOM 3037 N N . VAL B 1 85 ? -11.82 -17.688 -17.047 1 78.44 85 VAL B N 1
ATOM 3038 C CA . VAL B 1 85 ? -13.273 -17.859 -17.062 1 78.44 85 VAL B CA 1
ATOM 3039 C C . VAL B 1 85 ? -13.633 -19.266 -16.547 1 78.44 85 VAL B C 1
ATOM 3041 O O . VAL B 1 85 ? -14.531 -19.406 -15.719 1 78.44 85 VAL B O 1
ATOM 3044 N N . PHE B 1 86 ? -12.969 -20.25 -17 1 85.88 86 PHE B N 1
ATOM 3045 C CA . PHE B 1 86 ? -13.273 -21.641 -16.688 1 85.88 86 PHE B CA 1
ATOM 3046 C C . PHE B 1 86 ? -12.398 -22.141 -15.539 1 85.88 86 PHE B C 1
ATOM 3048 O O . PHE B 1 86 ? -11.539 -23 -15.742 1 85.88 86 PHE B O 1
ATOM 3055 N N . VAL B 1 87 ? -12.75 -21.641 -14.344 1 90.94 87 VAL B N 1
ATOM 3056 C CA . VAL B 1 87 ? -11.781 -21.828 -13.266 1 90.94 87 VAL B CA 1
ATOM 3057 C C . VAL B 1 87 ? -12.367 -22.75 -12.203 1 90.94 87 VAL B C 1
ATOM 3059 O O . VAL B 1 87 ? -11.867 -22.812 -11.078 1 90.94 87 VAL B O 1
ATOM 3062 N N . ASP B 1 88 ? -13.477 -23.438 -12.539 1 94.5 88 ASP B N 1
ATOM 3063 C CA . ASP B 1 88 ? -14.047 -24.453 -11.664 1 94.5 88 ASP B CA 1
ATOM 3064 C C . ASP B 1 88 ? -14.133 -25.797 -12.375 1 94.5 88 ASP B C 1
ATOM 3066 O O . ASP B 1 88 ? -13.758 -25.922 -13.539 1 94.5 88 ASP B O 1
ATOM 3070 N N . ARG B 1 89 ? -14.602 -26.797 -11.602 1 94.94 89 ARG B N 1
ATOM 3071 C CA . ARG B 1 89 ? -14.625 -28.141 -12.148 1 94.94 89 ARG B CA 1
ATOM 3072 C C . ARG B 1 89 ? -15.531 -28.219 -13.367 1 94.94 89 ARG B C 1
ATOM 3074 O O . ARG B 1 89 ? -15.219 -28.922 -14.336 1 94.94 89 ARG B O 1
ATOM 3081 N N . GLU B 1 90 ? -16.656 -27.531 -13.281 1 93.38 90 GLU B N 1
ATOM 3082 C CA . GLU B 1 90 ? -17.594 -27.562 -14.391 1 93.38 90 GLU B CA 1
ATOM 3083 C C . GLU B 1 90 ? -17 -26.906 -15.633 1 93.38 90 GLU B C 1
ATOM 3085 O O . GLU B 1 90 ? -17.031 -27.484 -16.719 1 93.38 90 GLU B O 1
ATOM 3090 N N . GLY B 1 91 ? -16.516 -25.766 -15.492 1 89.88 91 GLY B N 1
ATOM 3091 C CA . GLY B 1 91 ? -15.938 -25.031 -16.609 1 89.88 91 GLY B CA 1
ATOM 3092 C C . GLY B 1 91 ? -14.703 -25.688 -17.188 1 89.88 91 GLY B C 1
ATOM 3093 O O . GLY B 1 91 ? -14.656 -26 -18.391 1 89.88 91 GLY B O 1
ATOM 3094 N N . ALA B 1 92 ? -13.758 -25.984 -16.344 1 91 92 ALA B N 1
ATOM 3095 C CA . ALA B 1 92 ? -12.5 -26.594 -16.797 1 91 92 ALA B CA 1
ATOM 3096 C C . ALA B 1 92 ? -12.719 -28.031 -17.25 1 91 92 ALA B C 1
ATOM 3098 O O . ALA B 1 92 ? -11.984 -28.531 -18.109 1 91 92 ALA B O 1
ATOM 3099 N N . GLY B 1 93 ? -13.688 -28.672 -16.688 1 92.19 93 GLY B N 1
ATOM 3100 C CA . GLY B 1 93 ? -14.023 -30.031 -17.078 1 92.19 93 GLY B CA 1
ATOM 3101 C C . GLY B 1 93 ? -14.422 -30.156 -18.531 1 92.19 93 GLY B C 1
ATOM 3102 O O . GLY B 1 93 ? -14.305 -31.234 -19.125 1 92.19 93 GLY B O 1
ATOM 3103 N N . LYS B 1 94 ? -14.891 -29.094 -19.094 1 88.19 94 LYS B N 1
ATOM 3104 C CA . LYS B 1 94 ? -15.266 -29.094 -20.5 1 88.19 94 LYS B CA 1
ATOM 3105 C C . LYS B 1 94 ? -14.062 -29.422 -21.391 1 88.19 94 LYS B C 1
ATOM 3107 O O . LYS B 1 94 ? -14.211 -30.031 -22.438 1 88.19 94 LYS B O 1
ATOM 3112 N N . HIS B 1 95 ? -12.875 -29.047 -20.938 1 87.06 95 HIS B N 1
ATOM 3113 C CA . HIS B 1 95 ? -11.672 -29.391 -21.672 1 87.06 95 HIS B CA 1
ATOM 3114 C C . HIS B 1 95 ? -11.422 -30.906 -21.641 1 87.06 95 HIS B C 1
ATOM 3116 O O . HIS B 1 95 ? -10.977 -31.484 -22.641 1 87.06 95 HIS B O 1
ATOM 3122 N N . ILE B 1 96 ? -11.672 -31.469 -20.547 1 89.88 96 ILE B N 1
ATOM 3123 C CA . ILE B 1 96 ? -11.516 -32.906 -20.391 1 89.88 96 ILE B CA 1
ATOM 3124 C C . ILE B 1 96 ? -12.539 -33.625 -21.266 1 89.88 96 ILE B C 1
ATOM 3126 O O . ILE B 1 96 ? -12.195 -34.594 -21.953 1 89.88 96 ILE B O 1
ATOM 3130 N N . GLN B 1 97 ? -13.719 -33.125 -21.188 1 89 97 GLN B N 1
ATOM 3131 C CA . GLN B 1 97 ? -14.773 -33.688 -22.016 1 89 97 GLN B CA 1
ATOM 3132 C C . GLN B 1 97 ? -14.43 -33.594 -23.5 1 89 97 GLN B C 1
ATOM 3134 O O . GLN B 1 97 ? -14.797 -34.469 -24.281 1 89 97 GLN B O 1
ATOM 3139 N N . ALA B 1 98 ? -13.719 -32.625 -23.797 1 83.81 98 ALA B N 1
ATOM 3140 C CA . ALA B 1 98 ? -13.352 -32.375 -25.203 1 83.81 98 ALA B CA 1
ATOM 3141 C C . ALA B 1 98 ? -12.141 -33.219 -25.594 1 83.81 98 ALA B C 1
ATOM 3143 O O . ALA B 1 98 ? -11.695 -33.188 -26.75 1 83.81 98 ALA B O 1
ATOM 3144 N N . GLY B 1 99 ? -11.555 -34 -24.578 1 84.88 99 GLY B N 1
ATOM 3145 C CA . GLY B 1 99 ? -10.531 -34.938 -24.953 1 84.88 99 GLY B CA 1
ATOM 3146 C C . GLY B 1 99 ? -9.227 -34.75 -24.219 1 84.88 99 GLY B C 1
ATOM 3147 O O . GLY B 1 99 ? -8.344 -35.625 -24.266 1 84.88 99 GLY B O 1
ATOM 3148 N N . ALA B 1 100 ? -9.07 -33.625 -23.562 1 87.19 100 ALA B N 1
ATOM 3149 C CA . ALA B 1 100 ? -7.832 -33.406 -22.812 1 87.19 100 ALA B CA 1
ATOM 3150 C C . ALA B 1 100 ? -7.758 -34.312 -21.609 1 87.19 100 ALA B C 1
ATOM 3152 O O . ALA B 1 100 ? -8.789 -34.688 -21.031 1 87.19 100 ALA B O 1
ATOM 3153 N N . LYS B 1 101 ? -6.582 -34.688 -21.266 1 90 101 LYS B N 1
ATOM 3154 C CA . LYS B 1 101 ? -6.422 -35.594 -20.109 1 90 101 LYS B CA 1
ATOM 3155 C C . LYS B 1 101 ? -6.34 -34.781 -18.812 1 90 101 LYS B C 1
ATOM 3157 O O . LYS B 1 101 ? -6.84 -35.219 -17.781 1 90 101 LYS B O 1
ATOM 3162 N N . LYS B 1 102 ? -5.691 -33.656 -18.875 1 93.19 102 LYS B N 1
ATOM 3163 C CA . LYS B 1 102 ? -5.523 -32.812 -17.688 1 93.19 102 LYS B CA 1
ATOM 3164 C C . LYS B 1 102 ? -5.656 -31.328 -18.031 1 93.19 102 LYS B C 1
ATOM 3166 O O . LYS B 1 102 ? -5.488 -30.938 -19.188 1 93.19 102 LYS B O 1
ATOM 3171 N N . VAL B 1 103 ? -5.992 -30.531 -16.953 1 93 103 VAL B N 1
ATOM 3172 C CA . VAL B 1 103 ? -6.141 -29.094 -17.109 1 93 103 VAL B CA 1
ATOM 3173 C C . VAL B 1 103 ? -5.375 -28.359 -16 1 93 103 VAL B C 1
ATOM 3175 O O . VAL B 1 103 ? -5.465 -28.734 -14.828 1 93 103 VAL B O 1
ATOM 3178 N N . LEU B 1 104 ? -4.574 -27.391 -16.391 1 92.75 104 LEU B N 1
ATOM 3179 C CA . LEU B 1 104 ? -3.896 -26.469 -15.477 1 92.75 104 LEU B CA 1
ATOM 3180 C C . LEU B 1 104 ? -4.48 -25.062 -15.586 1 92.75 104 LEU B C 1
ATOM 3182 O O . LEU B 1 104 ? -4.297 -24.391 -16.609 1 92.75 104 LEU B O 1
ATOM 3186 N N . ILE B 1 105 ? -5.148 -24.656 -14.539 1 91.81 105 ILE B N 1
ATOM 3187 C CA . ILE B 1 105 ? -5.785 -23.344 -14.5 1 91.81 105 ILE B CA 1
ATOM 3188 C C . ILE B 1 105 ? -4.77 -22.297 -14.055 1 91.81 105 ILE B C 1
ATOM 3190 O O . ILE B 1 105 ? -4.074 -22.469 -13.055 1 91.81 105 ILE B O 1
ATOM 3194 N N . THR B 1 106 ? -4.66 -21.141 -14.789 1 90 106 THR B N 1
ATOM 3195 C CA . THR B 1 106 ? -3.705 -20.094 -14.469 1 90 106 THR B CA 1
ATOM 3196 C C . THR B 1 106 ? -4.375 -18.984 -13.664 1 90 106 THR B C 1
ATOM 3198 O O . THR B 1 106 ? -4.203 -17.797 -13.969 1 90 106 THR B O 1
ATOM 3201 N N . ALA B 1 107 ? -5.199 -19.281 -12.711 1 89.38 107 ALA B N 1
ATOM 3202 C CA . ALA B 1 107 ? -5.926 -18.422 -11.773 1 89.38 107 ALA B CA 1
ATOM 3203 C C . ALA B 1 107 ? -6.32 -19.188 -10.516 1 89.38 107 ALA B C 1
ATOM 3205 O O . ALA B 1 107 ? -6.18 -20.422 -10.461 1 89.38 107 ALA B O 1
ATOM 3206 N N . PRO B 1 108 ? -6.699 -18.406 -9.547 1 92.31 108 PRO B N 1
ATOM 3207 C CA . PRO B 1 108 ? -7.242 -19.156 -8.406 1 92.31 108 PRO B CA 1
ATOM 3208 C C . PRO B 1 108 ? -8.414 -20.047 -8.789 1 92.31 108 PRO B C 1
ATOM 3210 O O . PRO B 1 108 ? -9.375 -19.594 -9.406 1 92.31 108 PRO B O 1
ATOM 3213 N N . GLY B 1 109 ? -8.297 -21.312 -8.422 1 93.31 109 GLY B N 1
ATOM 3214 C CA . GLY B 1 109 ? -9.391 -22.234 -8.672 1 93.31 109 GLY B CA 1
ATOM 3215 C C . GLY B 1 109 ? -10.586 -22 -7.777 1 93.31 109 GLY B C 1
ATOM 3216 O O . GLY B 1 109 ? -10.445 -21.531 -6.648 1 93.31 109 GLY B O 1
ATOM 3217 N N . LYS B 1 110 ? -11.711 -22.297 -8.289 1 92.94 110 LYS B N 1
ATOM 3218 C CA . LYS B 1 110 ? -12.938 -22.219 -7.5 1 92.94 110 LYS B CA 1
ATOM 3219 C C . LYS B 1 110 ? -13.398 -23.594 -7.043 1 92.94 110 LYS B C 1
ATOM 3221 O O . LYS B 1 110 ? -13.297 -24.562 -7.793 1 92.94 110 LYS B O 1
ATOM 3226 N N . GLY B 1 111 ? -13.891 -23.562 -5.816 1 91.56 111 GLY B N 1
ATOM 3227 C CA . GLY B 1 111 ? -14.352 -24.828 -5.273 1 91.56 111 GLY B CA 1
ATOM 3228 C C . GLY B 1 111 ? -13.234 -25.703 -4.73 1 91.56 111 GLY B C 1
ATOM 3229 O O . GLY B 1 111 ? -12.375 -25.219 -3.99 1 91.56 111 GLY B O 1
ATOM 3230 N N . ASP B 1 112 ? -13.266 -26.984 -5.121 1 92.44 112 ASP B N 1
ATOM 3231 C CA . ASP B 1 112 ? -12.336 -27.953 -4.531 1 92.44 112 ASP B CA 1
ATOM 3232 C C . ASP B 1 112 ? -11.172 -28.234 -5.477 1 92.44 112 ASP B C 1
ATOM 3234 O O . ASP B 1 112 ? -10.594 -29.328 -5.445 1 92.44 112 ASP B O 1
ATOM 3238 N N . ILE B 1 113 ? -10.812 -27.344 -6.27 1 95.69 113 ILE B N 1
ATOM 3239 C CA . ILE B 1 113 ? -9.711 -27.531 -7.203 1 95.69 113 ILE B CA 1
ATOM 3240 C C . ILE B 1 113 ? -8.383 -27.516 -6.445 1 95.69 113 ILE B C 1
ATOM 3242 O O . ILE B 1 113 ? -8.031 -26.516 -5.824 1 95.69 113 ILE B O 1
ATOM 3246 N N . PRO B 1 114 ? -7.633 -28.672 -6.496 1 97.25 114 PRO B N 1
ATOM 3247 C CA . PRO B 1 114 ? -6.32 -28.641 -5.852 1 97.25 114 PRO B CA 1
ATOM 3248 C C . PRO B 1 114 ? -5.418 -27.531 -6.383 1 97.25 114 PRO B C 1
ATOM 3250 O O . PRO B 1 114 ? -5.355 -27.312 -7.594 1 97.25 114 PRO B O 1
ATOM 3253 N N . THR B 1 115 ? -4.781 -26.859 -5.484 1 97.69 115 THR B N 1
ATOM 3254 C CA . THR B 1 115 ? -3.932 -25.719 -5.809 1 97.69 115 THR B CA 1
ATOM 3255 C C . THR B 1 115 ? -2.49 -25.969 -5.383 1 97.69 115 THR B C 1
ATOM 3257 O O . THR B 1 115 ? -2.24 -26.453 -4.273 1 97.69 115 THR B O 1
ATOM 3260 N N . TYR B 1 116 ? -1.584 -25.672 -6.312 1 98 116 TYR B N 1
ATOM 3261 C CA . TYR B 1 116 ? -0.17 -25.906 -6.031 1 98 116 TYR B CA 1
ATOM 3262 C C . TYR B 1 116 ? 0.651 -24.656 -6.344 1 98 116 TYR B C 1
ATOM 3264 O O . TYR B 1 116 ? 0.408 -23.984 -7.344 1 98 116 TYR B O 1
ATOM 3272 N N . VAL B 1 117 ? 1.558 -24.344 -5.477 1 98.31 117 VAL B N 1
ATOM 3273 C CA . VAL B 1 117 ? 2.553 -23.281 -5.668 1 98.31 117 VAL B CA 1
ATOM 3274 C C . VAL B 1 117 ? 3.955 -23.891 -5.617 1 98.31 117 VAL B C 1
ATOM 3276 O O . VAL B 1 117 ? 4.336 -24.516 -4.625 1 98.31 117 VAL B O 1
ATOM 3279 N N . VAL B 1 118 ? 4.707 -23.719 -6.711 1 97.62 118 VAL B N 1
ATOM 3280 C CA . VAL B 1 118 ? 6.059 -24.266 -6.797 1 97.62 118 VAL B CA 1
ATOM 3281 C C . VAL B 1 118 ? 6.934 -23.625 -5.715 1 97.62 118 VAL B C 1
ATOM 3283 O O . VAL B 1 118 ? 6.941 -22.406 -5.547 1 97.62 118 VAL B O 1
ATOM 3286 N N . GLY B 1 119 ? 7.68 -24.422 -4.965 1 97.62 119 GLY B N 1
ATOM 3287 C CA . GLY B 1 119 ? 8.5 -23.969 -3.854 1 97.62 119 GLY B CA 1
ATOM 3288 C C . GLY B 1 119 ? 7.785 -24.016 -2.52 1 97.62 119 GLY B C 1
ATOM 3289 O O . GLY B 1 119 ? 8.406 -23.859 -1.467 1 97.62 119 GLY B O 1
ATOM 3290 N N . VAL B 1 120 ? 6.496 -24.328 -2.559 1 98.38 120 VAL B N 1
ATOM 3291 C CA . VAL B 1 120 ? 5.719 -24.297 -1.324 1 98.38 120 VAL B CA 1
ATOM 3292 C C . VAL B 1 120 ? 5.086 -25.672 -1.073 1 98.38 120 VAL B C 1
ATOM 3294 O O . VAL B 1 120 ? 5.441 -26.359 -0.115 1 98.38 120 VAL B O 1
ATOM 3297 N N . ASN B 1 121 ? 4.25 -26.109 -2.072 1 98.06 121 ASN B N 1
ATOM 3298 C CA . ASN B 1 121 ? 3.584 -27.391 -1.836 1 98.06 121 ASN B CA 1
ATOM 3299 C C . ASN B 1 121 ? 3.512 -28.219 -3.109 1 98.06 121 ASN B C 1
ATOM 3301 O O . ASN B 1 121 ? 2.84 -29.266 -3.141 1 98.06 121 ASN B O 1
ATOM 3305 N N . ALA B 1 122 ? 4.16 -27.859 -4.141 1 96.81 122 ALA B N 1
ATOM 3306 C CA . ALA B 1 122 ? 4.031 -28.531 -5.43 1 96.81 122 ALA B CA 1
ATOM 3307 C C . ALA B 1 122 ? 4.551 -29.969 -5.352 1 96.81 122 ALA B C 1
ATOM 3309 O O . ALA B 1 122 ? 4.207 -30.797 -6.188 1 96.81 122 ALA B O 1
ATOM 3310 N N . GLU B 1 123 ? 5.379 -30.266 -4.391 1 95.12 123 GLU B N 1
ATOM 3311 C CA . GLU B 1 123 ? 5.871 -31.625 -4.191 1 95.12 123 GLU B CA 1
ATOM 3312 C C . GLU B 1 123 ? 4.738 -32.562 -3.816 1 95.12 123 GLU B C 1
ATOM 3314 O O . GLU B 1 123 ? 4.883 -33.781 -3.926 1 95.12 123 GLU B O 1
ATOM 3319 N N . LEU B 1 124 ? 3.643 -32.031 -3.443 1 95.94 124 LEU B N 1
ATOM 3320 C CA . LEU B 1 124 ? 2.5 -32.844 -3.021 1 95.94 124 LEU B CA 1
ATOM 3321 C C . LEU B 1 124 ? 1.605 -33.188 -4.211 1 95.94 124 LEU B C 1
ATOM 3323 O O . LEU B 1 124 ? 0.6 -33.875 -4.055 1 95.94 124 LEU B O 1
ATOM 3327 N N . TYR B 1 125 ? 1.951 -32.75 -5.426 1 96.75 125 TYR B N 1
ATOM 3328 C CA . TYR B 1 125 ? 1.152 -33.031 -6.613 1 96.75 125 TYR B CA 1
ATOM 3329 C C . TYR B 1 125 ? 0.999 -34.531 -6.824 1 96.75 125 TYR B C 1
ATOM 3331 O O . TYR B 1 125 ? 1.962 -35.281 -6.672 1 96.75 125 TYR B O 1
ATOM 3339 N N . SER B 1 126 ? -0.25 -34.875 -7.176 1 94.75 126 SER B N 1
ATOM 3340 C CA . SER B 1 126 ? -0.557 -36.25 -7.531 1 94.75 126 SER B CA 1
ATOM 3341 C C . SER B 1 126 ? -1.079 -36.344 -8.961 1 94.75 126 SER B C 1
ATOM 3343 O O . SER B 1 126 ? -1.907 -35.531 -9.383 1 94.75 126 SER B O 1
ATOM 3345 N N . HIS B 1 127 ? -0.652 -37.406 -9.664 1 93.94 127 HIS B N 1
ATOM 3346 C CA . HIS B 1 127 ? -1.098 -37.625 -11.039 1 93.94 127 HIS B CA 1
ATOM 3347 C C . HIS B 1 127 ? -2.609 -37.812 -11.102 1 93.94 127 HIS B C 1
ATOM 3349 O O . HIS B 1 127 ? -3.219 -37.625 -12.156 1 93.94 127 HIS B O 1
ATOM 3355 N N . GLU B 1 128 ? -3.201 -38.156 -10.023 1 94.31 128 GLU B N 1
ATOM 3356 C CA . GLU B 1 128 ? -4.645 -38.375 -9.969 1 94.31 128 GLU B CA 1
ATOM 3357 C C . GLU B 1 128 ? -5.406 -37.062 -10.094 1 94.31 128 GLU B C 1
ATOM 3359 O O . GLU B 1 128 ? -6.594 -37.062 -10.422 1 94.31 128 GLU B O 1
ATOM 3364 N N . ASP B 1 129 ? -4.738 -36 -9.805 1 94.44 129 ASP B N 1
ATOM 3365 C CA . ASP B 1 129 ? -5.359 -34.688 -9.969 1 94.44 129 ASP B CA 1
ATOM 3366 C C . ASP B 1 129 ? -5.453 -34.281 -11.445 1 94.44 129 ASP B C 1
ATOM 3368 O O . ASP B 1 129 ? -4.438 -34.031 -12.086 1 94.44 129 ASP B O 1
ATOM 3372 N N . THR B 1 130 ? -6.645 -34.25 -11.938 1 95.19 130 THR B N 1
ATOM 3373 C CA . THR B 1 130 ? -6.828 -34 -13.367 1 95.19 130 THR B CA 1
ATOM 3374 C C . THR B 1 130 ? -6.984 -32.531 -13.664 1 95.19 130 THR B C 1
ATOM 3376 O O . THR B 1 130 ? -6.656 -32.062 -14.758 1 95.19 130 THR B O 1
ATOM 3379 N N . ILE B 1 131 ? -7.598 -31.797 -12.742 1 96.5 131 ILE B N 1
ATOM 3380 C CA . ILE B 1 131 ? -7.742 -30.344 -12.836 1 96.5 131 ILE B CA 1
ATOM 3381 C C . ILE B 1 131 ? -7.066 -29.688 -11.633 1 96.5 131 ILE B C 1
ATOM 3383 O O . ILE B 1 131 ? -7.422 -29.953 -10.484 1 96.5 131 ILE B O 1
ATOM 3387 N N . ILE B 1 132 ? -6.039 -28.844 -11.93 1 97.44 132 ILE B N 1
ATOM 3388 C CA . ILE B 1 132 ? -5.297 -28.203 -10.844 1 97.44 132 ILE B CA 1
ATOM 3389 C C . ILE B 1 132 ? -5.164 -26.719 -11.117 1 97.44 132 ILE B C 1
ATOM 3391 O O . ILE B 1 132 ? -5.422 -26.25 -12.234 1 97.44 132 ILE B O 1
ATOM 3395 N N . SER B 1 133 ? -4.84 -25.953 -10.094 1 96.94 133 SER B N 1
ATOM 3396 C CA . SER B 1 133 ? -4.672 -24.516 -10.203 1 96.94 133 SER B CA 1
ATOM 3397 C C . SER B 1 133 ? -3.26 -24.094 -9.805 1 96.94 133 SER B C 1
ATOM 3399 O O . SER B 1 133 ? -2.689 -24.625 -8.852 1 96.94 133 SER B O 1
ATOM 3401 N N . ASN B 1 134 ? -2.732 -23.156 -10.57 1 95.62 134 ASN B N 1
ATOM 3402 C CA . ASN B 1 134 ? -1.465 -22.516 -10.25 1 95.62 134 ASN B CA 1
ATOM 3403 C C . ASN B 1 134 ? -1.671 -21.281 -9.383 1 95.62 134 ASN B C 1
ATOM 3405 O O . ASN B 1 134 ? -0.816 -20.391 -9.344 1 95.62 134 ASN B O 1
ATOM 3409 N N . ALA B 1 135 ? -2.773 -21.188 -8.695 1 95.62 135 ALA B N 1
ATOM 3410 C CA . ALA B 1 135 ? -3.098 -20.031 -7.863 1 95.62 135 ALA B CA 1
ATOM 3411 C C . ALA B 1 135 ? -2.912 -18.734 -8.633 1 95.62 135 ALA B C 1
ATOM 3413 O O . ALA B 1 135 ? -2.855 -18.734 -9.867 1 95.62 135 ALA B O 1
ATOM 3414 N N . SER B 1 136 ? -2.945 -17.578 -7.957 1 94 136 SER B N 1
ATOM 3415 C CA . SER B 1 136 ? -2.77 -16.266 -8.562 1 94 136 SER B CA 1
ATOM 3416 C C . SER B 1 136 ? -1.308 -15.828 -8.539 1 94 136 SER B C 1
ATOM 3418 O O . SER B 1 136 ? -0.492 -16.422 -7.828 1 94 136 SER B O 1
ATOM 3420 N N . CYS B 1 137 ? -1.029 -14.812 -9.352 1 93.19 137 CYS B N 1
ATOM 3421 C CA . CYS B 1 137 ? 0.309 -14.234 -9.336 1 93.19 137 CYS B CA 1
ATOM 3422 C C . CYS B 1 137 ? 0.665 -13.719 -7.941 1 93.19 137 CYS B C 1
ATOM 3424 O O . CYS B 1 137 ? 1.802 -13.875 -7.492 1 93.19 137 CYS B O 1
ATOM 3426 N N . THR B 1 138 ? -0.265 -13.086 -7.223 1 96.62 138 THR B N 1
ATOM 3427 C CA . THR B 1 138 ? -0.026 -12.57 -5.879 1 96.62 138 THR B CA 1
ATOM 3428 C C . THR B 1 138 ? 0.227 -13.711 -4.898 1 96.62 138 THR B C 1
ATOM 3430 O O . THR B 1 138 ? 1.087 -13.602 -4.023 1 96.62 138 THR B O 1
ATOM 3433 N N . THR B 1 139 ? -0.541 -14.773 -5.039 1 97.31 139 THR B N 1
ATOM 3434 C CA . THR B 1 139 ? -0.337 -15.922 -4.16 1 97.31 139 THR B CA 1
ATOM 3435 C C . THR B 1 139 ? 1.048 -16.531 -4.375 1 97.31 139 THR B C 1
ATOM 3437 O O . THR B 1 139 ? 1.714 -16.922 -3.418 1 97.31 139 THR B O 1
ATOM 3440 N N . ASN B 1 140 ? 1.466 -16.594 -5.629 1 97.38 140 ASN B N 1
ATOM 3441 C CA . ASN B 1 140 ? 2.789 -17.125 -5.934 1 97.38 140 ASN B CA 1
ATOM 3442 C C . ASN B 1 140 ? 3.895 -16.25 -5.363 1 97.38 140 ASN B C 1
ATOM 3444 O O . ASN B 1 140 ? 4.969 -16.75 -5.016 1 97.38 140 ASN B O 1
ATOM 3448 N N . CYS B 1 141 ? 3.637 -14.992 -5.27 1 97.81 141 CYS B N 1
ATOM 3449 C CA . CYS B 1 141 ? 4.586 -14.086 -4.629 1 97.81 141 CYS B CA 1
ATOM 3450 C C . CYS B 1 141 ? 4.586 -14.281 -3.117 1 97.81 141 CYS B C 1
ATOM 3452 O O . CYS B 1 141 ? 5.648 -14.383 -2.5 1 97.81 141 CYS B O 1
ATOM 3454 N N . LEU B 1 142 ? 3.457 -14.336 -2.51 1 98.44 142 LEU B N 1
ATOM 3455 C CA . LEU B 1 142 ? 3.246 -14.258 -1.068 1 98.44 142 LEU B CA 1
ATOM 3456 C C . LEU B 1 142 ? 3.645 -15.57 -0.392 1 98.44 142 LEU B C 1
ATOM 3458 O O . LEU B 1 142 ? 4.328 -15.562 0.634 1 98.44 142 LEU B O 1
ATOM 3462 N N . ALA B 1 143 ? 3.258 -16.703 -0.916 1 98.56 143 ALA B N 1
ATOM 3463 C CA . ALA B 1 143 ? 3.318 -18 -0.253 1 98.56 143 ALA B CA 1
ATOM 3464 C C . ALA B 1 143 ? 4.758 -18.391 0.075 1 98.56 143 ALA B C 1
ATOM 3466 O O . ALA B 1 143 ? 5.047 -18.844 1.183 1 98.56 143 ALA B O 1
ATOM 3467 N N . PRO B 1 144 ? 5.691 -18.188 -0.86 1 98.56 144 PRO B N 1
ATOM 3468 C CA . PRO B 1 144 ? 7.059 -18.625 -0.561 1 98.56 144 PRO B CA 1
ATOM 3469 C C . PRO B 1 144 ? 7.645 -17.922 0.666 1 98.56 144 PRO B C 1
ATOM 3471 O O . PRO B 1 144 ? 8.172 -18.594 1.562 1 98.56 144 PRO B O 1
ATOM 3474 N N . PHE B 1 145 ? 7.527 -16.594 0.764 1 98.5 145 PHE B N 1
ATOM 3475 C CA . PHE B 1 145 ? 8.203 -15.953 1.884 1 98.5 145 PHE B CA 1
ATOM 3476 C C . PHE B 1 145 ? 7.355 -16.031 3.146 1 98.5 145 PHE B C 1
ATOM 3478 O O . PHE B 1 145 ? 7.879 -15.945 4.258 1 98.5 145 PHE B O 1
ATOM 3485 N N . VAL B 1 146 ? 6.117 -16.188 3.027 1 98.75 146 VAL B N 1
ATOM 3486 C CA . VAL B 1 146 ? 5.273 -16.469 4.184 1 98.75 146 VAL B CA 1
ATOM 3487 C C . VAL B 1 146 ? 5.656 -17.812 4.793 1 98.75 146 VAL B C 1
ATOM 3489 O O . VAL B 1 146 ? 5.688 -17.969 6.016 1 98.75 146 VAL B O 1
ATOM 3492 N N . LYS B 1 147 ? 5.867 -18.797 3.947 1 98.69 147 LYS B N 1
ATOM 3493 C CA . LYS B 1 147 ? 6.344 -20.094 4.41 1 98.69 147 LYS B CA 1
ATOM 3494 C C . LYS B 1 147 ? 7.602 -19.953 5.258 1 98.69 147 LYS B C 1
ATOM 3496 O O . LYS B 1 147 ? 7.699 -20.531 6.344 1 98.69 147 LYS B O 1
ATOM 3501 N N . VAL B 1 148 ? 8.539 -19.172 4.824 1 98.81 148 VAL B N 1
ATOM 3502 C CA . VAL B 1 148 ? 9.797 -18.938 5.539 1 98.81 148 VAL B CA 1
ATOM 3503 C C . VAL B 1 148 ? 9.508 -18.281 6.883 1 98.81 148 VAL B C 1
ATOM 3505 O O . VAL B 1 148 ? 10.031 -18.719 7.918 1 98.81 148 VAL B O 1
ATOM 3508 N N . LEU B 1 149 ? 8.68 -17.203 6.898 1 98.81 149 LEU B N 1
ATOM 3509 C CA . LEU B 1 149 ? 8.344 -16.484 8.125 1 98.81 149 LEU B CA 1
ATOM 3510 C C . LEU B 1 149 ? 7.695 -17.422 9.141 1 98.81 149 LEU B C 1
ATOM 3512 O O . LEU B 1 149 ? 8.016 -17.359 10.328 1 98.81 149 LEU B O 1
ATOM 3516 N N . ASP B 1 150 ? 6.789 -18.203 8.656 1 98.69 150 ASP B N 1
ATOM 3517 C CA . ASP B 1 150 ? 6.059 -19.094 9.562 1 98.69 150 ASP B CA 1
ATOM 3518 C C . ASP B 1 150 ? 6.98 -20.156 10.148 1 98.69 150 ASP B C 1
ATOM 3520 O O . ASP B 1 150 ? 6.922 -20.438 11.344 1 98.69 150 ASP B O 1
ATOM 3524 N N . GLN B 1 151 ? 7.77 -20.766 9.328 1 98.38 151 GLN B N 1
ATOM 3525 C CA . GLN B 1 151 ? 8.672 -21.828 9.758 1 98.38 151 GLN B CA 1
ATOM 3526 C C . GLN B 1 151 ? 9.703 -21.297 10.75 1 98.38 151 GLN B C 1
ATOM 3528 O O . GLN B 1 151 ? 10.047 -21.984 11.719 1 98.38 151 GLN B O 1
ATOM 3533 N N . LYS B 1 152 ? 10.203 -20.109 10.516 1 98.69 152 LYS B N 1
ATOM 3534 C CA . LYS B 1 152 ? 11.32 -19.594 11.305 1 98.69 152 LYS B CA 1
ATOM 3535 C C . LYS B 1 152 ? 10.828 -18.812 12.523 1 98.69 152 LYS B C 1
ATOM 3537 O O . LYS B 1 152 ? 11.477 -18.828 13.57 1 98.69 152 LYS B O 1
ATOM 3542 N N . PHE B 1 153 ? 9.672 -18.141 12.375 1 98.69 153 PHE B N 1
ATOM 3543 C CA . PHE B 1 153 ? 9.297 -17.203 13.438 1 98.69 153 PHE B CA 1
ATOM 3544 C C . PHE B 1 153 ? 7.887 -17.5 13.945 1 98.69 153 PHE B C 1
ATOM 3546 O O . PHE B 1 153 ? 7.492 -17.016 15.008 1 98.69 153 PHE B O 1
ATOM 3553 N N . GLY B 1 154 ? 7.094 -18.266 13.289 1 98.69 154 GLY B N 1
ATOM 3554 C CA . GLY B 1 154 ? 5.738 -18.594 13.703 1 98.69 154 GLY B CA 1
ATOM 3555 C C . GLY B 1 154 ? 4.758 -17.453 13.508 1 98.69 154 GLY B C 1
ATOM 3556 O O . GLY B 1 154 ? 4.691 -16.547 14.336 1 98.69 154 GLY B O 1
ATOM 3557 N N . ILE B 1 155 ? 3.881 -17.531 12.547 1 98.62 155 ILE B N 1
ATOM 3558 C CA . ILE B 1 155 ? 2.904 -16.484 12.273 1 98.62 155 ILE B CA 1
ATOM 3559 C C . ILE B 1 155 ? 1.662 -16.703 13.133 1 98.62 155 ILE B C 1
ATOM 3561 O O . ILE B 1 155 ? 1.091 -17.797 13.148 1 98.62 155 ILE B O 1
ATOM 3565 N N . ILE B 1 156 ? 1.25 -15.68 13.836 1 98.56 156 ILE B N 1
ATOM 3566 C CA . ILE B 1 156 ? 0.034 -15.719 14.641 1 98.56 156 ILE B CA 1
ATOM 3567 C C . ILE B 1 156 ? -1.14 -15.172 13.828 1 98.56 156 ILE B C 1
ATOM 3569 O O . ILE B 1 156 ? -2.199 -15.797 13.758 1 98.56 156 ILE B O 1
ATOM 3573 N N . LYS B 1 157 ? -1.011 -14.062 13.258 1 98.44 157 LYS B N 1
ATOM 3574 C CA . LYS B 1 157 ? -1.985 -13.367 12.422 1 98.44 157 LYS B CA 1
ATOM 3575 C C . LYS B 1 157 ? -1.312 -12.289 11.578 1 98.44 157 LYS B C 1
ATOM 3577 O O . LYS B 1 157 ? -0.188 -11.875 11.867 1 98.44 157 LYS B O 1
ATOM 3582 N N . GLY B 1 158 ? -1.958 -11.883 10.555 1 98.12 158 GLY B N 1
ATOM 3583 C CA . GLY B 1 158 ? -1.39 -10.836 9.727 1 98.12 158 GLY B CA 1
ATOM 3584 C C . GLY B 1 158 ? -2.322 -10.375 8.617 1 98.12 158 GLY B C 1
ATOM 3585 O O . GLY B 1 158 ? -3.398 -10.945 8.43 1 98.12 158 GLY B O 1
ATOM 3586 N N . THR B 1 159 ? -1.963 -9.336 7.949 1 98.12 159 THR B N 1
ATOM 3587 C CA . THR B 1 159 ? -2.693 -8.781 6.816 1 98.12 159 THR B CA 1
ATOM 3588 C C . THR B 1 159 ? -1.729 -8.242 5.766 1 98.12 159 THR B C 1
ATOM 3590 O O . THR B 1 159 ? -0.58 -7.918 6.078 1 98.12 159 THR B O 1
ATOM 3593 N N . MET B 1 160 ? -2.225 -8.281 4.551 1 97.44 160 MET B N 1
ATOM 3594 C CA . MET B 1 160 ? -1.357 -7.785 3.488 1 97.44 160 MET B CA 1
ATOM 3595 C C . MET B 1 160 ? -2.119 -6.844 2.561 1 97.44 160 MET B C 1
ATOM 3597 O O . MET B 1 160 ? -3.348 -6.891 2.492 1 97.44 160 MET B O 1
ATOM 3601 N N . THR B 1 161 ? -1.43 -5.934 1.945 1 98.25 161 THR B N 1
ATOM 3602 C CA . THR B 1 161 ? -1.908 -5.102 0.846 1 98.25 161 THR B CA 1
ATOM 3603 C C . THR B 1 161 ? -0.971 -5.199 -0.354 1 98.25 161 THR B C 1
ATOM 3605 O O . THR B 1 161 ? 0.235 -4.98 -0.226 1 98.25 161 THR B O 1
ATOM 3608 N N . THR B 1 162 ? -1.482 -5.602 -1.423 1 97.94 162 THR B N 1
ATOM 3609 C CA . THR B 1 162 ? -0.679 -5.535 -2.639 1 97.94 162 THR B CA 1
ATOM 3610 C C . THR B 1 162 ? -1.004 -4.273 -3.432 1 97.94 162 THR B C 1
ATOM 3612 O O . THR B 1 162 ? -2.172 -3.982 -3.697 1 97.94 162 THR B O 1
ATOM 3615 N N . THR B 1 163 ? -0.027 -3.43 -3.545 1 98.19 163 THR B N 1
ATOM 3616 C CA . THR B 1 163 ? -0.116 -2.412 -4.586 1 98.19 163 THR B CA 1
ATOM 3617 C C . THR B 1 163 ? 0.174 -3.014 -5.957 1 98.19 163 THR B C 1
ATOM 3619 O O . THR B 1 163 ? 1.325 -3.32 -6.273 1 98.19 163 THR B O 1
ATOM 3622 N N . HIS B 1 164 ? -0.867 -3.203 -6.652 1 96.75 164 HIS B N 1
ATOM 3623 C CA . HIS B 1 164 ? -0.854 -4.047 -7.844 1 96.75 164 HIS B CA 1
ATOM 3624 C C . HIS B 1 164 ? -0.994 -3.209 -9.109 1 96.75 164 HIS B C 1
ATOM 3626 O O . HIS B 1 164 ? -1.809 -2.285 -9.164 1 96.75 164 HIS B O 1
ATOM 3632 N N . SER B 1 165 ? -0.222 -3.549 -10.102 1 94.31 165 SER B N 1
ATOM 3633 C CA . SER B 1 165 ? -0.42 -2.947 -11.414 1 94.31 165 SER B CA 1
ATOM 3634 C C . SER B 1 165 ? -1.826 -3.215 -11.938 1 94.31 165 SER B C 1
ATOM 3636 O O . SER B 1 165 ? -2.471 -4.184 -11.539 1 94.31 165 SER B O 1
ATOM 3638 N N . TYR B 1 166 ? -2.318 -2.297 -12.742 1 90.75 166 TYR B N 1
ATOM 3639 C CA . TYR B 1 166 ? -3.676 -2.482 -13.242 1 90.75 166 TYR B CA 1
ATOM 3640 C C . TYR B 1 166 ? -3.775 -3.742 -14.094 1 90.75 166 TYR B C 1
ATOM 3642 O O . TYR B 1 166 ? -2.76 -4.281 -14.539 1 90.75 166 TYR B O 1
ATOM 3650 N N . THR B 1 167 ? -4.91 -4.262 -14.25 1 84.19 167 THR B N 1
ATOM 3651 C CA . THR B 1 167 ? -5.16 -5.5 -14.984 1 84.19 167 THR B CA 1
ATOM 3652 C C . THR B 1 167 ? -6.078 -5.246 -16.172 1 84.19 167 THR B C 1
ATOM 3654 O O . THR B 1 167 ? -6.711 -4.191 -16.266 1 84.19 167 THR B O 1
ATOM 3657 N N . GLY B 1 168 ? -6.145 -6.238 -16.984 1 80.12 168 GLY B N 1
ATOM 3658 C CA . GLY B 1 168 ? -6.98 -6.141 -18.172 1 80.12 168 GLY B CA 1
ATOM 3659 C C . GLY B 1 168 ? -8.461 -6.094 -17.859 1 80.12 168 GLY B C 1
ATOM 3660 O O . GLY B 1 168 ? -9.273 -5.695 -18.703 1 80.12 168 GLY B O 1
ATOM 3661 N N . ASP B 1 169 ? -8.805 -6.441 -16.625 1 83.31 169 ASP B N 1
ATOM 3662 C CA . ASP B 1 169 ? -10.203 -6.465 -16.219 1 83.31 169 ASP B CA 1
ATOM 3663 C C . ASP B 1 169 ? -10.656 -5.09 -15.719 1 83.31 169 ASP B C 1
ATOM 3665 O O . ASP B 1 169 ? -11.773 -4.938 -15.242 1 83.31 169 ASP B O 1
ATOM 3669 N N . GLN B 1 170 ? -9.867 -4.102 -15.75 1 90.44 170 GLN B N 1
ATOM 3670 C CA . GLN B 1 170 ? -10.227 -2.736 -15.383 1 90.44 170 GLN B CA 1
ATOM 3671 C C . GLN B 1 170 ? -10.531 -1.895 -16.625 1 90.44 170 GLN B C 1
ATOM 3673 O O . GLN B 1 170 ? -10.406 -2.371 -17.75 1 90.44 170 GLN B O 1
ATOM 3678 N N . ARG B 1 171 ? -11.078 -0.659 -16.375 1 84.44 171 ARG B N 1
ATOM 3679 C CA . ARG B 1 171 ? -11.508 0.198 -17.469 1 84.44 171 ARG B CA 1
ATOM 3680 C C . ARG B 1 171 ? -10.531 1.356 -17.672 1 84.44 171 ARG B C 1
ATOM 3682 O O . ARG B 1 171 ? -10.047 1.941 -16.703 1 84.44 171 ARG B O 1
ATOM 3689 N N . LEU B 1 172 ? -10.312 1.704 -18.922 1 83.12 172 LEU B N 1
ATOM 3690 C CA . LEU B 1 172 ? -9.461 2.852 -19.219 1 83.12 172 LEU B CA 1
ATOM 3691 C C . LEU B 1 172 ? -10.18 4.156 -18.906 1 83.12 172 LEU B C 1
ATOM 3693 O O . LEU B 1 172 ? -9.562 5.102 -18.406 1 83.12 172 LEU B O 1
ATOM 3697 N N . LEU B 1 173 ? -11.469 4.195 -19.25 1 85.31 173 LEU B N 1
ATOM 3698 C CA . LEU B 1 173 ? -12.375 5.285 -18.891 1 85.31 173 LEU B CA 1
ATOM 3699 C C . LEU B 1 173 ? -13.508 4.785 -18 1 85.31 173 LEU B C 1
ATOM 3701 O O . LEU B 1 173 ? -13.766 3.58 -17.938 1 85.31 173 LEU B O 1
ATOM 3705 N N . ASP B 1 174 ? -14.055 5.672 -17.266 1 86.94 174 ASP B N 1
ATOM 3706 C CA . ASP B 1 174 ? -15.219 5.242 -16.5 1 86.94 174 ASP B CA 1
ATOM 3707 C C . ASP B 1 174 ? -16.234 4.531 -17.391 1 86.94 174 ASP B C 1
ATOM 3709 O O . ASP B 1 174 ? -16.625 5.059 -18.438 1 86.94 174 ASP B O 1
ATOM 3713 N N . ALA B 1 175 ? -16.547 3.34 -17.062 1 88.62 175 ALA B N 1
ATOM 3714 C CA . ALA B 1 175 ? -17.438 2.506 -17.859 1 88.62 175 ALA B CA 1
ATOM 3715 C C . ALA B 1 175 ? -18.109 1.441 -17 1 88.62 175 ALA B C 1
ATOM 3717 O O . ALA B 1 175 ? -17.828 1.331 -15.812 1 88.62 175 ALA B O 1
ATOM 3718 N N . SER B 1 176 ? -19.031 0.758 -17.562 1 86.19 176 SER B N 1
ATOM 3719 C CA . SER B 1 176 ? -19.812 -0.232 -16.828 1 86.19 176 SER B CA 1
ATOM 3720 C C . SER B 1 176 ? -18.938 -1.402 -16.375 1 86.19 176 SER B C 1
ATOM 3722 O O . SER B 1 176 ? -18.031 -1.823 -17.109 1 86.19 176 SER B O 1
ATOM 3724 N N . HIS B 1 177 ? -19.188 -1.872 -15.164 1 88.12 177 HIS B N 1
ATOM 3725 C CA . HIS B 1 177 ? -18.547 -3.031 -14.547 1 88.12 177 HIS B CA 1
ATOM 3726 C C . HIS B 1 177 ? -19.328 -3.512 -13.328 1 88.12 177 HIS B C 1
ATOM 3728 O O . HIS B 1 177 ? -19.984 -2.713 -12.656 1 88.12 177 HIS B O 1
ATOM 3734 N N . ARG B 1 178 ? -19.281 -4.812 -13.172 1 86.5 178 ARG B N 1
ATOM 3735 C CA . ARG B 1 178 ? -19.984 -5.348 -12.016 1 86.5 178 ARG B CA 1
ATOM 3736 C C . ARG B 1 178 ? -19.391 -4.812 -10.719 1 86.5 178 ARG B C 1
ATOM 3738 O O . ARG B 1 178 ? -20.109 -4.578 -9.742 1 86.5 178 ARG B O 1
ATOM 3745 N N . ASP B 1 179 ? -18.156 -4.695 -10.719 1 88.88 179 ASP B N 1
ATOM 3746 C CA . ASP B 1 179 ? -17.469 -4.051 -9.617 1 88.88 179 ASP B CA 1
ATOM 3747 C C . ASP B 1 179 ? -17.375 -2.541 -9.828 1 88.88 179 ASP B C 1
ATOM 3749 O O . ASP B 1 179 ? -16.656 -2.08 -10.719 1 88.88 179 ASP B O 1
ATOM 3753 N N . LEU B 1 180 ? -18 -1.793 -8.961 1 89 180 LEU B N 1
ATOM 3754 C CA . LEU B 1 180 ? -18.141 -0.357 -9.18 1 89 180 LEU B CA 1
ATOM 3755 C C . LEU B 1 180 ? -16.781 0.336 -9.109 1 89 180 LEU B C 1
ATOM 3757 O O . LEU B 1 180 ? -16.562 1.361 -9.766 1 89 180 LEU B O 1
ATOM 3761 N N . ARG B 1 181 ? -15.883 -0.121 -8.359 1 91.19 181 ARG B N 1
ATOM 3762 C CA . ARG B 1 181 ? -14.555 0.482 -8.281 1 91.19 181 ARG B CA 1
ATOM 3763 C C . ARG B 1 181 ? -13.742 0.173 -9.539 1 91.19 181 ARG B C 1
ATOM 3765 O O . ARG B 1 181 ? -13.047 1.045 -10.062 1 91.19 181 ARG B O 1
ATOM 3772 N N . ARG B 1 182 ? -13.883 -1.054 -10.008 1 88.56 182 ARG B N 1
ATOM 3773 C CA . ARG B 1 182 ? -13.148 -1.452 -11.211 1 88.56 182 ARG B CA 1
ATOM 3774 C C . ARG B 1 182 ? -13.727 -0.774 -12.453 1 88.56 182 ARG B C 1
ATOM 3776 O O . ARG B 1 182 ? -13.094 -0.777 -13.516 1 88.56 182 ARG B O 1
ATOM 3783 N N . ALA B 1 183 ? -14.914 -0.232 -12.25 1 88.75 183 ALA B N 1
ATOM 3784 C CA . ALA B 1 183 ? -15.578 0.486 -13.336 1 88.75 183 ALA B CA 1
ATOM 3785 C C . ALA B 1 183 ? -14.898 1.827 -13.602 1 88.75 183 ALA B C 1
ATOM 3787 O O . ALA B 1 183 ? -15.133 2.451 -14.641 1 88.75 183 ALA B O 1
ATOM 3788 N N . ARG B 1 184 ? -14.062 2.232 -12.695 1 89 184 ARG B N 1
ATOM 3789 C CA . ARG B 1 184 ? -13.492 3.574 -12.781 1 89 184 ARG B CA 1
ATOM 3790 C C . ARG B 1 184 ? -12.18 3.566 -13.555 1 89 184 ARG B C 1
ATOM 3792 O O . ARG B 1 184 ? -11.516 2.531 -13.648 1 89 184 ARG B O 1
ATOM 3799 N N . ALA B 1 185 ? -11.781 4.719 -14.078 1 89.88 185 ALA B N 1
ATOM 3800 C CA . ALA B 1 185 ? -10.625 4.855 -14.961 1 89.88 185 ALA B CA 1
ATOM 3801 C C . ALA B 1 185 ? -9.352 4.367 -14.281 1 89.88 185 ALA B C 1
ATOM 3803 O O . ALA B 1 185 ? -8.836 5.023 -13.367 1 89.88 185 ALA B O 1
ATOM 3804 N N . ALA B 1 186 ? -8.758 3.305 -14.781 1 91.56 186 ALA B N 1
ATOM 3805 C CA . ALA B 1 186 ? -7.625 2.621 -14.164 1 91.56 186 ALA B CA 1
ATOM 3806 C C . ALA B 1 186 ? -6.363 3.473 -14.234 1 91.56 186 ALA B C 1
ATOM 3808 O O . ALA B 1 186 ? -5.535 3.445 -13.312 1 91.56 186 ALA B O 1
ATOM 3809 N N . ALA B 1 187 ? -6.254 4.281 -15.242 1 91.81 187 ALA B N 1
ATOM 3810 C CA . ALA B 1 187 ? -5 4.988 -15.492 1 91.81 187 ALA B CA 1
ATOM 3811 C C . ALA B 1 187 ? -4.934 6.285 -14.688 1 91.81 187 ALA B C 1
ATOM 3813 O O . ALA B 1 187 ? -3.92 6.988 -14.719 1 91.81 187 ALA B O 1
ATOM 3814 N N . LEU B 1 188 ? -5.98 6.516 -13.875 1 91.19 188 LEU B N 1
ATOM 3815 C CA . LEU B 1 188 ? -6.008 7.797 -13.18 1 91.19 188 LEU B CA 1
ATOM 3816 C C . LEU B 1 188 ? -6.203 7.594 -11.68 1 91.19 188 LEU B C 1
ATOM 3818 O O . LEU B 1 188 ? -6.199 8.562 -10.914 1 91.19 188 LEU B O 1
ATOM 3822 N N . ASN B 1 189 ? -6.391 6.277 -11.305 1 95.25 189 ASN B N 1
ATOM 3823 C CA . ASN B 1 189 ? -6.871 6.094 -9.938 1 95.25 189 ASN B CA 1
ATOM 3824 C C . ASN B 1 189 ? -6.07 5.02 -9.203 1 95.25 189 ASN B C 1
ATOM 3826 O O . ASN B 1 189 ? -5.496 4.133 -9.828 1 95.25 189 ASN B O 1
ATOM 3830 N N . ILE B 1 190 ? -5.965 5.207 -7.914 1 97.5 190 ILE B N 1
ATOM 3831 C CA . ILE B 1 190 ? -5.777 4.078 -7.008 1 97.5 190 ILE B CA 1
ATOM 3832 C C . ILE B 1 190 ? -7.117 3.393 -6.754 1 97.5 190 ILE B C 1
ATOM 3834 O O . ILE B 1 190 ? -8.055 4.016 -6.25 1 97.5 190 ILE B O 1
ATOM 3838 N N . VAL B 1 191 ? -7.219 2.143 -7.082 1 96.44 191 VAL B N 1
ATOM 3839 C CA . VAL B 1 191 ? -8.492 1.438 -7.059 1 96.44 191 VAL B CA 1
ATOM 3840 C C . VAL B 1 191 ? -8.422 0.272 -6.074 1 96.44 191 VAL B C 1
ATOM 3842 O O . VAL B 1 191 ? -7.785 -0.745 -6.348 1 96.44 191 VAL B O 1
ATOM 3845 N N . PRO B 1 192 ? -9.125 0.43 -4.926 1 96.69 192 PRO B N 1
ATOM 3846 C CA . PRO B 1 192 ? -9.188 -0.722 -4.023 1 96.69 192 PRO B CA 1
ATOM 3847 C C . PRO B 1 192 ? -9.969 -1.893 -4.617 1 96.69 192 PRO B C 1
ATOM 3849 O O . PRO B 1 192 ? -11.016 -1.688 -5.246 1 96.69 192 PRO B O 1
ATOM 3852 N N . THR B 1 193 ? -9.438 -3.023 -4.496 1 92.44 193 THR B N 1
ATOM 3853 C CA . THR B 1 193 ? -10.125 -4.246 -4.906 1 92.44 193 THR B CA 1
ATOM 3854 C C . THR B 1 193 ? -9.859 -5.371 -3.91 1 92.44 193 THR B C 1
ATOM 3856 O O . THR B 1 193 ? -8.953 -5.273 -3.078 1 92.44 193 THR B O 1
ATOM 3859 N N . SER B 1 194 ? -10.742 -6.281 -3.994 1 88.19 194 SER B N 1
ATOM 3860 C CA . SER B 1 194 ? -10.539 -7.469 -3.174 1 88.19 194 SER B CA 1
ATOM 3861 C C . SER B 1 194 ? -9.5 -8.398 -3.799 1 88.19 194 SER B C 1
ATOM 3863 O O . SER B 1 194 ? -9.328 -8.406 -5.02 1 88.19 194 SER B O 1
ATOM 3865 N N . THR B 1 195 ? -8.789 -8.961 -2.883 1 86.69 195 THR B N 1
ATOM 3866 C CA . THR B 1 195 ? -7.898 -10.039 -3.314 1 86.69 195 THR B CA 1
ATOM 3867 C C . THR B 1 195 ? -8.125 -11.297 -2.479 1 86.69 195 THR B C 1
ATOM 3869 O O . THR B 1 195 ? -8.383 -11.211 -1.278 1 86.69 195 THR B O 1
ATOM 3872 N N . GLY B 1 196 ? -8.133 -12.469 -3.205 1 87.31 196 GLY B N 1
ATOM 3873 C CA . GLY B 1 196 ? -8.219 -13.734 -2.5 1 87.31 196 GLY B CA 1
ATOM 3874 C C . GLY B 1 196 ? -6.859 -14.328 -2.18 1 87.31 196 GLY B C 1
ATOM 3875 O O . GLY B 1 196 ? -6.773 -15.422 -1.606 1 87.31 196 GLY B O 1
ATOM 3876 N N . ALA B 1 197 ? -5.832 -13.594 -2.4 1 87.69 197 ALA B N 1
ATOM 3877 C CA . ALA B 1 197 ? -4.48 -14.148 -2.348 1 87.69 197 ALA B CA 1
ATOM 3878 C C . ALA B 1 197 ? -4.109 -14.555 -0.926 1 87.69 197 ALA B C 1
ATOM 3880 O O . ALA B 1 197 ? -3.535 -15.625 -0.709 1 87.69 197 ALA B O 1
ATOM 3881 N N . ALA B 1 198 ? -4.426 -13.688 0.024 1 88.31 198 ALA B N 1
ATOM 3882 C CA . ALA B 1 198 ? -4.062 -13.969 1.41 1 88.31 198 ALA B CA 1
ATOM 3883 C C . ALA B 1 198 ? -4.785 -15.211 1.922 1 88.31 198 ALA B C 1
ATOM 3885 O O . ALA B 1 198 ? -4.176 -16.078 2.555 1 88.31 198 ALA B O 1
ATOM 3886 N N . LYS B 1 199 ? -5.988 -15.305 1.566 1 88.12 199 LYS B N 1
ATOM 3887 C CA . LYS B 1 199 ? -6.754 -16.484 1.967 1 88.12 199 LYS B CA 1
ATOM 3888 C C . LYS B 1 199 ? -6.301 -17.719 1.2 1 88.12 199 LYS B C 1
ATOM 3890 O O . LYS B 1 199 ? -6.309 -18.828 1.74 1 88.12 199 LYS B O 1
ATOM 3895 N N . ALA B 1 200 ? -5.922 -17.516 0.003 1 91.69 200 ALA B N 1
ATOM 3896 C CA . ALA B 1 200 ? -5.496 -18.625 -0.855 1 91.69 200 ALA B CA 1
ATOM 3897 C C . ALA B 1 200 ? -4.199 -19.25 -0.342 1 91.69 200 ALA B C 1
ATOM 3899 O O . ALA B 1 200 ? -3.895 -20.406 -0.655 1 91.69 200 ALA B O 1
ATOM 3900 N N . VAL B 1 201 ? -3.465 -18.438 0.422 1 95 201 VAL B N 1
ATOM 3901 C CA . VAL B 1 201 ? -2.24 -18.984 1.002 1 95 201 VAL B CA 1
ATOM 3902 C C . VAL B 1 201 ? -2.57 -20.188 1.869 1 95 201 VAL B C 1
ATOM 3904 O O . VAL B 1 201 ? -1.783 -21.141 1.949 1 95 201 VAL B O 1
ATOM 3907 N N . ALA B 1 202 ? -3.744 -20.234 2.445 1 94.5 202 ALA B N 1
ATOM 3908 C CA . ALA B 1 202 ? -4.16 -21.344 3.316 1 94.5 202 ALA B CA 1
ATOM 3909 C C . ALA B 1 202 ? -4.336 -22.625 2.527 1 94.5 202 ALA B C 1
ATOM 3911 O O . ALA B 1 202 ? -4.23 -23.719 3.084 1 94.5 202 ALA B O 1
ATOM 3912 N N . LEU B 1 203 ? -4.629 -22.516 1.223 1 94.88 203 LEU B N 1
ATOM 3913 C CA . LEU B 1 203 ? -4.789 -23.688 0.38 1 94.88 203 LEU B CA 1
ATOM 3914 C C . LEU B 1 203 ? -3.465 -24.438 0.221 1 94.88 203 LEU B C 1
ATOM 3916 O O . LEU B 1 203 ? -3.447 -25.656 0.058 1 94.88 203 LEU B O 1
ATOM 3920 N N . VAL B 1 204 ? -2.367 -23.688 0.342 1 97.06 204 VAL B N 1
ATOM 3921 C CA . VAL B 1 204 ? -1.07 -24.297 0.085 1 97.06 204 VAL B CA 1
ATOM 3922 C C . VAL B 1 204 ? -0.27 -24.375 1.383 1 97.06 204 VAL B C 1
ATOM 3924 O O . VAL B 1 204 ? 0.704 -25.141 1.474 1 97.06 204 VAL B O 1
ATOM 3927 N N . LEU B 1 205 ? -0.581 -23.594 2.344 1 97.69 205 LEU B N 1
ATOM 3928 C CA . LEU B 1 205 ? -0.087 -23.656 3.715 1 97.69 205 LEU B CA 1
ATOM 3929 C C . LEU B 1 205 ? -1.242 -23.75 4.707 1 97.69 205 LEU B C 1
ATOM 3931 O O . LEU B 1 205 ? -1.549 -22.781 5.398 1 97.69 205 LEU B O 1
ATOM 3935 N N . PRO B 1 206 ? -1.777 -24.922 4.898 1 96.75 206 PRO B N 1
ATOM 3936 C CA . PRO B 1 206 ? -3.031 -25.078 5.641 1 96.75 206 PRO B CA 1
ATOM 3937 C C . PRO B 1 206 ? -2.916 -24.641 7.098 1 96.75 206 PRO B C 1
ATOM 3939 O O . PRO B 1 206 ? -3.92 -24.281 7.719 1 96.75 206 PRO B O 1
ATOM 3942 N N . ASN B 1 207 ? -1.762 -24.734 7.68 1 96.5 207 ASN B N 1
ATOM 3943 C CA . ASN B 1 207 ? -1.577 -24.328 9.07 1 96.5 207 ASN B CA 1
ATOM 3944 C C . ASN B 1 207 ? -1.847 -22.828 9.242 1 96.5 207 ASN B C 1
ATOM 3946 O O . ASN B 1 207 ? -1.979 -22.344 10.375 1 96.5 207 ASN B O 1
ATOM 3950 N N . LEU B 1 208 ? -1.97 -22.062 8.164 1 97.56 208 LEU B N 1
ATOM 3951 C CA . LEU B 1 208 ? -2.193 -20.625 8.234 1 97.56 208 LEU B CA 1
ATOM 3952 C C . LEU B 1 208 ? -3.65 -20.281 7.945 1 97.56 208 LEU B C 1
ATOM 3954 O O . LEU B 1 208 ? -3.996 -19.109 7.758 1 97.56 208 LEU B O 1
ATOM 3958 N N . LYS B 1 209 ? -4.508 -21.297 7.895 1 96.56 209 LYS B N 1
ATOM 3959 C CA . LYS B 1 209 ? -5.93 -21.062 7.664 1 96.56 209 LYS B CA 1
ATOM 3960 C C . LYS B 1 209 ? -6.5 -20.094 8.703 1 96.56 209 LYS B C 1
ATOM 3962 O O . LYS B 1 209 ? -6.352 -20.312 9.906 1 96.56 209 LYS B O 1
ATOM 3967 N N . GLY B 1 210 ? -7.078 -19.016 8.219 1 95.31 210 GLY B N 1
ATOM 3968 C CA . GLY B 1 210 ? -7.734 -18.062 9.078 1 95.31 210 GLY B CA 1
ATOM 3969 C C . GLY B 1 210 ? -6.781 -17.031 9.664 1 95.31 210 GLY B C 1
ATOM 3970 O O . GLY B 1 210 ? -7.203 -16.125 10.383 1 95.31 210 GLY B O 1
ATOM 3971 N N . LYS B 1 211 ? -5.539 -17.047 9.312 1 97.31 211 LYS B N 1
ATOM 3972 C CA . LYS B 1 211 ? -4.551 -16.203 9.969 1 97.31 211 LYS B CA 1
ATOM 3973 C C . LYS B 1 211 ? -4.195 -15 9.094 1 97.31 211 LYS B C 1
ATOM 3975 O O . LYS B 1 211 ? -3.67 -14 9.594 1 97.31 211 LYS B O 1
ATOM 3980 N N . LEU B 1 212 ? -4.473 -15.102 7.832 1 97.62 212 LEU B N 1
ATOM 3981 C CA . LEU B 1 212 ? -4.074 -14.031 6.926 1 97.62 212 LEU B CA 1
ATOM 3982 C C . LEU B 1 212 ? -5.262 -13.531 6.113 1 97.62 212 LEU B C 1
ATOM 3984 O O . LEU B 1 212 ? -6.129 -14.32 5.727 1 97.62 212 LEU B O 1
ATOM 3988 N N . ASN B 1 213 ? -5.352 -12.273 5.883 1 96.88 213 ASN B N 1
ATOM 3989 C CA . ASN B 1 213 ? -6.281 -11.586 4.992 1 96.88 213 ASN B CA 1
ATOM 3990 C C . ASN B 1 213 ? -5.641 -10.359 4.344 1 96.88 213 ASN B C 1
ATOM 3992 O O . ASN B 1 213 ? -4.496 -10.023 4.645 1 96.88 213 ASN B O 1
ATOM 3996 N N . GLY B 1 214 ? -6.301 -9.844 3.359 1 95.81 214 GLY B N 1
ATOM 3997 C CA . GLY B 1 214 ? -5.668 -8.695 2.738 1 95.81 214 GLY B CA 1
ATOM 3998 C C . GLY B 1 214 ? -6.516 -8.062 1.649 1 95.81 214 GLY B C 1
ATOM 3999 O O . GLY B 1 214 ? -7.637 -8.508 1.391 1 95.81 214 GLY B O 1
ATOM 4000 N N . ILE B 1 215 ? -5.973 -6.973 1.094 1 96.38 215 ILE B N 1
ATOM 4001 C CA . ILE B 1 215 ? -6.641 -6.227 0.03 1 96.38 215 ILE B CA 1
ATOM 4002 C C . ILE B 1 215 ? -5.637 -5.891 -1.071 1 96.38 215 ILE B C 1
ATOM 4004 O O . ILE B 1 215 ? -4.441 -6.148 -0.929 1 96.38 215 ILE B O 1
ATOM 4008 N N . ALA B 1 216 ? -6.184 -5.418 -2.141 1 96.94 216 ALA B N 1
ATOM 4009 C CA . ALA B 1 216 ? -5.355 -4.945 -3.248 1 96.94 216 ALA B CA 1
ATOM 4010 C C . ALA B 1 216 ? -5.676 -3.492 -3.59 1 96.94 216 ALA B C 1
ATOM 4012 O O . ALA B 1 216 ? -6.836 -3.08 -3.549 1 96.94 216 ALA B O 1
ATOM 4013 N N . LEU B 1 217 ? -4.66 -2.729 -3.844 1 98 217 LEU B N 1
ATOM 4014 C CA . LEU B 1 217 ? -4.75 -1.4 -4.438 1 98 217 LEU B CA 1
ATOM 4015 C C . LEU B 1 217 ? -4.168 -1.396 -5.848 1 98 217 LEU B C 1
ATOM 4017 O O . LEU B 1 217 ? -2.951 -1.483 -6.023 1 98 217 LEU B O 1
ATOM 4021 N N . ARG B 1 218 ? -5.074 -1.287 -6.805 1 97.31 218 ARG B N 1
ATOM 4022 C CA . ARG B 1 218 ? -4.594 -1.231 -8.188 1 97.31 218 ARG B CA 1
ATOM 4023 C C . ARG B 1 218 ? -4.145 0.18 -8.555 1 97.31 218 ARG B C 1
ATOM 4025 O O . ARG B 1 218 ? -4.809 1.158 -8.203 1 97.31 218 ARG B O 1
ATOM 4032 N N . VAL B 1 219 ? -2.996 0.253 -9.172 1 97.69 219 VAL B N 1
ATOM 4033 C CA . VAL B 1 219 ? -2.422 1.558 -9.492 1 97.69 219 VAL B CA 1
ATOM 4034 C C . VAL B 1 219 ? -2.021 1.603 -10.961 1 97.69 219 VAL B C 1
ATOM 4036 O O . VAL B 1 219 ? -1.92 0.562 -11.617 1 97.69 219 VAL B O 1
ATOM 4039 N N . PRO B 1 220 ? -1.755 2.814 -11.5 1 95.69 220 PRO B N 1
ATOM 4040 C CA . PRO B 1 220 ? -1.532 2.967 -12.938 1 95.69 220 PRO B CA 1
ATOM 4041 C C . PRO B 1 220 ? -0.103 2.625 -13.359 1 95.69 220 PRO B C 1
ATOM 4043 O O . PRO B 1 220 ? 0.576 3.445 -13.977 1 95.69 220 PRO B O 1
ATOM 4046 N N . THR B 1 221 ? 0.382 1.507 -13.062 1 94.31 221 THR B N 1
ATOM 4047 C CA . THR B 1 221 ? 1.617 0.959 -13.617 1 94.31 221 THR B CA 1
ATOM 4048 C C . THR B 1 221 ? 1.33 -0.27 -14.469 1 94.31 221 THR B C 1
ATOM 4050 O O . THR B 1 221 ? 0.359 -0.99 -14.227 1 94.31 221 THR B O 1
ATOM 4053 N N . PRO B 1 222 ? 2.201 -0.518 -15.453 1 88.38 222 PRO B N 1
ATOM 4054 C CA . PRO B 1 222 ? 1.859 -1.569 -16.422 1 88.38 222 PRO B CA 1
ATOM 4055 C C . PRO B 1 222 ? 2.186 -2.969 -15.898 1 88.38 222 PRO B C 1
ATOM 4057 O O . PRO B 1 222 ? 1.56 -3.947 -16.312 1 88.38 222 PRO B O 1
ATOM 4060 N N . ASN B 1 223 ? 3.268 -3.035 -15.156 1 89.88 223 ASN B N 1
ATOM 4061 C CA . ASN B 1 223 ? 3.711 -4.336 -14.656 1 89.88 223 ASN B CA 1
ATOM 4062 C C . ASN B 1 223 ? 4.508 -4.199 -13.367 1 89.88 223 ASN B C 1
ATOM 4064 O O . ASN B 1 223 ? 4.91 -3.096 -12.992 1 89.88 223 ASN B O 1
ATOM 4068 N N . VAL B 1 224 ? 4.688 -5.352 -12.703 1 94.75 224 VAL B N 1
ATOM 4069 C CA . VAL B 1 224 ? 5.395 -5.496 -11.43 1 94.75 224 VAL B CA 1
ATOM 4070 C C . VAL B 1 224 ? 4.551 -4.902 -10.305 1 94.75 224 VAL B C 1
ATOM 4072 O O . VAL B 1 224 ? 4.102 -3.758 -10.398 1 94.75 224 VAL B O 1
ATOM 4075 N N . SER B 1 225 ? 4.27 -5.652 -9.445 1 97.25 225 SER B N 1
ATOM 4076 C CA . SER B 1 225 ? 3.494 -5.297 -8.266 1 97.25 225 SER B CA 1
ATOM 4077 C C . SER B 1 225 ? 4.281 -5.562 -6.988 1 97.25 225 SER B C 1
ATOM 4079 O O . SER B 1 225 ? 5.367 -6.148 -7.031 1 97.25 225 SER B O 1
ATOM 4081 N N . VAL B 1 226 ? 3.742 -5.008 -5.91 1 98.31 226 VAL B N 1
ATOM 4082 C CA . VAL B 1 226 ? 4.449 -5.137 -4.641 1 98.31 226 VAL B CA 1
ATOM 4083 C C . VAL B 1 226 ? 3.473 -5.566 -3.549 1 98.31 226 VAL B C 1
ATOM 4085 O O . VAL B 1 226 ? 2.334 -5.094 -3.504 1 98.31 226 VAL B O 1
ATOM 4088 N N . VAL B 1 227 ? 3.896 -6.598 -2.748 1 98.38 227 VAL B N 1
ATOM 4089 C CA . VAL B 1 227 ? 3.127 -7.035 -1.589 1 98.38 227 VAL B CA 1
ATOM 4090 C C . VAL B 1 227 ? 3.711 -6.418 -0.319 1 98.38 227 VAL B C 1
ATOM 4092 O O . VAL B 1 227 ? 4.93 -6.434 -0.119 1 98.38 227 VAL B O 1
ATOM 4095 N N . ASP B 1 228 ? 2.887 -5.785 0.427 1 98.62 228 ASP B N 1
ATOM 4096 C CA . ASP B 1 228 ? 3.166 -5.297 1.774 1 98.62 228 ASP B CA 1
ATOM 4097 C C . ASP B 1 228 ? 2.488 -6.172 2.828 1 98.62 228 ASP B C 1
ATOM 4099 O O . ASP B 1 228 ? 1.275 -6.082 3.029 1 98.62 228 ASP B O 1
ATOM 4103 N N . LEU B 1 229 ? 3.287 -7.012 3.471 1 98.75 229 LEU B N 1
ATOM 4104 C CA . LEU B 1 229 ? 2.764 -7.926 4.48 1 98.75 229 LEU B CA 1
ATOM 4105 C C . LEU B 1 229 ? 3.127 -7.449 5.883 1 98.75 229 LEU B C 1
ATOM 4107 O O . LEU B 1 229 ? 4.27 -7.059 6.133 1 98.75 229 LEU B O 1
ATOM 4111 N N . VAL B 1 230 ? 2.184 -7.441 6.777 1 98.75 230 VAL B N 1
ATOM 4112 C CA . VAL B 1 230 ? 2.404 -7.195 8.203 1 98.75 230 VAL B CA 1
ATOM 4113 C C . VAL B 1 230 ? 1.881 -8.375 9.016 1 98.75 230 VAL B C 1
ATOM 4115 O O . VAL B 1 230 ? 0.699 -8.719 8.938 1 98.75 230 VAL B O 1
ATOM 4118 N N . VAL B 1 231 ? 2.746 -9 9.836 1 98.75 231 VAL B N 1
ATOM 4119 C CA . VAL B 1 231 ? 2.328 -10.172 10.609 1 98.75 231 VAL B CA 1
ATOM 4120 C C . VAL B 1 231 ? 2.816 -10.039 12.055 1 98.75 231 VAL B C 1
ATOM 4122 O O . VAL B 1 231 ? 3.844 -9.406 12.312 1 98.75 231 VAL B O 1
ATOM 4125 N N . GLN B 1 232 ? 2.053 -10.562 12.938 1 98.69 232 GLN B N 1
ATOM 4126 C CA . GLN B 1 232 ? 2.52 -10.852 14.289 1 98.69 232 GLN B CA 1
ATOM 4127 C C . GLN B 1 232 ? 3.139 -12.25 14.367 1 98.69 232 GLN B C 1
ATOM 4129 O O . GLN B 1 232 ? 2.562 -13.219 13.867 1 98.69 232 GLN B O 1
ATOM 4134 N N . VAL B 1 233 ? 4.285 -12.344 14.961 1 98.69 233 VAL B N 1
ATOM 4135 C CA . VAL B 1 233 ? 4.961 -13.633 15.047 1 98.69 233 VAL B CA 1
ATOM 4136 C C . VAL B 1 233 ? 5.152 -14.023 16.516 1 98.69 233 VAL B C 1
ATOM 4138 O O . VAL B 1 233 ? 5.125 -13.164 17.391 1 98.69 233 VAL B O 1
ATOM 4141 N N . SER B 1 234 ? 5.328 -15.273 16.75 1 98.62 234 SER B N 1
ATOM 4142 C CA . SER B 1 234 ? 5.473 -15.797 18.109 1 98.62 234 SER B CA 1
ATOM 4143 C C . SER B 1 234 ? 6.91 -15.664 18.609 1 98.62 234 SER B C 1
ATOM 4145 O O . SER B 1 234 ? 7.145 -15.406 19.781 1 98.62 234 SER B O 1
ATOM 4147 N N . LYS B 1 235 ? 7.863 -15.812 17.719 1 98.56 235 LYS B N 1
ATOM 4148 C CA . LYS B 1 235 ? 9.273 -15.68 18.078 1 98.56 235 LYS B CA 1
ATOM 4149 C C . LYS B 1 235 ? 9.758 -14.25 17.859 1 98.56 235 LYS B C 1
ATOM 4151 O O . LYS B 1 235 ? 9.703 -13.734 16.75 1 98.56 235 LYS B O 1
ATOM 4156 N N . LYS B 1 236 ? 10.266 -13.695 18.969 1 98.5 236 LYS B N 1
ATOM 4157 C CA . LYS B 1 236 ? 10.828 -12.352 18.859 1 98.5 236 LYS B CA 1
ATOM 4158 C C . LYS B 1 236 ? 11.977 -12.32 17.844 1 98.5 236 LYS B C 1
ATOM 4160 O O . LYS B 1 236 ? 12.75 -13.273 17.75 1 98.5 236 LYS B O 1
ATOM 4165 N N . THR B 1 237 ? 12.016 -11.141 17.141 1 98.5 237 THR B N 1
ATOM 4166 C CA . THR B 1 237 ? 13.023 -11.047 16.094 1 98.5 237 THR B CA 1
ATOM 4167 C C . THR B 1 237 ? 13.352 -9.586 15.797 1 98.5 237 THR B C 1
ATOM 4169 O O . THR B 1 237 ? 12.938 -8.688 16.531 1 98.5 237 THR B O 1
ATOM 4172 N N . PHE B 1 238 ? 14.25 -9.352 14.898 1 98.19 238 PHE B N 1
ATOM 4173 C CA . PHE B 1 238 ? 14.609 -8.039 14.375 1 98.19 238 PHE B CA 1
ATOM 4174 C C . PHE B 1 238 ? 14.852 -8.102 12.875 1 98.19 238 PHE B C 1
ATOM 4176 O O . PHE B 1 238 ? 14.93 -9.188 12.297 1 98.19 238 PHE B O 1
ATOM 4183 N N . ALA B 1 239 ? 14.914 -7.055 12.242 1 98.44 239 ALA B N 1
ATOM 4184 C CA . ALA B 1 239 ? 14.883 -6.945 10.781 1 98.44 239 ALA B CA 1
ATOM 4185 C C . ALA B 1 239 ? 16.016 -7.742 10.148 1 98.44 239 ALA B C 1
ATOM 4187 O O . ALA B 1 239 ? 15.812 -8.453 9.164 1 98.44 239 ALA B O 1
ATOM 4188 N N . GLU B 1 240 ? 17.188 -7.613 10.664 1 98.38 240 GLU B N 1
ATOM 4189 C CA . GLU B 1 240 ? 18.344 -8.297 10.109 1 98.38 240 GLU B CA 1
ATOM 4190 C C . GLU B 1 240 ? 18.172 -9.812 10.172 1 98.38 240 GLU B C 1
ATOM 4192 O O . GLU B 1 240 ? 18.547 -10.523 9.234 1 98.38 240 GLU B O 1
ATOM 4197 N N . GLU B 1 241 ? 17.594 -10.273 11.219 1 98.69 241 GLU B N 1
ATOM 4198 C CA . GLU B 1 241 ? 17.344 -11.703 11.352 1 98.69 241 GLU B CA 1
ATOM 4199 C C . GLU B 1 241 ? 16.312 -12.188 10.344 1 98.69 241 GLU B C 1
ATOM 4201 O O . GLU B 1 241 ? 16.453 -13.273 9.773 1 98.69 241 GLU B O 1
ATOM 4206 N N . VAL B 1 242 ? 15.312 -11.438 10.117 1 98.88 242 VAL B N 1
ATOM 4207 C CA . VAL B 1 242 ? 14.281 -11.758 9.141 1 98.88 242 VAL B CA 1
ATOM 4208 C C . VAL B 1 242 ? 14.891 -11.836 7.742 1 98.88 242 VAL B C 1
ATOM 4210 O O . VAL B 1 242 ? 14.672 -12.805 7.016 1 98.88 242 VAL B O 1
ATOM 4213 N N . ASN B 1 243 ? 15.703 -10.852 7.422 1 98.81 243 ASN B N 1
ATOM 4214 C CA . ASN B 1 243 ? 16.344 -10.828 6.109 1 98.81 243 ASN B CA 1
ATOM 4215 C C . ASN B 1 243 ? 17.312 -12 5.938 1 98.81 243 ASN B C 1
ATOM 4217 O O . ASN B 1 243 ? 17.422 -12.562 4.848 1 98.81 243 ASN B O 1
ATOM 4221 N N . ALA B 1 244 ? 17.969 -12.281 6.988 1 98.81 244 ALA B N 1
ATOM 4222 C CA . ALA B 1 244 ? 18.875 -13.422 6.938 1 98.81 244 ALA B CA 1
ATOM 4223 C C . ALA B 1 244 ? 18.125 -14.719 6.652 1 98.81 244 ALA B C 1
ATOM 4225 O O . ALA B 1 244 ? 18.625 -15.578 5.918 1 98.81 244 ALA B O 1
ATOM 4226 N N . ALA B 1 245 ? 17.016 -14.875 7.246 1 98.81 245 ALA B N 1
ATOM 4227 C CA . ALA B 1 245 ? 16.188 -16.062 7.004 1 98.81 245 ALA B CA 1
ATOM 4228 C C . ALA B 1 245 ? 15.781 -16.156 5.539 1 98.81 245 ALA B C 1
ATOM 4230 O O . ALA B 1 245 ? 15.805 -17.234 4.949 1 98.81 245 ALA B O 1
ATOM 4231 N N . PHE B 1 246 ? 15.414 -15.047 4.969 1 98.88 246 PHE B N 1
ATOM 4232 C CA . PHE B 1 246 ? 15.031 -15.031 3.562 1 98.88 246 PHE B CA 1
ATOM 4233 C C . PHE B 1 246 ? 16.219 -15.367 2.672 1 98.88 246 PHE B C 1
ATOM 4235 O O . PHE B 1 246 ? 16.078 -16.109 1.694 1 98.88 246 PHE B O 1
ATOM 4242 N N . ARG B 1 247 ? 17.391 -14.812 2.996 1 98.75 247 ARG B N 1
ATOM 4243 C CA . ARG B 1 247 ? 18.578 -15.086 2.209 1 98.75 247 ARG B CA 1
ATOM 4244 C C . ARG B 1 247 ? 18.953 -16.562 2.262 1 98.75 247 ARG B C 1
ATOM 4246 O O . ARG B 1 247 ? 19.312 -17.156 1.241 1 98.75 247 ARG B O 1
ATOM 4253 N N . ASP B 1 248 ? 18.844 -17.078 3.41 1 98.75 248 ASP B N 1
ATOM 4254 C CA . ASP B 1 248 ? 19.141 -18.5 3.582 1 98.75 248 ASP B CA 1
ATOM 4255 C C . ASP B 1 248 ? 18.203 -19.359 2.744 1 98.75 248 ASP B C 1
ATOM 4257 O O . ASP B 1 248 ? 18.641 -20.266 2.041 1 98.75 248 ASP B O 1
ATOM 4261 N N . ALA B 1 249 ? 16.922 -19.109 2.764 1 98.69 249 ALA B N 1
ATOM 4262 C CA . ALA B 1 249 ? 15.93 -19.859 2.002 1 98.69 249 ALA B CA 1
ATOM 4263 C C . ALA B 1 249 ? 16.141 -19.672 0.501 1 98.69 249 ALA B C 1
ATOM 4265 O O . ALA B 1 249 ? 15.984 -20.625 -0.271 1 98.69 249 ALA B O 1
ATOM 4266 N N . ALA B 1 250 ? 16.484 -18.469 0.091 1 98.62 250 ALA B N 1
ATOM 4267 C CA . ALA B 1 250 ? 16.672 -18.141 -1.32 1 98.62 250 ALA B CA 1
ATOM 4268 C C . ALA B 1 250 ? 17.859 -18.906 -1.908 1 98.62 250 ALA B C 1
ATOM 4270 O O . ALA B 1 250 ? 17.891 -19.188 -3.109 1 98.62 250 ALA B O 1
ATOM 4271 N N . GLU B 1 251 ? 18.828 -19.234 -1.032 1 98.06 251 GLU B N 1
ATOM 4272 C CA . GLU B 1 251 ? 20.016 -19.953 -1.478 1 98.06 251 GLU B CA 1
ATOM 4273 C C . GLU B 1 251 ? 19.812 -21.469 -1.401 1 98.06 251 GLU B C 1
ATOM 4275 O O . GLU B 1 251 ? 20.594 -22.219 -1.989 1 98.06 251 GLU B O 1
ATOM 4280 N N . LYS B 1 252 ? 18.781 -21.875 -0.726 1 97.81 252 LYS B N 1
ATOM 4281 C CA . LYS B 1 252 ? 18.578 -23.312 -0.48 1 97.81 252 LYS B CA 1
ATOM 4282 C C . LYS B 1 252 ? 17.234 -23.766 -1.012 1 97.81 252 LYS B C 1
ATOM 4284 O O . LYS B 1 252 ? 17.031 -23.844 -2.225 1 97.81 252 LYS B O 1
ATOM 4289 N N . GLU B 1 253 ? 16.266 -23.922 -0.174 1 97 253 GLU B N 1
ATOM 4290 C CA . GLU B 1 253 ? 15.031 -24.609 -0.525 1 97 253 GLU B CA 1
ATOM 4291 C C . GLU B 1 253 ? 14.195 -23.781 -1.497 1 97 253 GLU B C 1
ATOM 4293 O O . GLU B 1 253 ? 13.344 -24.328 -2.203 1 97 253 GLU B O 1
ATOM 4298 N N . LEU B 1 254 ? 14.438 -22.469 -1.571 1 98.56 254 LEU B N 1
ATOM 4299 C CA . LEU B 1 254 ? 13.633 -21.625 -2.447 1 98.56 254 LEU B CA 1
ATOM 4300 C C . LEU B 1 254 ? 14.5 -21 -3.533 1 98.56 254 LEU B C 1
ATOM 4302 O O . LEU B 1 254 ? 14.18 -19.922 -4.035 1 98.56 254 LEU B O 1
ATOM 4306 N N . LYS B 1 255 ? 15.656 -21.656 -3.801 1 97.81 255 LYS B N 1
ATOM 4307 C CA . LYS B 1 255 ? 16.5 -21.188 -4.902 1 97.81 255 LYS B CA 1
ATOM 4308 C C . LYS B 1 255 ? 15.719 -21.156 -6.211 1 97.81 255 LYS B C 1
ATOM 4310 O O . LYS B 1 255 ? 15.039 -22.125 -6.566 1 97.81 255 LYS B O 1
ATOM 4315 N N . GLY B 1 256 ? 15.773 -20.016 -6.91 1 96.88 256 GLY B N 1
ATOM 4316 C CA . GLY B 1 256 ? 15.062 -19.859 -8.172 1 96.88 256 GLY B CA 1
ATOM 4317 C C . GLY B 1 256 ? 13.625 -19.422 -7.992 1 96.88 256 GLY B C 1
ATOM 4318 O O . GLY B 1 256 ? 12.93 -19.141 -8.969 1 96.88 256 GLY B O 1
ATOM 4319 N N . ILE B 1 257 ? 13.133 -19.328 -6.734 1 98.19 257 ILE B N 1
ATOM 4320 C CA . ILE B 1 257 ? 11.758 -18.953 -6.434 1 98.19 257 ILE B CA 1
ATOM 4321 C C . ILE B 1 257 ? 11.727 -17.641 -5.664 1 98.19 257 ILE B C 1
ATOM 4323 O O . ILE B 1 257 ? 10.891 -16.766 -5.938 1 98.19 257 ILE B O 1
ATOM 4327 N N . LEU B 1 258 ? 12.617 -17.531 -4.707 1 98.69 258 LEU B N 1
ATOM 4328 C CA . LEU B 1 258 ? 12.719 -16.359 -3.834 1 98.69 258 LEU B CA 1
ATOM 4329 C C . LEU B 1 258 ? 14.07 -15.672 -4.012 1 98.69 258 LEU B C 1
ATOM 4331 O O . LEU B 1 258 ? 15.094 -16.328 -4.195 1 98.69 258 LEU B O 1
ATOM 4335 N N . ASP B 1 259 ? 14.031 -14.352 -4.043 1 98.5 259 ASP B N 1
ATOM 4336 C CA . ASP B 1 259 ? 15.258 -13.555 -4.066 1 98.5 259 ASP B CA 1
ATOM 4337 C C . ASP B 1 259 ? 15.195 -12.422 -3.043 1 98.5 259 ASP B C 1
ATOM 4339 O O . ASP B 1 259 ? 14.125 -12.125 -2.498 1 98.5 259 ASP B O 1
ATOM 4343 N N . VAL B 1 260 ? 16.391 -11.914 -2.664 1 98.69 260 VAL B N 1
ATOM 4344 C CA . VAL B 1 260 ? 16.5 -10.766 -1.768 1 98.69 260 VAL B CA 1
ATOM 4345 C C . VAL B 1 260 ? 17.297 -9.648 -2.445 1 98.69 260 VAL B C 1
ATOM 4347 O O . VAL B 1 260 ? 18.375 -9.883 -2.973 1 98.69 260 VAL B O 1
ATOM 4350 N N . CYS B 1 261 ? 16.672 -8.477 -2.512 1 97.94 261 CYS B N 1
ATOM 4351 C CA . CYS B 1 261 ? 17.297 -7.324 -3.146 1 97.94 261 CYS B CA 1
ATOM 4352 C C . CYS B 1 261 ? 17.703 -6.285 -2.107 1 97.94 261 CYS B C 1
ATOM 4354 O O . CYS B 1 261 ? 16.891 -5.859 -1.293 1 97.94 261 CYS B O 1
ATOM 4356 N N . ASP B 1 262 ? 18.969 -5.805 -2.201 1 95.69 262 ASP B N 1
ATOM 4357 C CA . ASP B 1 262 ? 19.484 -4.785 -1.289 1 95.69 262 ASP B CA 1
ATOM 4358 C C . ASP B 1 262 ? 19.547 -3.42 -1.969 1 95.69 262 ASP B C 1
ATOM 4360 O O . ASP B 1 262 ? 19.688 -2.393 -1.3 1 95.69 262 ASP B O 1
ATOM 4364 N N . GLU B 1 263 ? 19.453 -3.383 -3.275 1 93.81 263 GLU B N 1
ATOM 4365 C CA . GLU B 1 263 ? 19.578 -2.143 -4.035 1 93.81 263 GLU B CA 1
ATOM 4366 C C . GLU B 1 263 ? 18.266 -1.353 -4.016 1 93.81 263 GLU B C 1
ATOM 4368 O O . GLU B 1 263 ? 17.188 -1.938 -4.008 1 93.81 263 GLU B O 1
ATOM 4373 N N . PRO B 1 264 ? 18.375 -0.056 -4.016 1 94.12 264 PRO B N 1
ATOM 4374 C CA . PRO B 1 264 ? 17.172 0.788 -4.016 1 94.12 264 PRO B CA 1
ATOM 4375 C C . PRO B 1 264 ? 16.5 0.841 -5.379 1 94.12 264 PRO B C 1
ATOM 4377 O O . PRO B 1 264 ? 16.422 1.905 -6 1 94.12 264 PRO B O 1
ATOM 4380 N N . LEU B 1 265 ? 15.852 -0.24 -5.766 1 95.25 265 LEU B N 1
ATOM 4381 C CA . LEU B 1 265 ? 15.211 -0.366 -7.07 1 95.25 265 LEU B CA 1
ATOM 4382 C C . LEU B 1 265 ? 13.734 -0.002 -6.988 1 95.25 265 LEU B C 1
ATOM 4384 O O . LEU B 1 265 ? 13.211 0.26 -5.902 1 95.25 265 LEU B O 1
ATOM 4388 N N . VAL B 1 266 ? 13.18 0.185 -8.133 1 96.12 266 VAL B N 1
ATOM 4389 C CA . VAL B 1 266 ? 11.758 0.498 -8.266 1 96.12 266 VAL B CA 1
ATOM 4390 C C . VAL B 1 266 ? 11.07 -0.578 -9.094 1 96.12 266 VAL B C 1
ATOM 4392 O O . VAL B 1 266 ? 11.695 -1.554 -9.508 1 96.12 266 VAL B O 1
ATOM 4395 N N . SER B 1 267 ? 9.766 -0.488 -9.281 1 96.12 267 SER B N 1
ATOM 4396 C CA . SER B 1 267 ? 8.938 -1.562 -9.82 1 96.12 267 SER B CA 1
ATOM 4397 C C . SER B 1 267 ? 9.477 -2.059 -11.156 1 96.12 267 SER B C 1
ATOM 4399 O O . SER B 1 267 ? 9.664 -3.26 -11.344 1 96.12 267 SER B O 1
ATOM 4401 N N . VAL B 1 268 ? 9.844 -1.176 -12.047 1 91.62 268 VAL B N 1
ATOM 4402 C CA . VAL B 1 268 ? 10.188 -1.554 -13.414 1 91.62 268 VAL B CA 1
ATOM 4403 C C . VAL B 1 268 ? 11.461 -2.393 -13.422 1 91.62 268 VAL B C 1
ATOM 4405 O O . VAL B 1 268 ? 11.68 -3.195 -14.328 1 91.62 268 VAL B O 1
ATOM 4408 N N . ASP B 1 269 ? 12.281 -2.26 -12.453 1 94.44 269 ASP B N 1
ATOM 4409 C CA . ASP B 1 269 ? 13.555 -2.967 -12.391 1 94.44 269 ASP B CA 1
ATOM 4410 C C . ASP B 1 269 ? 13.344 -4.461 -12.172 1 94.44 269 ASP B C 1
ATOM 4412 O O . ASP B 1 269 ? 14.266 -5.262 -12.367 1 94.44 269 ASP B O 1
ATOM 4416 N N . PHE B 1 270 ? 12.195 -4.852 -11.789 1 94.5 270 PHE B N 1
ATOM 4417 C CA . PHE B 1 270 ? 11.93 -6.25 -11.461 1 94.5 270 PHE B CA 1
ATOM 4418 C C . PHE B 1 270 ? 11.164 -6.93 -12.594 1 94.5 270 PHE B C 1
ATOM 4420 O O . PHE B 1 270 ? 10.766 -8.086 -12.461 1 94.5 270 PHE B O 1
ATOM 4427 N N . ARG B 1 271 ? 10.945 -6.234 -13.617 1 89.88 271 ARG B N 1
ATOM 4428 C CA . ARG B 1 271 ? 10.32 -6.836 -14.789 1 89.88 271 ARG B CA 1
ATOM 4429 C C . ARG B 1 271 ? 11.156 -7.992 -15.328 1 89.88 271 ARG B C 1
ATOM 4431 O O . ARG B 1 271 ? 12.383 -7.91 -15.359 1 89.88 271 ARG B O 1
ATOM 4438 N N . CYS B 1 272 ? 10.508 -9.039 -15.695 1 86.12 272 CYS B N 1
ATOM 4439 C CA . CYS B 1 272 ? 11.117 -10.211 -16.312 1 86.12 272 CYS B CA 1
ATOM 4440 C C . CYS B 1 272 ? 12.008 -10.945 -15.312 1 86.12 272 CYS B C 1
ATOM 4442 O O . CYS B 1 272 ? 12.977 -11.602 -15.703 1 86.12 272 CYS B O 1
ATOM 4444 N N . SER B 1 273 ? 11.75 -10.703 -14.062 1 90.31 273 SER B N 1
ATOM 4445 C CA . SER B 1 273 ? 12.391 -11.531 -13.055 1 90.31 273 SER B CA 1
ATOM 4446 C C . SER B 1 273 ? 11.852 -12.961 -13.078 1 9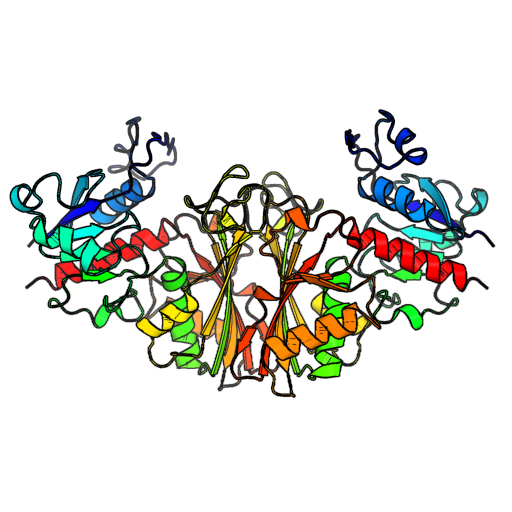0.31 273 SER B C 1
ATOM 4448 O O . SER B 1 273 ? 10.641 -13.164 -13.109 1 90.31 273 SER B O 1
ATOM 4450 N N . ASP B 1 274 ? 12.734 -13.922 -12.938 1 90.19 274 ASP B N 1
ATOM 4451 C CA . ASP B 1 274 ? 12.344 -15.328 -13.023 1 90.19 274 ASP B CA 1
ATOM 4452 C C . ASP B 1 274 ? 11.727 -15.805 -11.711 1 90.19 274 ASP B C 1
ATOM 4454 O O . ASP B 1 274 ? 10.945 -16.766 -11.703 1 90.19 274 ASP B O 1
ATOM 4458 N N . VAL B 1 275 ? 12.094 -15.148 -10.68 1 96.5 275 VAL B N 1
ATOM 4459 C CA . VAL B 1 275 ? 11.656 -15.617 -9.367 1 96.5 275 VAL B CA 1
ATOM 4460 C C . VAL B 1 275 ? 10.227 -15.148 -9.102 1 96.5 275 VAL B C 1
ATOM 4462 O O . VAL B 1 275 ? 9.758 -14.195 -9.734 1 96.5 275 VAL B O 1
ATOM 4465 N N . SER B 1 276 ? 9.547 -15.836 -8.188 1 97.38 276 SER B N 1
ATOM 4466 C CA . SER B 1 276 ? 8.172 -15.508 -7.82 1 97.38 276 SER B CA 1
ATOM 4467 C C . SER B 1 276 ? 8.117 -14.258 -6.945 1 97.38 276 SER B C 1
ATOM 4469 O O . SER B 1 276 ? 7.129 -13.523 -6.957 1 97.38 276 SER B O 1
ATOM 4471 N N . SER B 1 277 ? 9.125 -14.109 -6.152 1 97.75 277 SER B N 1
ATOM 4472 C CA . SER B 1 277 ? 9.125 -13.023 -5.176 1 97.75 277 SER B CA 1
ATOM 4473 C C . SER B 1 277 ? 10.539 -12.508 -4.926 1 97.75 277 SER B C 1
ATOM 4475 O O . SER B 1 277 ? 11.477 -13.297 -4.809 1 97.75 277 SER B O 1
ATOM 4477 N N . THR B 1 278 ? 10.734 -11.211 -4.891 1 98.69 278 THR B N 1
ATOM 4478 C CA . THR B 1 278 ? 11.977 -10.578 -4.477 1 98.69 278 THR B CA 1
ATOM 4479 C C . THR B 1 278 ? 11.75 -9.68 -3.262 1 98.69 278 THR B C 1
ATOM 4481 O O . THR B 1 278 ? 11.086 -8.648 -3.361 1 98.69 278 THR B O 1
ATOM 4484 N N . ILE B 1 279 ? 12.367 -10.062 -2.143 1 98.88 279 ILE B N 1
ATOM 4485 C CA . ILE B 1 279 ? 12.25 -9.289 -0.91 1 98.88 279 ILE B CA 1
ATOM 4486 C C . ILE B 1 279 ? 13.07 -8.008 -1.024 1 98.88 279 ILE B C 1
ATOM 4488 O O . ILE B 1 279 ? 14.234 -8.039 -1.427 1 98.88 279 ILE B O 1
ATOM 4492 N N . ASP B 1 280 ? 12.438 -6.867 -0.795 1 98.56 280 ASP B N 1
ATOM 4493 C CA . ASP B 1 280 ? 13.188 -5.629 -0.601 1 98.56 280 ASP B CA 1
ATOM 4494 C C . ASP B 1 280 ? 13.727 -5.531 0.824 1 98.56 280 ASP B C 1
ATOM 4496 O O . ASP B 1 280 ? 13.023 -5.09 1.732 1 98.56 280 ASP B O 1
ATOM 4500 N N . SER B 1 281 ? 14.953 -5.863 1.02 1 98.19 281 SER B N 1
ATOM 4501 C CA . SER B 1 281 ? 15.5 -6.031 2.361 1 98.19 281 SER B CA 1
ATOM 4502 C C . SER B 1 281 ? 15.586 -4.695 3.092 1 98.19 281 SER B C 1
ATOM 4504 O O . SER B 1 281 ? 15.523 -4.648 4.32 1 98.19 281 SER B O 1
ATOM 4506 N N . SER B 1 282 ? 15.727 -3.6 2.365 1 96.62 282 SER B N 1
ATOM 4507 C CA . SER B 1 282 ? 15.867 -2.281 2.975 1 96.62 282 SER B CA 1
ATOM 4508 C C . SER B 1 282 ? 14.562 -1.81 3.594 1 96.62 282 SER B C 1
ATOM 4510 O O . SER B 1 282 ? 14.547 -0.86 4.379 1 96.62 282 SER B O 1
ATOM 4512 N N . LEU B 1 283 ? 13.492 -2.498 3.297 1 97.69 283 LEU B N 1
ATOM 4513 C CA . LEU B 1 283 ? 12.188 -2.043 3.762 1 97.69 283 LEU B CA 1
ATOM 4514 C C . LEU B 1 283 ? 11.625 -2.992 4.812 1 97.69 283 LEU B C 1
ATOM 4516 O O . LEU B 1 283 ? 10.5 -2.807 5.285 1 97.69 283 LEU B O 1
ATOM 4520 N N . THR B 1 284 ? 12.352 -4.055 5.16 1 98.44 284 THR B N 1
ATOM 4521 C CA . THR B 1 284 ? 11.93 -4.934 6.246 1 98.44 284 THR B CA 1
ATOM 4522 C C . THR B 1 284 ? 11.93 -4.184 7.578 1 98.44 284 THR B C 1
ATOM 4524 O O . THR B 1 284 ? 12.883 -3.471 7.895 1 98.44 284 THR B O 1
ATOM 4527 N N . MET B 1 285 ? 10.828 -4.293 8.266 1 97.75 285 MET B N 1
ATOM 4528 C CA . MET B 1 285 ? 10.695 -3.629 9.562 1 97.75 285 MET B CA 1
ATOM 4529 C C . MET B 1 285 ? 10.164 -4.59 10.617 1 97.75 285 MET B C 1
ATOM 4531 O O . MET B 1 285 ? 9.391 -5.496 10.305 1 97.75 285 MET B O 1
ATOM 4535 N N . VAL B 1 286 ? 10.641 -4.367 11.836 1 98.38 286 VAL B N 1
ATOM 4536 C CA . VAL B 1 286 ? 10.102 -5.074 12.992 1 98.38 286 VAL B CA 1
ATOM 4537 C C . VAL B 1 286 ? 9.711 -4.07 14.078 1 98.38 286 VAL B C 1
ATOM 4539 O O . VAL B 1 286 ? 10.539 -3.277 14.531 1 98.38 286 VAL B O 1
ATOM 4542 N N . MET B 1 287 ? 8.406 -4.082 14.375 1 97.5 287 MET B N 1
ATOM 4543 C CA . MET B 1 287 ? 7.883 -3.236 15.445 1 97.5 287 MET B CA 1
ATOM 4544 C C . MET B 1 287 ? 7.715 -4.031 16.734 1 97.5 287 MET B C 1
ATOM 4546 O O . MET B 1 287 ? 7.105 -5.102 16.734 1 97.5 287 MET B O 1
ATOM 4550 N N . GLY B 1 288 ? 8.156 -3.576 17.906 1 95.12 288 GLY B N 1
ATOM 4551 C CA . GLY B 1 288 ? 7.992 -4.25 19.188 1 95.12 288 GLY B CA 1
ATOM 4552 C C . GLY B 1 288 ? 8.547 -5.66 19.188 1 95.12 288 GLY B C 1
ATOM 4553 O O . GLY B 1 288 ? 7.977 -6.559 19.812 1 95.12 288 GLY B O 1
ATOM 4554 N N . ASP B 1 289 ? 9.398 -6.043 18.344 1 97.12 289 ASP B N 1
ATOM 4555 C CA . ASP B 1 289 ? 10.195 -7.262 18.234 1 97.12 289 ASP B CA 1
ATOM 4556 C C . ASP B 1 289 ? 9.359 -8.422 17.703 1 97.12 289 ASP B C 1
ATOM 4558 O O . ASP B 1 289 ? 9.852 -9.547 17.578 1 97.12 289 ASP B O 1
ATOM 4562 N N . ASP B 1 290 ? 8.031 -8.18 17.516 1 98.5 290 ASP B N 1
ATOM 4563 C CA . ASP B 1 290 ? 7.254 -9.352 17.094 1 98.5 290 ASP B CA 1
ATOM 4564 C C . ASP B 1 290 ? 6.254 -8.977 16 1 98.5 290 ASP B C 1
ATOM 4566 O O . ASP B 1 290 ? 5.395 -9.781 15.641 1 98.5 290 ASP B O 1
ATOM 4570 N N . MET B 1 291 ? 6.191 -7.766 15.594 1 98.69 291 MET B N 1
ATOM 4571 C CA . MET B 1 291 ? 5.426 -7.371 14.414 1 98.69 291 MET B CA 1
ATOM 4572 C C . MET B 1 291 ? 6.344 -7.125 13.219 1 98.69 291 MET B C 1
ATOM 4574 O O . MET B 1 291 ? 7.156 -6.195 13.242 1 98.69 291 MET B O 1
ATOM 4578 N N . VAL B 1 292 ? 6.191 -7.938 12.211 1 98.81 292 VAL B N 1
ATOM 4579 C CA . VAL B 1 292 ? 7.133 -7.941 11.102 1 98.81 292 VAL B CA 1
ATOM 4580 C C . VAL B 1 292 ? 6.449 -7.414 9.844 1 98.81 292 VAL B C 1
ATOM 4582 O O . VAL B 1 292 ? 5.352 -7.852 9.492 1 98.81 292 VAL B O 1
ATOM 4585 N N . LYS B 1 293 ? 7.039 -6.473 9.219 1 98.81 293 LYS B N 1
ATOM 4586 C CA . LYS B 1 293 ? 6.629 -5.961 7.91 1 98.81 293 LYS B CA 1
ATOM 4587 C C . LYS B 1 293 ? 7.609 -6.383 6.82 1 98.81 293 LYS B C 1
ATOM 4589 O O . LYS B 1 293 ? 8.82 -6.195 6.965 1 98.81 293 LYS B O 1
ATOM 4594 N N . VAL B 1 294 ? 7.105 -6.977 5.766 1 98.81 294 VAL B N 1
ATOM 4595 C CA . VAL B 1 294 ? 7.922 -7.414 4.641 1 98.81 294 VAL B CA 1
ATOM 4596 C C . VAL B 1 294 ? 7.355 -6.852 3.34 1 98.81 294 VAL B C 1
ATOM 4598 O O . VAL B 1 294 ? 6.145 -6.898 3.113 1 98.81 294 VAL B O 1
ATOM 4601 N N . ILE B 1 295 ? 8.258 -6.309 2.543 1 98.75 295 ILE B N 1
ATOM 4602 C CA . ILE B 1 295 ? 7.914 -5.805 1.218 1 98.75 295 ILE B CA 1
ATOM 4603 C C . ILE B 1 295 ? 8.531 -6.699 0.148 1 98.75 295 ILE B C 1
ATOM 4605 O O . ILE B 1 295 ? 9.75 -6.91 0.129 1 98.75 295 ILE B O 1
ATOM 4609 N N . ALA B 1 296 ? 7.668 -7.156 -0.756 1 98.81 296 ALA B N 1
ATOM 4610 C CA . ALA B 1 296 ? 8.156 -8.086 -1.772 1 98.81 296 ALA B CA 1
ATOM 4611 C C . ALA B 1 296 ? 7.645 -7.699 -3.158 1 98.81 296 ALA B C 1
ATOM 4613 O O . ALA B 1 296 ? 6.441 -7.492 -3.346 1 98.81 296 ALA B O 1
ATOM 4614 N N . TRP B 1 297 ? 8.562 -7.668 -4.113 1 98.5 297 TRP B N 1
ATOM 4615 C CA . TRP B 1 297 ? 8.25 -7.352 -5.504 1 98.5 297 TRP B CA 1
ATOM 4616 C C . TRP B 1 297 ? 7.945 -8.617 -6.293 1 98.5 297 TRP B C 1
ATOM 4618 O O . TRP B 1 297 ? 8.516 -9.68 -6.023 1 98.5 297 TRP B O 1
ATOM 4628 N N . TYR B 1 298 ? 7.074 -8.492 -7.277 1 96.62 298 TYR B N 1
ATOM 4629 C CA . TYR B 1 298 ? 6.867 -9.617 -8.18 1 96.62 298 TYR B CA 1
ATOM 4630 C C . TYR B 1 298 ? 6.387 -9.148 -9.547 1 96.62 298 TYR B C 1
ATOM 4632 O O . TYR B 1 298 ? 5.602 -8.203 -9.641 1 96.62 298 TYR B O 1
ATOM 4640 N N . ASP B 1 299 ? 6.949 -9.719 -10.578 1 91.38 299 ASP B N 1
ATOM 4641 C CA . ASP B 1 299 ? 6.41 -9.586 -11.93 1 91.38 299 ASP B CA 1
ATOM 4642 C C . ASP B 1 299 ? 5.152 -10.438 -12.102 1 91.38 299 ASP B C 1
ATOM 4644 O O . ASP B 1 299 ? 5.223 -11.664 -12.102 1 91.38 299 ASP B O 1
ATOM 4648 N N . ASN B 1 300 ? 4.117 -9.766 -12.2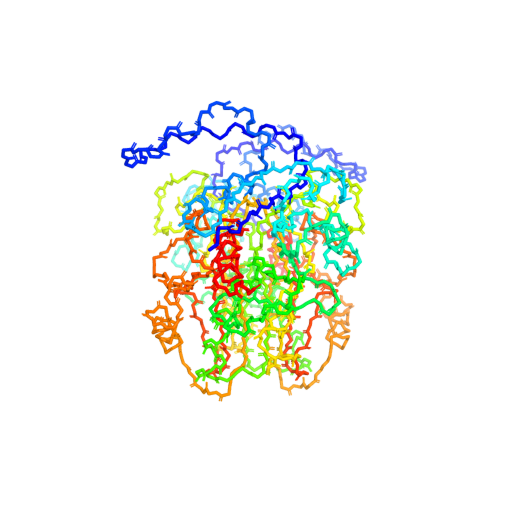66 1 86.62 300 ASN B N 1
ATOM 4649 C CA . ASN B 1 300 ? 2.854 -10.492 -12.258 1 86.62 300 ASN B CA 1
ATOM 4650 C C . ASN B 1 300 ? 2.584 -11.156 -13.602 1 86.62 300 ASN B C 1
ATOM 4652 O O . ASN B 1 300 ? 1.537 -11.781 -13.797 1 86.62 300 ASN B O 1
ATOM 4656 N N . GLU B 1 301 ? 3.508 -11.109 -14.508 1 82.19 301 GLU B N 1
ATOM 4657 C CA . GLU B 1 301 ? 3.373 -11.766 -15.805 1 82.19 301 GLU B CA 1
ATOM 4658 C C . GLU B 1 301 ? 4.488 -12.781 -16.031 1 82.19 301 GLU B C 1
ATOM 4660 O O . GLU B 1 301 ? 4.25 -13.984 -16.016 1 82.19 301 GLU B O 1
ATOM 4665 N N . TRP B 1 302 ? 5.691 -12.297 -16.031 1 82.25 302 TRP B N 1
ATOM 4666 C CA . TRP B 1 302 ? 6.824 -13.148 -16.375 1 82.25 302 TRP B CA 1
ATOM 4667 C C . TRP B 1 302 ? 7.082 -14.172 -15.266 1 82.25 302 TRP B C 1
ATOM 4669 O O . TRP B 1 302 ? 7.125 -15.375 -15.531 1 82.25 302 TRP B O 1
ATOM 4679 N N . GLY B 1 303 ? 7.289 -13.656 -14.07 1 86.69 303 GLY B N 1
ATOM 4680 C CA . GLY B 1 303 ? 7.512 -14.555 -12.953 1 86.69 303 GLY B CA 1
ATOM 4681 C C . GLY B 1 303 ? 6.395 -15.562 -12.766 1 86.69 303 GLY B C 1
ATOM 4682 O O . GLY B 1 303 ? 6.652 -16.75 -12.523 1 86.69 303 GLY B O 1
ATOM 4683 N N . TYR B 1 304 ? 5.23 -15.102 -12.984 1 90.44 304 TYR B N 1
ATOM 4684 C CA . TYR B 1 304 ? 4.07 -15.977 -12.883 1 90.44 304 TYR B CA 1
ATOM 4685 C C . TYR B 1 304 ? 4.09 -17.047 -13.969 1 90.44 304 TYR B C 1
ATOM 4687 O O . TYR B 1 304 ? 3.824 -18.219 -13.703 1 90.44 304 TYR B O 1
ATOM 4695 N N . SER B 1 305 ? 4.371 -16.641 -15.133 1 84.5 305 SER B N 1
ATOM 4696 C CA . SER B 1 305 ? 4.426 -17.578 -16.266 1 84.5 305 SER B CA 1
ATOM 4697 C C . SER B 1 305 ? 5.488 -18.641 -16.047 1 84.5 305 SER B C 1
ATOM 4699 O O . SER B 1 305 ? 5.312 -19.797 -16.453 1 84.5 305 SER B O 1
ATOM 4701 N N . GLN B 1 306 ? 6.562 -18.219 -15.398 1 86.5 306 GLN B N 1
ATOM 4702 C CA . GLN B 1 306 ? 7.586 -19.219 -15.07 1 86.5 306 GLN B CA 1
ATOM 4703 C C . GLN B 1 306 ? 7.016 -20.328 -14.195 1 86.5 306 GLN B C 1
ATOM 4705 O O . GLN B 1 306 ? 7.316 -21.5 -14.406 1 86.5 306 GLN B O 1
ATOM 4710 N N . ARG B 1 307 ? 6.188 -19.953 -13.289 1 92.94 307 ARG B N 1
ATOM 4711 C CA . ARG B 1 307 ? 5.621 -20.922 -12.352 1 92.94 307 ARG B CA 1
ATOM 4712 C C . ARG B 1 307 ? 4.598 -21.812 -13.047 1 92.94 307 ARG B C 1
ATOM 4714 O O . ARG B 1 307 ? 4.453 -22.984 -12.695 1 92.94 307 ARG B O 1
ATOM 4721 N N . VAL B 1 308 ? 3.863 -21.266 -13.977 1 88.56 308 VAL B N 1
ATOM 4722 C CA . VAL B 1 308 ? 2.928 -22.078 -14.75 1 88.56 308 VAL B CA 1
ATOM 4723 C C . VAL B 1 308 ? 3.686 -23.172 -15.484 1 88.56 308 VAL B C 1
ATOM 4725 O O . VAL B 1 308 ? 3.295 -24.344 -15.438 1 88.56 308 VAL B O 1
ATOM 4728 N N . VAL B 1 309 ? 4.789 -22.812 -16.078 1 86 309 VAL B N 1
ATOM 4729 C CA . VAL B 1 309 ? 5.59 -23.766 -16.844 1 86 309 VAL B CA 1
ATOM 4730 C C . VAL B 1 309 ? 6.215 -24.781 -15.883 1 86 309 VAL B C 1
ATOM 4732 O O . VAL B 1 309 ? 6.254 -25.984 -16.172 1 86 309 VAL B O 1
ATOM 4735 N N . ASP B 1 310 ? 6.723 -24.297 -14.773 1 91.31 310 ASP B N 1
ATOM 4736 C CA . ASP B 1 310 ? 7.305 -25.188 -13.781 1 91.31 310 ASP B CA 1
ATOM 4737 C C . ASP B 1 310 ? 6.293 -26.25 -13.32 1 91.31 310 ASP B C 1
ATOM 4739 O O . ASP B 1 310 ? 6.629 -27.422 -13.188 1 91.31 310 ASP B O 1
ATOM 4743 N N . LEU B 1 311 ? 5.074 -25.797 -13.062 1 93.25 311 LEU B N 1
ATOM 4744 C CA . LEU B 1 311 ? 4.047 -26.719 -12.609 1 93.25 311 LEU B CA 1
ATOM 4745 C C . LEU B 1 311 ? 3.664 -27.688 -13.719 1 93.25 311 LEU B C 1
ATOM 4747 O O . LEU B 1 311 ? 3.439 -28.875 -13.461 1 93.25 311 LEU B O 1
ATOM 4751 N N . ALA B 1 312 ? 3.58 -27.188 -14.914 1 88.5 312 ALA B N 1
ATOM 4752 C CA . ALA B 1 312 ? 3.326 -28.062 -16.062 1 88.5 312 ALA B CA 1
ATOM 4753 C C . ALA B 1 312 ? 4.406 -29.141 -16.172 1 88.5 312 ALA B C 1
ATOM 4755 O O . ALA B 1 312 ? 4.109 -30.297 -16.484 1 88.5 312 ALA B O 1
ATOM 4756 N N . ASP B 1 313 ? 5.633 -28.703 -15.945 1 88.38 313 ASP B N 1
ATOM 4757 C CA . ASP B 1 313 ? 6.75 -29.656 -15.977 1 88.38 313 ASP B CA 1
ATOM 4758 C C . ASP B 1 313 ? 6.613 -30.703 -14.891 1 88.38 313 ASP B C 1
ATOM 4760 O O . ASP B 1 313 ? 6.922 -31.875 -15.109 1 88.38 313 ASP B O 1
ATOM 4764 N N . ILE B 1 314 ? 6.199 -30.312 -13.758 1 92.38 314 ILE B N 1
ATOM 4765 C CA . ILE B 1 314 ? 5.98 -31.234 -12.664 1 92.38 314 ILE B CA 1
ATOM 4766 C C . ILE B 1 314 ? 4.891 -32.25 -13.047 1 92.38 314 ILE B C 1
ATOM 4768 O O . ILE B 1 314 ? 5.031 -33.438 -12.812 1 92.38 314 ILE B O 1
ATOM 4772 N N . VAL B 1 315 ? 3.832 -31.781 -13.648 1 91 315 VAL B N 1
ATOM 4773 C CA . VAL B 1 315 ? 2.75 -32.625 -14.117 1 91 315 VAL B CA 1
ATOM 4774 C C . VAL B 1 315 ? 3.289 -33.625 -15.133 1 91 315 VAL B C 1
ATOM 4776 O O . VAL B 1 315 ? 3.018 -34.844 -15.039 1 91 315 VAL B O 1
ATOM 4779 N N . ALA B 1 316 ? 4.082 -33.156 -16.062 1 87.44 316 ALA B N 1
ATOM 4780 C CA . ALA B 1 316 ? 4.633 -34 -17.125 1 87.44 316 ALA B CA 1
ATOM 4781 C C . ALA B 1 316 ? 5.578 -35.031 -16.562 1 87.44 316 ALA B C 1
ATOM 4783 O O . ALA B 1 316 ? 5.562 -36.188 -17 1 87.44 316 ALA B O 1
ATOM 4784 N N . ASN B 1 317 ? 6.398 -34.625 -15.656 1 89.88 317 ASN B N 1
ATOM 4785 C CA . ASN B 1 317 ? 7.395 -35.531 -15.07 1 89.88 317 ASN B CA 1
ATOM 4786 C C . ASN B 1 317 ? 6.746 -36.594 -14.211 1 89.88 317 ASN B C 1
ATOM 4788 O O . ASN B 1 317 ? 7.348 -37.656 -13.961 1 89.88 317 ASN B O 1
ATOM 4792 N N . ASN B 1 318 ? 5.559 -36.375 -13.789 1 91.06 318 ASN B N 1
ATOM 4793 C CA . ASN B 1 318 ? 4.848 -37.344 -12.953 1 91.06 318 ASN B CA 1
ATOM 4794 C C . ASN B 1 318 ? 3.729 -38.031 -13.727 1 91.06 318 ASN B C 1
ATOM 4796 O O . ASN B 1 318 ? 2.834 -38.625 -13.125 1 91.06 318 ASN B O 1
ATOM 4800 N N . TRP B 1 319 ? 3.818 -37.844 -15.094 1 89.44 319 TRP B N 1
ATOM 4801 C CA . TRP B 1 319 ? 2.779 -38.438 -15.945 1 89.44 319 TRP B CA 1
ATOM 4802 C C . TRP B 1 319 ? 2.834 -39.938 -15.93 1 89.44 319 TRP B C 1
ATOM 4804 O O . TRP B 1 319 ? 3.902 -40.531 -16.109 1 89.44 319 TRP B O 1
ATOM 4814 N N . LYS B 1 320 ? 1.824 -40.625 -15.469 1 84.88 320 LYS B N 1
ATOM 4815 C CA . LYS B 1 320 ? 1.745 -42.094 -15.453 1 84.88 320 LYS B CA 1
ATOM 4816 C C . LYS B 1 320 ? 0.841 -42.594 -16.562 1 84.88 320 LYS B C 1
ATOM 4818 O O . LYS B 1 320 ? -0.103 -41.906 -16.969 1 84.88 320 LYS B O 1
#

Sequence (640 aa):
MVVKTLLLMSLPLTTLAVSNKRRISSNTTQLLESSTLTSSLQETLLSLLMERSSRLSLTATHPTSPGGKNNLELGIDLVIEGTGVFVDREGAGKHIQAGAKKVLITAPGKGDIPTYVVGVNAELYSHEDTIISNASCTTNCLAPFVKVLDQKFGIIKGTMTTTHSYTGDQRLLDASHRDLRRARAAALNIVPTSTGAAKAVALVLPNLKGKLNGIALRVPTPNVSVVDLVVQVSKKTFAEEVNAAFRDAAEKELKGILDVCDEPLVSVDFRCSDVSSTIDSSLTMVMGDDMVKVIAWYDNEWGYSQRVVDLADIVANNWKMVVKTLLLMSLPLTTLAVSNKRRISSNTTQLLESSTLTSSLQETLLSLLMERSSRLSLTATHPTSPGGKNNLELGIDLVIEGTGVFVDREGAGKHIQAGAKKVLITAPGKGDIPTYVVGVNAELYSHEDTIISNASCTTNCLAPFVKVLDQKFGIIKGTMTTTHSYTGDQRLLDASHRDLRRARAAALNIVPTSTGAAKAVALVLPNLKGKLNGIALRVPTPNVSVVDLVVQVSKKTFAEEVNAAFRDAAEKELKGILDVCDEPLVSVDFRCSDVSSTIDSSLTMVMGDDMVKVIAWYDNEWGYSQRVVDLADIVANNWK

pLDDT: mean 83.54, std 20.65, range [25.34, 98.88]

Foldseek 3Di:
DAAEEEEEEAQPVAQDQDPPPDCPDPDPVPPVPRPSCSDDPQVVLLCVLLVVDPRYDYDYDHDPAQQDPQCQVVVHAEYEAHHVPQQECVSQVSNVVSPYQAYEYAEDHPDPAQEDAPLFALVVDDLVRRYHYPYALLLNAPLNLVVLCCVPFNFQAKEKEKAFEDDPQADCDQADDPDNQSSHRLQPDFGKDADCNQQCSCSRVVVCHPRYGYIYTYHHDHWKMKMKMKTFTDHFAFLVVSLVSQCVCCVPSCPQAEAEDADPDDRVVCPLPQHSKYWDSVPWGDDPRGITITMIMGTRRNNSSNRSSVSVSSSSVNND/DAAEEEEEEAQPVAQDQPPPPDCPDPDPVPPVPRPSCSDDPQVVLLCVLLVVDPRYDYDYDHDPAQQDPQCQVVVHAEYEAHHVPQQECVSQVSNVVSPYQAYEYLEDHPDPAQEDAPLFALVVDDLPRRYHYPYALLLNACLNLVNLCCVPFNFQAKEKEKAFEDDPQADCDQADDPDNQSSHRLQPDFGKDADCNQQCSCSRVVVCHPRYGYIYTYHHDHWKMKMKMKTFTDHFAFLVVSLVSQCVCCVPSCPQAEAEDADPDDRVVCPLPQHSKYWDSVPWGDDPRGIIITMIMGTRRNNSSNRSSVSVSSSSVNND

Organism: Raphanus sativus (NCBI:txid3726)

InterPro domains:
  IPR020828 Glyceraldehyde 3-phosphate dehydrogenase, NAD(P) binding domain [SM00846] (46-137)
  IPR020829 Glyceraldehyde 3-phosphate dehydrogenase, catalytic domain [PF02800] (142-298)
  IPR020830 Glyceraldehyde 3-phosphate dehydrogenase, active site [PS00071] (135-142)
  IPR020831 Glyceraldehyde/Erythrose phosphate dehydrogenase family [PIRSF000149] (59-318)
  IPR020831 Glyceraldehyde/Erythrose phosphate dehydrogenase family [PR00078] (95-108)
  IPR020831 Glyceraldehyde/Erythrose phosphate dehydrogenase family [PR00078] (131-149)
  IPR020831 Glyceraldehyde/Erythrose phosphate dehydrogenase family [PR00078] (158-174)
  IPR020831 Glyceraldehyde/Erythrose phosphate dehydrogenase family [PR00078] (214-231)
  IPR020831 Glyceraldehyde/Erythrose phosphate dehydrogenase family [PR00078] (254-269)
  IPR020831 Glyceraldehyde/Erythrose phosphate dehydrogenase family [PTHR43148] (72-320)
  IPR036291 NAD(P)-binding domain superfamily [SSF51735] (59-153)

Solvent-accessible surface area (backbone atoms only — not comparable to full-atom values): 32927 Å² total; per-residue (Å²): 123,70,35,34,30,32,41,38,40,57,72,44,84,60,51,50,82,76,86,76,72,78,86,55,72,86,80,83,54,67,72,80,54,88,60,73,29,45,49,41,71,62,53,55,50,41,56,58,54,35,67,71,39,89,38,48,41,83,46,80,50,70,64,95,49,79,49,64,81,50,29,47,81,68,56,30,37,33,34,35,43,51,58,76,71,50,40,30,66,73,51,41,41,36,38,41,72,26,42,21,64,28,37,41,25,67,29,63,47,41,86,86,43,52,53,38,39,82,73,65,38,41,88,71,68,53,74,83,60,40,54,36,13,49,34,34,48,63,27,47,27,48,41,51,58,47,50,51,48,35,74,77,29,32,67,65,34,31,40,34,39,27,50,28,34,50,57,88,85,46,25,76,50,73,47,92,50,95,49,66,34,45,10,34,31,37,63,56,22,48,30,64,42,84,45,64,36,42,52,50,34,20,72,56,40,58,92,44,58,89,26,41,38,48,38,28,35,27,29,37,26,83,54,26,27,36,39,40,36,39,32,36,34,74,44,74,52,46,42,68,59,55,47,48,53,51,47,53,36,23,72,49,82,25,50,75,36,37,43,75,38,80,68,72,64,40,30,62,77,42,53,74,32,67,29,29,21,32,33,37,54,82,60,41,38,50,45,93,34,29,32,39,34,45,34,32,37,27,17,64,53,50,7,35,42,45,48,51,45,50,50,50,49,52,52,42,75,49,62,125,122,70,36,34,29,34,43,38,38,56,71,44,83,59,52,48,80,77,86,75,73,78,85,56,72,85,80,82,55,67,72,80,54,89,58,73,29,45,47,41,68,62,52,53,50,41,55,58,54,36,66,72,38,89,39,49,40,84,46,79,49,70,66,93,49,77,50,59,84,48,30,48,80,68,57,28,36,33,33,36,44,51,59,75,72,50,40,31,66,72,50,41,40,36,40,42,74,28,40,21,66,28,36,41,25,68,27,61,46,39,87,86,44,50,53,38,38,83,73,66,38,41,86,70,67,53,74,82,60,40,54,36,13,49,32,35,48,64,26,48,29,47,41,50,57,48,49,52,47,35,74,74,29,34,67,66,32,33,41,32,39,28,49,29,33,50,58,89,84,45,24,76,50,71,47,92,49,94,49,66,35,46,11,35,30,37,63,57,22,47,30,65,41,86,45,63,35,41,54,50,35,22,71,55,40,59,90,45,57,89,26,40,38,47,40,28,35,26,28,37,26,82,53,27,27,35,39,41,36,38,33,35,35,72,44,74,53,46,41,69,58,55,48,48,51,51,48,52,36,21,73,50,81,24,49,75,35,36,44,73,38,77,68,73,65,41,29,63,76,41,53,74,31,67,30,29,21,33,32,36,54,81,60,40,38,49,46,92,35,28,33,40,34,46,35,32,37,27,16,63,55,50,7,36,42,46,49,51,46,52,50,49,48,52,51,42,76,50,62,125

Nearest PDB structures (foldseek):
  2pkr-assembly1_Q  TM=9.889E-01  e=7.986E-54  Spinacia oleracea
  1rm3-assembly1_B  TM=9.889E-01  e=4.502E-53  Spinacia oleracea
  1rm5-assembly1_A  TM=9.831E-01  e=4.789E-53  Spinacia oleracea
  1jn0-assembly1_A  TM=9.878E-01  e=5.665E-52  Spinacia oleracea
  4boy-assembly1_A  TM=8.800E-01  e=5.287E-48  Thermosynechococcus vestitus

Radius of gyration: 27.34 Å; Cα contacts (8 Å, |Δi|>4): 1512; chains: 2; bounding box: 47×89×61 Å

Secondary structure (DSSP, 8-state):
--EEEEEEE----S-------S---SSGGGG--S----S-HHHHHHHHHHTT-SSEEEEEE--SSTTSS-HHHHT-SEEEEESSS--SHHHHHHHHHTT-SEEEESSPPPSS--B--TTTTGGG--TT--EEE---HHHHHHHHHHHHHHHHH-EEEEEEEEEEE--TTSBSSS---SSTTTTSBGGG--EEEE--HHHHHHHHSGGGTTTEEEEEEEES-SS-EEEEEEEEESS---HHHHHHHHHHHHHTTTTTTEEEE-S---GGGGTT-SSSEEEEGGG-EEETTTEEEEEEEE-TTHHHHHHHHHHHHHHHHT--/-PEEEEEEE----S-------S--SSGGGGG--S----S-HHHHHHHHHHTT-SSEEEEEE--SSTTSS-HHHHT-SEEEEESSS--SHHHHHHHHHTT-SEEEESSPPPSS--B--TTTTGGG--TT--EEE---HHHHHHHHHHHHHHHHH-EEEEEEEEEEE--TTSBSSS---SSTTTTSBGGG--EEEE--HHHHHHHHSGGGTTTEEEEEEEES-SS-EEEEEEEEESS---HHHHHHHHHHHHHTTTTTTEEEE-S---GGGGTT-SSSEEEEGGG-EEETTTEEEEEEEE-TTHHHHHHHHHHHHHHHHT--